Protein AF-0000000079624513 (afdb_homodimer)

pLDDT: mean 88.45, std 20.28, range [23.53, 98.94]

Sequence (720 aa):
MDYCCVLVMVIMTVFASCFRVGLSKPNELYVKNFISWDDMKVDGHKIRLNTSTVCHNQSRVIVVDKNGGGDSITVQGAVNMVPEYNKQRVKIYILPGIYREKVVVPRFKPYISFVGNEGQMVNTIISWHDKASDRNSNGGSLGTYRSASVTIESDYFCATDITFENTVIGAPGEPGRQAVALRIYGDKAMFYKVKIVGEQDTLLDETGSHYFYHSVIQGSVDFICGKSRSLYQECLIQSTAKKIGAIAAHHRDLPDDNTGFSFVSCIITGSGKVYLGRAWGNYSRTIYSNCYFDNVIIPAGWSDWNDPLRHKTVEFGEFQSWGTGSDTSGRVPWSKKLTYGEAKPFMDIKFIDGKQWLKLMDYCCVLVMVIMTVFASCFRVGLSKPNELYVKNFISWDDMKVDGHKIRLNTSTVCHNQSRVIVVDKNGGGDSITVQGAVNMVPEYNKQRVKIYILPGIYREKVVVPRFKPYISFVGNEGQMVNTIISWHDKASDRNSNGGSLGTYRSASVTIESDYFCATDITFENTVIGAPGEPGRQAVALRIYGDKAMFYKVKIVGEQDTLLDETGSHYFYHSVIQGSVDFICGKSRSLYQECLIQSTAKKIGAIAAHHRDLPDDNTGFSFVSCIITGSGKVYLGRAWGNYSRTIYSNCYFDNVIIPAGWSDWNDPLRHKTVEFGEFQSWGTGSDTSGRVPWSKKLTYGEAKPFMDIKFIDGKQWLKL

InterPro domains:
  IPR000070 Pectinesterase, catalytic [PF01095] (62-354)
  IPR011050 Pectin lyase fold/virulence factor [SSF51126] (59-359)
  IPR012334 Pectin lyase fold [G3DSA:2.160.20.10] (55-360)

Nearest PDB structures (foldseek):
  1xg2-assembly1_A  TM=9.172E-01  e=1.743E-22  Solanum lycopersicum
  1gq8-assembly1_A  TM=9.039E-01  e=7.847E-23  Daucus carota
  5c1e-assembly1_A  TM=8.789E-01  e=7.376E-16  Aspergillus niger ATCC 1015
  5c1c-assembly1_A  TM=8.605E-01  e=4.199E-16  Aspergillus niger ATCC 1015
  3grh-assembly1_A  TM=8.435E-01  e=2.059E-12  Escherichia coli K-12

Radius of gyration: 33.05 Å; Cα contacts (8 Å, |Δi|>4): 2081; chains: 2; bounding box: 112×131×132 Å

Organism: Gossypium tomentosum (NCBI:txid34277)

Solvent-accessible surface area (backbone atoms only — not comparable to full-atom values): 35145 Å² total; per-residue (Å²): 138,83,80,77,77,76,76,75,77,76,77,75,76,75,76,72,72,72,73,72,68,68,67,65,67,70,79,71,78,71,60,70,75,52,50,42,65,71,62,63,60,77,68,63,77,53,49,74,65,71,46,89,48,62,43,98,83,68,26,50,65,45,37,26,20,76,85,61,85,42,79,21,52,39,71,47,56,46,54,67,69,51,55,77,68,36,65,52,57,36,32,35,37,35,51,72,42,79,43,82,43,71,33,68,42,50,56,53,40,27,27,37,19,44,29,29,49,84,48,32,25,87,45,16,32,42,29,31,68,44,27,10,58,39,68,38,97,85,68,42,61,42,32,50,78,67,10,28,12,31,35,37,38,18,36,47,28,34,37,22,13,32,22,32,23,16,70,50,80,69,67,76,82,43,84,47,51,32,14,11,5,37,30,34,56,18,39,49,30,38,38,39,40,28,35,39,35,29,27,28,31,8,33,30,43,41,34,40,28,34,41,38,34,50,25,37,41,30,16,18,27,31,18,37,22,31,36,19,19,31,40,36,33,48,22,42,39,34,32,63,16,83,54,65,31,22,41,29,25,28,41,27,74,46,88,82,56,82,44,27,43,24,36,26,46,23,38,41,44,72,40,35,33,23,25,63,30,35,35,71,18,58,26,12,24,41,36,40,32,47,22,41,25,36,84,30,49,36,51,40,36,58,42,48,66,90,35,77,74,32,57,79,45,39,46,41,35,40,27,76,44,32,51,77,30,34,45,61,87,53,39,48,83,64,49,41,81,45,50,67,80,72,42,53,63,55,65,49,54,69,52,48,49,26,78,71,37,45,60,118,139,81,80,77,79,77,77,76,78,75,76,73,78,73,77,75,73,75,73,71,69,71,69,66,68,73,78,70,77,72,60,70,75,51,48,40,64,70,63,62,59,77,67,62,77,56,47,76,64,71,47,90,47,62,42,98,83,68,26,49,65,44,38,26,20,76,84,60,85,41,78,21,56,39,70,48,55,46,53,65,67,51,55,77,68,37,64,52,55,35,33,36,37,37,51,73,42,79,42,82,45,72,31,69,43,50,55,54,40,27,29,37,19,45,26,30,50,84,46,34,25,86,43,16,33,42,26,31,65,42,27,10,56,40,69,39,98,85,67,43,62,42,32,51,78,67,10,28,11,31,35,37,39,18,35,48,30,35,38,23,13,31,21,33,24,15,69,51,80,70,68,76,82,43,84,47,50,32,13,12,6,36,31,35,55,19,39,49,31,39,36,38,40,28,34,37,35,27,28,29,32,8,32,30,44,41,33,41,30,33,41,38,34,49,26,38,42,29,15,17,27,32,18,38,23,30,37,20,19,32,40,36,33,47,22,43,39,34,31,62,17,82,55,65,32,21,42,29,26,28,41,25,74,46,87,82,55,80,44,27,44,24,36,27,46,22,37,39,44,70,40,34,32,23,26,64,28,34,34,72,18,59,26,11,26,41,36,39,33,47,21,40,24,35,84,29,47,35,51,41,34,59,42,47,65,93,36,77,73,33,56,80,45,38,47,42,35,39,26,76,43,31,51,78,31,34,46,64,86,52,36,46,84,62,49,41,80,44,50,66,80,71,42,54,64,55,64,50,55,68,54,47,50,26,76,71,36,44,61,118

Secondary structure (DSSP, 8-state):
---------------------------------SB-GGGG---HHHHHTTS----TTS-EEEEE-TTSSSSBSSHHHHHHHSPTT--S-EEEEE-SEEEES-EEE-TT--SEEEE--TT-TTTEEEEE---TTSB-TTSSB-HHHHT-SEEE-STT-EEES-EEEE-----TT-TT----SEEE-SSSEEEES-EEE-SBT-EEE-SSEEEEES-EEEESEEEEEES-EEEEES-EEEEEEEEEEEEEEE---STT---EEEEES-EEEEEEEEEEEE--STT-EEEEES-EE-TTB-TT-EE-TT-GGGGGT-EEEEES-BSTT---TTS-TTSEE--HHHHGGGSSGGGGTGGGTB--/---------------------------------SB-GGGG---HHHHHTTS----TTS-EEEEE-TTSSSSBSSHHHHHHHSPTT--S-EEEEE-SEEEES-EEE-TT--SEEEE--TT-TTTEEEEE---TTSB-TTSSB-HHHHT-SEEE-STT-EEES-EEEE-----TT-TT----SEEE-SSSEEEES-EEE-SBT-EEE-SSEEEEES-EEEESEEEEEES-EEEEES-EEEEEEEEEEEEEEE---STT---EEEEES-EEEEEEEEEEEE--STT-EEEEES-EE-TTB-TT-EE-TT-GGGGGT-EEEEES-BSTT---TTS-TTSEE--HHHHGGGSSGGGGTGGGTB--

Structure (mmCIF, N/CA/C/O backbone):
data_AF-0000000079624513-model_v1
#
loop_
_entity.id
_entity.type
_entity.pdbx_description
1 polymer pectinesterase
#
loop_
_atom_site.group_PDB
_atom_site.id
_atom_site.type_symbol
_atom_site.label_atom_id
_atom_site.label_alt_id
_atom_site.label_comp_id
_atom_site.label_asym_id
_atom_site.label_entity_id
_atom_site.label_seq_id
_atom_site.pdbx_PDB_ins_code
_atom_site.Cartn_x
_atom_site.Cartn_y
_atom_site.Cartn_z
_atom_site.occupancy
_atom_site.B_iso_or_equiv
_atom_site.auth_seq_id
_atom_site.auth_comp_id
_atom_site.auth_asym_id
_atom_site.auth_atom_id
_atom_site.pdbx_PDB_model_num
ATOM 1 N N . MET A 1 1 ? -51.969 -14.172 -99.938 1 25.97 1 MET A N 1
ATOM 2 C CA . MET A 1 1 ? -51.406 -13.109 -99.125 1 25.97 1 MET A CA 1
ATOM 3 C C . MET A 1 1 ? -51.094 -13.609 -97.688 1 25.97 1 MET A C 1
ATOM 5 O O . MET A 1 1 ? -52 -14.016 -97 1 25.97 1 MET A O 1
ATOM 9 N N . ASP A 1 2 ? -49.906 -14.336 -97.562 1 24.59 2 ASP A N 1
ATOM 10 C CA . ASP A 1 2 ? -49.188 -15.234 -96.625 1 24.59 2 ASP A CA 1
ATOM 11 C C . ASP A 1 2 ? -48.875 -14.547 -95.312 1 24.59 2 ASP A C 1
ATOM 13 O O . ASP A 1 2 ? -48.25 -13.484 -95.312 1 24.59 2 ASP A O 1
ATOM 17 N N . TYR A 1 3 ? -49.844 -14.586 -94.438 1 25.3 3 TYR A N 1
ATOM 18 C CA . TYR A 1 3 ? -49.938 -14.109 -93.062 1 25.3 3 TYR A CA 1
ATOM 19 C C . TYR A 1 3 ? -48.719 -14.57 -92.25 1 25.3 3 TYR A C 1
ATOM 21 O O . TYR A 1 3 ? -48.5 -15.773 -92.062 1 25.3 3 TYR A O 1
ATOM 29 N N . CYS A 1 4 ? -47.5 -13.984 -92.562 1 23.55 4 CYS A N 1
ATOM 30 C CA . CYS A 1 4 ? -46.188 -14.172 -91.938 1 23.55 4 CYS A CA 1
ATOM 31 C C . CYS A 1 4 ? -46.25 -14.039 -90.438 1 23.55 4 CYS A C 1
ATOM 33 O O . CYS A 1 4 ? -46.594 -12.984 -89.938 1 23.55 4 CYS A O 1
ATOM 35 N N . CYS A 1 5 ? -46.719 -15.102 -89.75 1 24.42 5 CYS A N 1
ATOM 36 C CA . CYS A 1 5 ? -46.844 -15.328 -88.312 1 24.42 5 CYS A CA 1
ATOM 37 C C . CYS A 1 5 ? -45.531 -15 -87.562 1 24.42 5 CYS A C 1
ATOM 39 O O . CYS A 1 5 ? -44.531 -15.664 -87.812 1 24.42 5 CYS A O 1
ATOM 41 N N . VAL A 1 6 ? -45.125 -13.695 -87.562 1 25.52 6 VAL A N 1
ATOM 42 C CA . VAL A 1 6 ? -43.906 -13.211 -86.875 1 25.52 6 VAL A CA 1
ATOM 43 C C . VAL A 1 6 ? -43.875 -13.703 -85.438 1 25.52 6 VAL A C 1
ATOM 45 O O . VAL A 1 6 ? -44.75 -13.367 -84.625 1 25.52 6 VAL A O 1
ATOM 48 N N . LEU A 1 7 ? -43.562 -14.984 -85.188 1 24.08 7 LEU A N 1
ATOM 49 C CA . LEU A 1 7 ? -43.344 -15.617 -83.875 1 24.08 7 LEU A CA 1
ATOM 50 C C . LEU A 1 7 ? -42.344 -14.828 -83.062 1 24.08 7 LEU A C 1
ATOM 52 O O . LEU A 1 7 ? -41.188 -14.711 -83.438 1 24.08 7 LEU A O 1
ATOM 56 N N . VAL A 1 8 ? -42.656 -13.562 -82.625 1 26.05 8 VAL A N 1
ATOM 57 C CA . VAL A 1 8 ? -41.75 -12.797 -81.812 1 26.05 8 VAL A CA 1
ATOM 58 C C . VAL A 1 8 ? -41.375 -13.609 -80.562 1 26.05 8 VAL A C 1
ATOM 60 O O . VAL A 1 8 ? -42.25 -14.031 -79.812 1 26.05 8 VAL A O 1
ATOM 63 N N . MET A 1 9 ? -40.312 -14.461 -80.688 1 23.53 9 MET A N 1
ATOM 64 C CA . MET A 1 9 ? -39.688 -15.195 -79.562 1 23.53 9 MET A CA 1
ATOM 65 C C . MET A 1 9 ? -39.312 -14.258 -78.438 1 23.53 9 MET A C 1
ATOM 67 O O . MET A 1 9 ? -38.562 -13.297 -78.625 1 23.53 9 MET A O 1
ATOM 71 N N . VAL A 1 10 ? -40.312 -13.867 -77.562 1 26.53 10 VAL A N 1
ATOM 72 C CA . VAL A 1 10 ? -40.094 -13.109 -76.375 1 26.53 10 VAL A CA 1
ATOM 73 C C . VAL A 1 10 ? -39 -13.789 -75.5 1 26.53 10 VAL A C 1
ATOM 75 O O . VAL A 1 10 ? -39.188 -14.938 -75.062 1 26.53 10 VAL A O 1
ATOM 78 N N . ILE A 1 11 ? -37.656 -13.586 -75.812 1 27.16 11 ILE A N 1
ATOM 79 C CA . ILE A 1 11 ? -36.531 -13.984 -75 1 27.16 11 ILE A CA 1
ATOM 80 C C . ILE A 1 11 ? -36.719 -13.469 -73.562 1 27.16 11 ILE A C 1
ATOM 82 O O . ILE A 1 11 ? -36.781 -12.258 -73.375 1 27.16 11 ILE A O 1
ATOM 86 N N . MET A 1 12 ? -37.594 -14.117 -72.75 1 25.03 12 MET A N 1
ATOM 87 C CA . MET A 1 12 ? -37.656 -13.844 -71.375 1 25.03 12 MET A CA 1
ATOM 88 C C . MET A 1 12 ? -36.281 -13.922 -70.688 1 25.03 12 MET A C 1
ATOM 90 O O . MET A 1 12 ? -35.625 -14.969 -70.75 1 25.03 12 MET A O 1
ATOM 94 N N . THR A 1 13 ? -35.438 -12.859 -70.812 1 28.05 13 THR A N 1
ATOM 95 C CA . THR A 1 13 ? -34.188 -12.734 -70.062 1 28.05 13 THR A CA 1
ATOM 96 C C . THR A 1 13 ? -34.438 -12.945 -68.562 1 28.05 13 THR A C 1
ATOM 98 O O . THR A 1 13 ? -35.188 -12.172 -67.938 1 28.05 13 THR A O 1
ATOM 101 N N . VAL A 1 14 ? -34.656 -14.172 -68.125 1 28.2 14 VAL A N 1
ATOM 102 C CA . VAL A 1 14 ? -34.625 -14.492 -66.688 1 28.2 14 VAL A CA 1
ATOM 103 C C . VAL A 1 14 ? -33.344 -13.898 -66.062 1 28.2 14 VAL A C 1
ATOM 105 O O . VAL A 1 14 ? -32.25 -14.227 -66.438 1 28.2 14 VAL A O 1
ATOM 108 N N . PHE A 1 15 ? -33.344 -12.625 -65.688 1 27.95 15 PHE A N 1
ATOM 109 C CA . PHE A 1 15 ? -32.312 -12.047 -64.812 1 27.95 15 PHE A CA 1
ATOM 110 C C . PHE A 1 15 ? -32.094 -12.891 -63.562 1 27.95 15 PHE A C 1
ATOM 112 O O . PHE A 1 15 ? -33.031 -13.062 -62.781 1 27.95 15 PHE A O 1
ATOM 119 N N . ALA A 1 16 ? -31.344 -13.984 -63.625 1 29.53 16 ALA A N 1
ATOM 120 C CA . ALA A 1 16 ? -30.766 -14.68 -62.5 1 29.53 16 ALA A CA 1
ATOM 121 C C . ALA A 1 16 ? -30.172 -13.688 -61.5 1 29.53 16 ALA A C 1
ATOM 123 O O . ALA A 1 16 ? -29.156 -13.055 -61.781 1 29.53 16 ALA A O 1
ATOM 124 N N . SER A 1 17 ? -30.984 -12.953 -60.812 1 27.28 17 SER A N 1
ATOM 125 C CA . SER A 1 17 ? -30.438 -12.258 -59.656 1 27.28 17 SER A CA 1
ATOM 126 C C . SER A 1 17 ? -29.625 -13.203 -58.781 1 27.28 17 SER A C 1
ATOM 128 O O . SER A 1 17 ? -30.156 -14.195 -58.281 1 27.28 17 SER A O 1
ATOM 130 N N . CYS A 1 18 ? -28.391 -13.461 -59.156 1 28.19 18 CYS A N 1
ATOM 131 C CA . CYS A 1 18 ? -27.438 -14.102 -58.25 1 28.19 18 CYS A CA 1
ATOM 132 C C . CYS A 1 18 ? -27.547 -13.516 -56.875 1 28.19 18 CYS A C 1
ATOM 134 O O . CYS A 1 18 ? -27.328 -12.32 -56.656 1 28.19 18 CYS A O 1
ATOM 136 N N . PHE A 1 19 ? -28.469 -13.992 -56.094 1 29.36 19 PHE A N 1
ATOM 137 C CA . PHE A 1 19 ? -28.391 -13.773 -54.656 1 29.36 19 PHE A CA 1
ATOM 138 C C . PHE A 1 19 ? -26.969 -13.977 -54.156 1 29.36 19 PHE A C 1
ATOM 140 O O . PHE A 1 19 ? -26.438 -15.078 -54.25 1 29.36 19 PHE A O 1
ATOM 147 N N . ARG A 1 20 ? -26.141 -12.938 -54.375 1 32.03 20 ARG A N 1
ATOM 148 C CA . ARG A 1 20 ? -24.922 -12.938 -53.562 1 32.03 20 ARG A CA 1
ATOM 149 C C . ARG A 1 20 ? -25.25 -13.25 -52.094 1 32.03 20 ARG A C 1
ATOM 151 O O . ARG A 1 20 ? -25.859 -12.445 -51.406 1 32.03 20 ARG A O 1
ATOM 158 N N . VAL A 1 21 ? -25.672 -14.508 -51.906 1 31.2 21 VAL A N 1
ATOM 159 C CA . VAL A 1 21 ? -25.562 -14.859 -50.5 1 31.2 21 VAL A CA 1
ATOM 160 C C . VAL A 1 21 ? -24.234 -14.359 -49.938 1 31.2 21 VAL A C 1
ATOM 162 O O . VAL A 1 21 ? -23.172 -14.773 -50.406 1 31.2 21 VAL A O 1
ATOM 165 N N . GLY A 1 22 ? -24.172 -13.148 -49.719 1 32.31 22 GLY A N 1
ATOM 166 C CA . GLY A 1 22 ? -23.047 -12.742 -48.875 1 32.31 22 GLY A CA 1
ATOM 167 C C . GLY A 1 22 ? -22.75 -13.734 -47.75 1 32.31 22 GLY A C 1
ATOM 168 O O . GLY A 1 22 ? -23.578 -13.977 -46.906 1 32.31 22 GLY A O 1
ATOM 169 N N . LEU A 1 23 ? -22.094 -14.797 -48.156 1 31.56 23 LEU A N 1
ATOM 170 C CA . LEU A 1 23 ? -21.5 -15.555 -47.031 1 31.56 23 LEU A CA 1
ATOM 171 C C . LEU A 1 23 ? -21.031 -14.617 -45.938 1 31.56 23 LEU A C 1
ATOM 173 O O . LEU A 1 23 ? -20.234 -13.703 -46.188 1 31.56 23 LEU A O 1
ATOM 177 N N . SER A 1 24 ? -21.922 -14.336 -45.094 1 34.53 24 SER A N 1
ATOM 178 C CA . SER A 1 24 ? -21.406 -13.727 -43.875 1 34.53 24 SER A CA 1
ATOM 179 C C . SER A 1 24 ? -20 -14.219 -43.562 1 34.53 24 SER A C 1
ATOM 181 O O . SER A 1 24 ? -19.703 -15.406 -43.688 1 34.53 24 SER A O 1
ATOM 183 N N . LYS A 1 25 ? -19.062 -13.414 -43.844 1 41.22 25 LYS A N 1
ATOM 184 C CA . LYS A 1 25 ? -17.734 -13.758 -43.344 1 41.22 25 LYS A CA 1
ATOM 185 C C . LYS A 1 25 ? -17.812 -14.602 -42.094 1 41.22 25 LYS A C 1
ATOM 187 O O . LYS A 1 25 ? -18.547 -14.266 -41.156 1 41.22 25 LYS A O 1
ATOM 192 N N . PRO A 1 26 ? -17.594 -15.914 -42.219 1 35.97 26 PRO A N 1
ATOM 193 C CA . PRO A 1 26 ? -17.531 -16.594 -40.906 1 35.97 26 PRO A CA 1
ATOM 194 C C . PRO A 1 26 ? -17.031 -15.695 -39.781 1 35.97 26 PRO A C 1
ATOM 196 O O . PRO A 1 26 ? -16.266 -14.766 -40.031 1 35.97 26 PRO A O 1
ATOM 199 N N . ASN A 1 27 ? -17.828 -15.344 -38.781 1 37.34 27 ASN A N 1
ATOM 200 C CA . ASN A 1 27 ? -17.328 -14.68 -37.594 1 37.34 27 ASN A CA 1
ATOM 201 C C . ASN A 1 27 ? -15.93 -15.18 -37.219 1 37.34 27 ASN A C 1
ATOM 203 O O . ASN A 1 27 ? -15.766 -16.312 -36.781 1 37.34 27 ASN A O 1
ATOM 207 N N . GLU A 1 28 ? -14.977 -15.094 -38.062 1 39.06 28 GLU A N 1
ATOM 208 C CA . GLU A 1 28 ? -13.602 -15.352 -37.625 1 39.06 28 GLU A CA 1
ATOM 209 C C . GLU A 1 28 ? -13.422 -15.109 -36.125 1 39.06 28 GLU A C 1
ATOM 211 O O . GLU A 1 28 ? -13.688 -14.008 -35.656 1 39.06 28 GLU A O 1
ATOM 216 N N . LEU A 1 29 ? -13.766 -15.984 -35.281 1 44.34 29 LEU A N 1
ATOM 217 C CA . LEU A 1 29 ? -13.477 -15.961 -33.875 1 44.34 29 LEU A CA 1
ATOM 218 C C . LEU A 1 29 ? -12.086 -15.398 -33.594 1 44.34 29 LEU A C 1
ATOM 220 O O . LEU A 1 29 ? -11.078 -16.016 -33.969 1 44.34 29 LEU A O 1
ATOM 224 N N . TYR A 1 30 ? -11.781 -14.203 -33.906 1 48.66 30 TYR A N 1
ATOM 225 C CA . TYR A 1 30 ? -10.547 -13.492 -33.562 1 48.66 30 TYR A CA 1
ATOM 226 C C . TYR A 1 30 ? -10.117 -13.766 -32.156 1 48.66 30 TYR A C 1
ATOM 228 O O . TYR A 1 30 ? -10.898 -13.578 -31.203 1 48.66 30 TYR A O 1
ATOM 236 N N . VAL A 1 31 ? -9.203 -14.773 -32.062 1 61.88 31 VAL A N 1
ATOM 237 C CA . VAL A 1 31 ? -8.539 -15.039 -30.797 1 61.88 31 VAL A CA 1
ATOM 238 C C . VAL A 1 31 ? -7.988 -13.742 -30.219 1 61.88 31 VAL A C 1
ATOM 240 O O . VAL A 1 31 ? -7.25 -13.016 -30.891 1 61.88 31 VAL A O 1
ATOM 243 N N . LYS A 1 32 ? -8.547 -13.258 -29.141 1 77.31 32 LYS A N 1
ATOM 244 C CA . LYS A 1 32 ? -8.023 -12.117 -28.391 1 77.31 32 LYS A CA 1
ATOM 245 C C . LYS A 1 32 ? -6.812 -12.516 -27.562 1 77.31 32 LYS A C 1
ATOM 247 O O . LYS A 1 32 ? -6.941 -13.242 -26.578 1 77.31 32 LYS A O 1
ATOM 252 N N . ASN A 1 33 ? -5.688 -12.211 -28.141 1 91.62 33 ASN A N 1
ATOM 253 C CA . ASN A 1 33 ? -4.438 -12.555 -27.469 1 91.62 33 ASN A CA 1
ATOM 254 C C . ASN A 1 33 ? -4.039 -11.492 -26.453 1 91.62 33 ASN A C 1
ATOM 256 O O . ASN A 1 33 ? -2.893 -11.039 -26.438 1 91.62 33 ASN A O 1
ATOM 260 N N . PHE A 1 34 ? -5.078 -11.109 -25.734 1 95.94 34 PHE A N 1
ATOM 261 C CA . PHE A 1 34 ? -4.824 -10.188 -24.641 1 95.94 34 PHE A CA 1
ATOM 262 C C . PHE A 1 34 ? -5.77 -10.461 -23.484 1 95.94 34 PHE A C 1
ATOM 264 O O . PHE A 1 34 ? -6.75 -11.195 -23.625 1 95.94 34 PHE A O 1
ATOM 271 N N . ILE A 1 35 ? -5.441 -9.984 -22.328 1 97.19 35 ILE A N 1
ATOM 272 C CA . ILE A 1 35 ? -6.285 -9.992 -21.141 1 97.19 35 ILE A CA 1
ATOM 273 C C . ILE A 1 35 ? -6.793 -8.578 -20.859 1 97.19 35 ILE A C 1
ATOM 275 O O . ILE A 1 35 ? -6.031 -7.613 -20.938 1 97.19 35 ILE A O 1
ATOM 279 N N . SER A 1 36 ? -8.102 -8.422 -20.625 1 95.38 36 SER A N 1
ATOM 280 C CA . SER A 1 36 ? -8.734 -7.172 -20.234 1 95.38 36 SER A CA 1
ATOM 281 C C . SER A 1 36 ? -9.547 -7.34 -18.953 1 95.38 36 SER A C 1
ATOM 283 O O . SER A 1 36 ? -9.711 -8.453 -18.453 1 95.38 36 SER A O 1
ATOM 285 N N . TRP A 1 37 ? -10.086 -6.242 -18.516 1 92.69 37 TRP A N 1
ATOM 286 C CA . TRP A 1 37 ? -10.906 -6.289 -17.312 1 92.69 37 TRP A CA 1
ATOM 287 C C . TRP A 1 37 ? -12.156 -7.129 -17.531 1 92.69 37 TRP A C 1
ATOM 289 O O . TRP A 1 37 ? -12.641 -7.789 -16.609 1 92.69 37 TRP A O 1
ATOM 299 N N . ASP A 1 38 ? -12.633 -7.086 -18.672 1 92 38 ASP A N 1
ATOM 300 C CA . ASP A 1 38 ? -13.836 -7.844 -19 1 92 38 ASP A CA 1
ATOM 301 C C . ASP A 1 38 ? -13.617 -9.344 -18.797 1 92 38 ASP A C 1
ATOM 303 O O . ASP A 1 38 ? -14.562 -10.078 -18.5 1 92 38 ASP A O 1
ATOM 307 N N . ASP A 1 39 ? -12.406 -9.812 -18.906 1 95.06 39 ASP A N 1
ATOM 308 C CA . ASP A 1 39 ? -12.078 -11.227 -18.781 1 95.06 39 ASP A CA 1
ATOM 309 C C . ASP A 1 39 ? -12.195 -11.688 -17.328 1 95.06 39 ASP A C 1
ATOM 311 O O . ASP A 1 39 ? -12.219 -12.883 -17.047 1 95.06 39 ASP A O 1
ATOM 315 N N . MET A 1 40 ? -12.289 -10.734 -16.406 1 94.75 40 MET A N 1
ATOM 316 C CA . MET A 1 40 ? -12.336 -11.055 -14.977 1 94.75 40 MET A CA 1
ATOM 317 C C . MET A 1 40 ? -13.633 -10.555 -14.344 1 94.75 40 MET A C 1
ATOM 319 O O . MET A 1 40 ? -13.703 -10.359 -13.133 1 94.75 40 MET A O 1
ATOM 323 N N . LYS A 1 41 ? -14.609 -10.32 -15.164 1 90.62 41 LYS A N 1
ATOM 324 C CA . LYS A 1 41 ? -15.914 -9.867 -14.695 1 90.62 41 LYS A CA 1
ATOM 325 C C . LYS A 1 41 ? -17 -10.891 -15.023 1 90.62 41 LYS A C 1
ATOM 327 O O . LYS A 1 41 ? -17.031 -11.43 -16.125 1 90.62 41 LYS A O 1
ATOM 332 N N . VAL A 1 42 ? -17.688 -11.203 -14 1 89.44 42 VAL A N 1
ATOM 333 C CA . VAL A 1 42 ? -18.891 -12.023 -14.18 1 89.44 42 VAL A CA 1
ATOM 334 C C . VAL A 1 42 ? -20.078 -11.352 -13.508 1 89.44 42 VAL A C 1
ATOM 336 O O . VAL A 1 42 ? -19.969 -10.844 -12.391 1 89.44 42 VAL A O 1
ATOM 339 N N . ASP A 1 43 ? -21.109 -11.219 -14.211 1 78.56 43 ASP A N 1
ATOM 340 C CA . ASP A 1 43 ? -22.344 -10.734 -13.594 1 78.56 43 ASP A CA 1
ATOM 341 C C . ASP A 1 43 ? -23.078 -11.859 -12.859 1 78.56 43 ASP A C 1
ATOM 343 O O . ASP A 1 43 ? -23.812 -12.641 -13.477 1 78.56 43 ASP A O 1
ATOM 347 N N . GLY A 1 44 ? -22.844 -11.984 -11.664 1 67.19 44 GLY A N 1
ATOM 348 C CA . GLY A 1 44 ? -23.391 -13.078 -10.867 1 67.19 44 GLY A CA 1
ATOM 349 C C . GLY A 1 44 ? -24.906 -13.094 -10.836 1 67.19 44 GLY A C 1
ATOM 350 O O . GLY A 1 44 ? -25.516 -14.164 -10.789 1 67.19 44 GLY A O 1
ATOM 351 N N . HIS A 1 45 ? -25.5 -11.992 -10.734 1 61.47 45 HIS A N 1
ATOM 352 C CA . HIS A 1 45 ? -26.953 -11.922 -10.68 1 61.47 45 HIS A CA 1
ATOM 353 C C . HIS A 1 45 ? -27.578 -12.523 -11.938 1 61.47 45 HIS A C 1
ATOM 355 O O . HIS A 1 45 ? -28.625 -13.164 -11.867 1 61.47 45 HIS A O 1
ATOM 361 N N . LYS A 1 46 ? -27 -12.422 -12.977 1 57.06 46 LYS A N 1
ATOM 362 C CA . LYS A 1 46 ? -27.562 -12.906 -14.227 1 57.06 46 LYS A CA 1
ATOM 363 C C . LYS A 1 46 ? -27.375 -14.414 -14.375 1 57.06 46 LYS A C 1
ATOM 365 O O . LYS A 1 46 ? -28.188 -15.094 -14.992 1 57.06 46 LYS A O 1
ATOM 370 N N . ILE A 1 47 ? -26.266 -14.883 -13.844 1 62.75 47 ILE A N 1
ATOM 371 C CA . ILE A 1 47 ? -25.984 -16.312 -13.969 1 62.75 47 ILE A CA 1
ATOM 372 C C . ILE A 1 47 ? -27 -17.109 -13.172 1 62.75 47 ILE A C 1
ATOM 374 O O . ILE A 1 47 ? -27.484 -18.156 -13.633 1 62.75 47 ILE A O 1
ATOM 378 N N . ARG A 1 48 ? -27.344 -16.719 -12.031 1 52.97 48 ARG A N 1
ATOM 379 C CA . ARG A 1 48 ? -28.328 -17.422 -11.227 1 52.97 48 ARG A CA 1
ATOM 380 C C . ARG A 1 48 ? -29.656 -17.531 -11.969 1 52.97 48 ARG A C 1
ATOM 382 O O . ARG A 1 48 ? -30.438 -18.469 -11.727 1 52.97 48 ARG A O 1
ATOM 389 N N . LEU A 1 49 ? -29.938 -16.547 -12.773 1 47.78 49 LEU A N 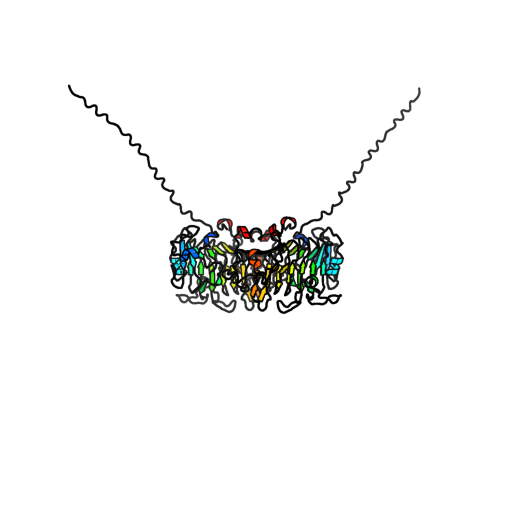1
ATOM 390 C CA . LEU A 1 49 ? -31.25 -16.578 -13.406 1 47.78 49 LEU A CA 1
ATOM 391 C C . LEU A 1 49 ? -31.25 -17.516 -14.609 1 47.78 49 LEU A C 1
ATOM 393 O O . LEU A 1 49 ? -32.188 -17.547 -15.383 1 47.78 49 LEU A O 1
ATOM 397 N N . ASN A 1 50 ? -30.453 -18.672 -14.594 1 47.69 50 ASN A N 1
ATOM 398 C CA . ASN A 1 50 ? -30.438 -19.812 -15.508 1 47.69 50 ASN A CA 1
ATOM 399 C C . ASN A 1 50 ? -30.297 -19.359 -16.953 1 47.69 50 ASN A C 1
ATOM 401 O O . ASN A 1 50 ? -30.688 -20.094 -17.875 1 47.69 50 ASN A O 1
ATOM 405 N N . THR A 1 51 ? -30.266 -18.062 -17.312 1 43.19 51 THR A N 1
ATOM 406 C CA . THR A 1 51 ? -30.281 -17.719 -18.734 1 43.19 51 THR A CA 1
ATOM 407 C C . THR A 1 51 ? -28.938 -18.047 -19.375 1 43.19 51 THR A C 1
ATOM 409 O O . THR A 1 51 ? -27.906 -18.031 -18.703 1 43.19 51 THR A O 1
ATOM 412 N N . SER A 1 52 ? -28.844 -18.922 -20.484 1 43.12 52 SER A N 1
ATOM 413 C CA . SER A 1 52 ? -27.672 -19.219 -21.312 1 43.12 52 SER A CA 1
ATOM 414 C C . SER A 1 52 ? -26.656 -18.078 -21.266 1 43.12 52 SER A C 1
ATOM 416 O O . SER A 1 52 ? -26.875 -17.031 -21.875 1 43.12 52 SER A O 1
ATOM 418 N N . THR A 1 53 ? -26.125 -17.781 -20.203 1 45.44 53 THR A N 1
ATOM 419 C CA . THR A 1 53 ? -25.578 -16.5 -19.812 1 45.44 53 THR A CA 1
ATOM 420 C C . THR A 1 53 ? -24.297 -16.188 -20.578 1 45.44 53 THR A C 1
ATOM 422 O O . THR A 1 53 ? -23.266 -16.812 -20.359 1 45.44 53 THR A O 1
ATOM 425 N N . VAL A 1 54 ? -24.406 -16.219 -21.906 1 44.56 54 VAL A N 1
ATOM 426 C CA . VAL A 1 54 ? -23.359 -15.523 -22.656 1 44.56 54 VAL A CA 1
ATOM 427 C C . VAL A 1 54 ? -23.031 -14.203 -21.984 1 44.56 54 VAL A C 1
ATOM 429 O O . VAL A 1 54 ? -23.906 -13.375 -21.734 1 44.56 54 VAL A O 1
ATOM 432 N N . CYS A 1 55 ? -21.875 -14.117 -21.234 1 52.75 55 CYS A N 1
ATOM 433 C CA . CYS A 1 55 ? -21.406 -12.969 -20.469 1 52.75 55 CYS A CA 1
ATOM 434 C C . CYS A 1 55 ? -21.078 -11.797 -21.391 1 52.75 55 CYS A C 1
ATOM 436 O O . CYS A 1 55 ? -21.125 -11.938 -22.625 1 52.75 55 CYS A O 1
ATOM 438 N N . HIS A 1 56 ? -20.766 -10.656 -20.938 1 46.34 56 HIS A N 1
ATOM 439 C CA . HIS A 1 56 ? -20.484 -9.328 -21.5 1 46.34 56 HIS A CA 1
ATOM 440 C C . HIS A 1 56 ? -19.656 -9.43 -22.766 1 46.34 56 HIS A C 1
ATOM 442 O O . HIS A 1 56 ? -19.891 -8.688 -23.734 1 46.34 56 HIS A O 1
ATOM 448 N N . ASN A 1 57 ? -18.625 -10.266 -22.859 1 49.59 57 ASN A N 1
ATOM 449 C CA . ASN A 1 57 ? -17.797 -10.406 -24.062 1 49.59 57 ASN A CA 1
ATOM 450 C C . ASN A 1 57 ? -18.062 -11.727 -24.781 1 49.59 57 ASN A C 1
ATOM 452 O O . ASN A 1 57 ? -17.203 -12.227 -25.5 1 49.59 57 ASN A O 1
ATOM 456 N N . GLN A 1 58 ? -19.328 -12.227 -24.641 1 59.62 58 GLN A N 1
ATOM 457 C CA . GLN A 1 58 ? -19.75 -13.453 -25.312 1 59.62 58 GLN A CA 1
ATOM 458 C C . GLN A 1 58 ? -18.922 -14.641 -24.844 1 59.62 58 GLN A C 1
ATOM 460 O O . GLN A 1 58 ? -18.781 -15.641 -25.547 1 59.62 58 GLN A O 1
ATOM 465 N N . SER A 1 59 ? -18.422 -14.391 -23.609 1 72.38 59 SER A N 1
ATOM 466 C CA . SER A 1 59 ? -17.625 -15.484 -23.062 1 72.38 59 SER A CA 1
ATOM 467 C C . SER A 1 59 ? -18.5 -16.531 -22.391 1 72.38 59 SER A C 1
ATOM 469 O O . SER A 1 59 ? -19.547 -16.203 -21.828 1 72.38 59 SER A O 1
ATOM 471 N N . ARG A 1 60 ? -18.125 -17.797 -22.656 1 87.69 60 ARG A N 1
ATOM 472 C CA . ARG A 1 60 ? -18.75 -18.922 -21.953 1 87.69 60 ARG A CA 1
ATOM 473 C C . ARG A 1 60 ? -18.406 -18.875 -20.469 1 87.69 60 ARG A C 1
ATOM 475 O O . ARG A 1 60 ? -17.281 -18.562 -20.094 1 87.69 60 ARG A O 1
ATOM 482 N N . VAL A 1 61 ? -19.469 -19.094 -19.625 1 94.19 61 VAL A N 1
ATOM 483 C CA . VAL A 1 61 ? -19.281 -19.141 -18.172 1 94.19 61 VAL A CA 1
ATOM 484 C C . VAL A 1 61 ? -19.609 -20.531 -17.656 1 94.19 61 VAL A C 1
ATOM 486 O O . VAL A 1 61 ? -20.656 -21.094 -18 1 94.19 61 VAL A O 1
ATOM 489 N N . ILE A 1 62 ? -18.75 -21.141 -16.922 1 96 62 ILE A N 1
ATOM 490 C CA . ILE A 1 62 ? -18.969 -22.391 -16.203 1 96 62 ILE A CA 1
ATOM 491 C C . ILE A 1 62 ? -19.016 -22.125 -14.703 1 96 62 ILE A C 1
ATOM 493 O O . ILE A 1 62 ? -18.078 -21.547 -14.133 1 96 62 ILE A O 1
ATOM 497 N N . VAL A 1 63 ? -20.047 -22.516 -14.047 1 96.38 63 VAL A N 1
ATOM 498 C CA . VAL A 1 63 ? -20.25 -22.203 -12.633 1 96.38 63 VAL A CA 1
ATOM 499 C C . VAL A 1 63 ? -19.828 -23.406 -11.781 1 96.38 63 VAL A C 1
ATOM 501 O O . VAL A 1 63 ? -20.266 -24.531 -12.039 1 96.38 63 VAL A O 1
ATOM 504 N N . VAL A 1 64 ? -19 -23.141 -10.805 1 97.94 64 VAL A N 1
ATOM 505 C CA . VAL A 1 64 ? -18.578 -24.156 -9.844 1 97.94 64 VAL A CA 1
ATOM 506 C C . VAL A 1 64 ? -19.266 -23.891 -8.5 1 97.94 64 VAL A C 1
ATOM 508 O O . VAL A 1 64 ? -19.156 -22.812 -7.934 1 97.94 64 VAL A O 1
ATOM 511 N N . ASP A 1 65 ? -19.953 -24.891 -8.062 1 96.94 65 ASP A N 1
ATOM 512 C CA . ASP A 1 65 ? -20.609 -24.859 -6.762 1 96.94 65 ASP A CA 1
ATOM 513 C C . ASP A 1 65 ? -20.406 -26.172 -6.012 1 96.94 65 ASP A C 1
ATOM 515 O O . ASP A 1 65 ? -20.984 -27.203 -6.383 1 96.94 65 ASP A O 1
ATOM 519 N N . LYS A 1 66 ? -19.719 -26.094 -4.961 1 96.5 66 LYS A N 1
ATOM 520 C CA . LYS A 1 66 ? -19.406 -27.312 -4.215 1 96.5 66 LYS A CA 1
ATOM 521 C C . LYS A 1 66 ? -20.672 -27.969 -3.682 1 96.5 66 LYS A C 1
ATOM 523 O O . LYS A 1 66 ? -20.672 -29.156 -3.354 1 96.5 66 LYS A O 1
ATOM 528 N N . ASN A 1 67 ? -21.734 -27.219 -3.662 1 95.44 67 ASN A N 1
ATOM 529 C CA . ASN A 1 67 ? -23 -27.719 -3.141 1 95.44 67 ASN A CA 1
ATOM 530 C C . ASN A 1 67 ? -23.891 -28.266 -4.254 1 95.44 67 ASN A C 1
ATOM 532 O O . ASN A 1 67 ? -25.031 -28.688 -4.004 1 95.44 67 ASN A O 1
ATOM 536 N N . GLY A 1 68 ? -23.516 -28.234 -5.391 1 92.75 68 GLY A N 1
ATOM 537 C CA . GLY A 1 68 ? -24.203 -28.922 -6.477 1 92.75 68 GLY A CA 1
ATOM 538 C C . GLY A 1 68 ? -25.109 -28.016 -7.281 1 92.75 68 GLY A C 1
ATOM 539 O O . GLY A 1 68 ? -25.766 -28.453 -8.227 1 92.75 68 GLY A O 1
ATOM 540 N N . GLY A 1 69 ? -25.141 -26.766 -7.023 1 91.25 69 GLY A N 1
ATOM 541 C CA . GLY A 1 69 ? -26.047 -25.859 -7.699 1 91.25 69 GLY A CA 1
ATOM 542 C C . GLY A 1 69 ? -25.484 -25.297 -8.984 1 91.25 69 GLY A C 1
ATOM 543 O O . GLY A 1 69 ? -26.141 -24.484 -9.656 1 91.25 69 GLY A O 1
ATOM 544 N N . GLY A 1 70 ? -24.266 -25.688 -9.375 1 94.62 70 GLY A N 1
ATOM 545 C CA . GLY A 1 70 ? -23.641 -25.172 -10.578 1 94.62 70 GLY A CA 1
ATOM 546 C C . GLY A 1 70 ? -23.391 -26.234 -11.625 1 94.62 70 GLY A C 1
ATOM 547 O O . GLY A 1 70 ? -24.094 -27.25 -11.672 1 94.62 70 GLY A O 1
ATOM 548 N N . ASP A 1 71 ? -22.547 -25.938 -12.578 1 95.12 71 ASP A N 1
ATOM 549 C CA . ASP A 1 71 ? -22.203 -26.844 -13.664 1 95.12 71 ASP A CA 1
ATOM 550 C C . ASP A 1 71 ? -21.25 -27.938 -13.18 1 95.12 71 ASP A C 1
ATOM 552 O O . ASP A 1 71 ? -21.172 -29.016 -13.773 1 95.12 71 ASP A O 1
ATOM 556 N N . SER A 1 72 ? -20.469 -27.641 -12.219 1 97.12 72 SER A N 1
ATOM 557 C CA . SER A 1 72 ? -19.516 -28.562 -11.625 1 97.12 72 SER A CA 1
ATOM 558 C C . SER A 1 72 ? -19.438 -28.406 -10.117 1 97.12 72 SER A C 1
ATOM 560 O O . SER A 1 72 ? -19.656 -27.312 -9.594 1 97.12 72 SER A O 1
ATOM 562 N N . ILE A 1 73 ? -19.047 -29.422 -9.414 1 97.31 73 ILE A N 1
ATOM 563 C CA . ILE A 1 73 ? -18.906 -29.344 -7.957 1 97.31 73 ILE A CA 1
ATOM 564 C C . ILE A 1 73 ? -17.453 -29.109 -7.578 1 97.31 73 ILE A C 1
ATOM 566 O O . ILE A 1 73 ? -17.156 -28.781 -6.43 1 97.31 73 ILE A O 1
ATOM 570 N N . THR A 1 74 ? -16.562 -29.344 -8.586 1 98.38 74 THR A N 1
ATOM 571 C CA . THR A 1 74 ? -15.133 -29.109 -8.367 1 98.38 74 THR A CA 1
ATOM 572 C C . THR A 1 74 ? -14.578 -28.141 -9.391 1 98.38 74 THR A C 1
ATOM 574 O O . THR A 1 74 ? -15.141 -27.969 -10.477 1 98.38 74 THR A O 1
ATOM 577 N N . VAL A 1 75 ? -13.445 -27.438 -8.992 1 98.81 75 VAL A N 1
ATOM 578 C CA . VAL A 1 75 ? -12.781 -26.516 -9.906 1 98.81 75 VAL A CA 1
ATOM 579 C C . VAL A 1 75 ? -12.156 -27.297 -11.062 1 98.81 75 VAL A C 1
ATOM 581 O O . VAL A 1 75 ? -12.297 -26.906 -12.227 1 98.81 75 VAL A O 1
ATOM 584 N N . GLN A 1 76 ? -11.5 -28.453 -10.75 1 98.81 76 GLN A N 1
ATOM 585 C CA . GLN A 1 76 ? -10.906 -29.266 -11.812 1 98.81 76 GLN A CA 1
ATOM 586 C C . GLN A 1 76 ? -11.961 -29.75 -12.797 1 98.81 76 GLN A C 1
ATOM 588 O O . GLN A 1 76 ? -11.711 -29.828 -14 1 98.81 76 GLN A O 1
ATOM 593 N N . GLY A 1 77 ? -13.086 -30.141 -12.242 1 98.5 77 GLY A N 1
ATOM 594 C CA . GLY A 1 77 ? -14.172 -30.531 -13.125 1 98.5 77 GLY A CA 1
ATOM 595 C C . GLY A 1 77 ? -14.547 -29.453 -14.125 1 98.5 77 GLY A C 1
ATOM 596 O O . GLY A 1 77 ? -14.82 -29.75 -15.289 1 98.5 77 GLY A O 1
ATOM 597 N N . ALA A 1 78 ? -14.594 -28.219 -13.688 1 98.31 78 ALA A N 1
ATOM 598 C CA . ALA A 1 78 ? -14.898 -27.109 -14.57 1 98.31 78 ALA A CA 1
ATOM 599 C C . ALA A 1 78 ? -13.805 -26.922 -15.617 1 98.31 78 ALA A C 1
ATOM 601 O O . ALA A 1 78 ? -14.086 -26.672 -16.797 1 98.31 78 ALA A O 1
ATOM 602 N N . VAL A 1 79 ? -12.578 -27.047 -15.203 1 98.62 79 VAL A N 1
ATOM 603 C CA . VAL A 1 79 ? -11.469 -26.969 -16.141 1 98.62 79 VAL A CA 1
ATOM 604 C C . VAL A 1 79 ? -11.609 -28.047 -17.219 1 98.62 79 VAL A C 1
ATOM 606 O O . VAL A 1 79 ? -11.398 -27.781 -18.406 1 98.62 79 VAL A O 1
ATOM 609 N N . ASN A 1 80 ? -12.023 -29.234 -16.812 1 98.31 80 ASN A N 1
ATOM 610 C CA . ASN A 1 80 ? -12.172 -30.344 -17.734 1 98.31 80 ASN A CA 1
ATOM 611 C C . ASN A 1 80 ? -13.242 -30.062 -18.781 1 98.31 80 ASN A C 1
ATOM 613 O O . ASN A 1 80 ? -13.188 -30.609 -19.891 1 98.31 80 ASN A O 1
ATOM 617 N N . MET A 1 81 ? -14.109 -29.219 -18.469 1 96.94 81 MET A N 1
ATOM 618 C CA . MET A 1 81 ? -15.211 -28.906 -19.375 1 96.94 81 MET A CA 1
ATOM 619 C C . MET A 1 81 ? -14.75 -27.953 -20.469 1 96.94 81 MET A C 1
ATOM 621 O O . MET A 1 81 ? -15.438 -27.797 -21.484 1 96.94 81 MET A O 1
ATOM 625 N N . VAL A 1 82 ? -13.664 -27.297 -20.25 1 96.69 82 VAL A N 1
ATOM 626 C CA . VAL A 1 82 ? -13.148 -26.391 -21.266 1 96.69 82 VAL A CA 1
ATOM 627 C C . VAL A 1 82 ? -12.562 -27.188 -22.438 1 96.69 82 VAL A C 1
ATOM 629 O O . VAL A 1 82 ? -11.828 -28.156 -22.219 1 96.69 82 VAL A O 1
ATOM 632 N N . PRO A 1 83 ? -12.898 -26.812 -23.688 1 94.69 83 PRO A N 1
ATOM 633 C CA . PRO A 1 83 ? -12.375 -27.547 -24.844 1 94.69 83 PRO A CA 1
ATOM 634 C C . PRO A 1 83 ? -10.859 -27.469 -24.953 1 94.69 83 PRO A C 1
ATOM 636 O O . PRO A 1 83 ? -10.273 -26.422 -24.641 1 94.69 83 PRO A O 1
ATOM 639 N N . GLU A 1 84 ? -10.266 -28.531 -25.406 1 95.81 84 GLU A N 1
ATOM 640 C CA . GLU A 1 84 ? -8.844 -28.484 -25.766 1 95.81 84 GLU A CA 1
ATOM 641 C C . GLU A 1 84 ? -8.586 -27.531 -26.922 1 95.81 84 GLU A C 1
ATOM 643 O O . GLU A 1 84 ? -9.406 -27.438 -27.844 1 95.81 84 GLU A O 1
ATOM 648 N N . TYR A 1 85 ? -7.535 -26.797 -26.844 1 94.38 85 TYR A N 1
ATOM 649 C CA . TYR A 1 85 ? -7.133 -25.828 -27.859 1 94.38 85 TYR A CA 1
ATOM 650 C C . TYR A 1 85 ? -8.188 -24.734 -28.016 1 94.38 85 TYR A C 1
ATOM 652 O O . TYR A 1 85 ? -8.492 -24.312 -29.125 1 94.38 85 TYR A O 1
ATOM 660 N N . ASN A 1 86 ? -8.695 -24.453 -26.844 1 92.12 86 ASN A N 1
ATOM 661 C CA . ASN A 1 86 ? -9.688 -23.391 -26.766 1 92.12 86 ASN A CA 1
ATOM 662 C C . ASN A 1 86 ? -9.141 -22.078 -27.328 1 92.12 86 ASN A C 1
ATOM 664 O O . ASN A 1 86 ? -7.969 -21.75 -27.125 1 92.12 86 ASN A O 1
ATOM 668 N N . LYS A 1 87 ? -10.047 -21.359 -28.078 1 90.69 87 LYS A N 1
ATOM 669 C CA . LYS A 1 87 ? -9.594 -20.141 -28.734 1 90.69 87 LYS A CA 1
ATOM 670 C C . LYS A 1 87 ? -10.289 -18.906 -28.156 1 90.69 87 LYS A C 1
ATOM 672 O O . LYS A 1 87 ? -9.984 -17.781 -28.531 1 90.69 87 LYS A O 1
ATOM 677 N N . GLN A 1 88 ? -11.188 -19.188 -27.25 1 91.81 88 GLN A N 1
ATOM 678 C CA . GLN A 1 88 ? -11.953 -18.094 -26.656 1 91.81 88 GLN A CA 1
ATOM 679 C C . GLN A 1 88 ? -11.867 -18.125 -25.141 1 91.81 88 GLN A C 1
ATOM 681 O O . GLN A 1 88 ? -11.609 -19.172 -24.547 1 91.81 88 GLN A O 1
ATOM 686 N N . ARG A 1 89 ? -12.141 -16.938 -24.672 1 94.75 89 ARG A N 1
ATOM 687 C CA . ARG A 1 89 ? -12.141 -16.859 -23.219 1 94.75 89 ARG A CA 1
ATOM 688 C C . ARG A 1 89 ? -13.258 -17.688 -22.625 1 94.75 89 ARG A C 1
ATOM 690 O O . ARG A 1 89 ? -14.406 -17.625 -23.062 1 94.75 89 ARG A O 1
ATOM 697 N N . VAL A 1 90 ? -12.922 -18.5 -21.641 1 95.94 90 VAL A N 1
ATOM 698 C CA . VAL A 1 90 ? -13.891 -19.219 -20.828 1 95.94 90 VAL A CA 1
ATOM 699 C C . VAL A 1 90 ? -13.727 -18.797 -19.359 1 95.94 90 VAL A C 1
ATOM 701 O O . VAL A 1 90 ? -12.625 -18.891 -18.797 1 95.94 90 VAL A O 1
ATOM 704 N N . LYS A 1 91 ? -14.797 -18.328 -18.828 1 96.88 91 LYS A N 1
ATOM 705 C CA . LYS A 1 91 ? -14.773 -17.922 -17.438 1 96.88 91 LYS A CA 1
ATOM 706 C C . LYS A 1 91 ? -15.344 -19.016 -16.531 1 96.88 91 LYS A C 1
ATOM 708 O O . LYS A 1 91 ? -16.484 -19.453 -16.719 1 96.88 91 LYS A O 1
ATOM 713 N N . ILE A 1 92 ? -14.539 -19.438 -15.648 1 97.81 92 ILE A N 1
ATOM 714 C CA . ILE A 1 92 ? -14.984 -20.344 -14.602 1 97.81 92 ILE A CA 1
ATOM 715 C C . ILE A 1 92 ? -15.32 -19.547 -13.344 1 97.81 92 ILE A C 1
ATOM 717 O O . ILE A 1 92 ? -14.422 -19.016 -12.672 1 97.81 92 ILE A O 1
ATOM 721 N N . TYR A 1 93 ? -16.547 -19.406 -13.094 1 97.12 93 TYR A N 1
ATOM 722 C CA . TYR A 1 93 ? -17.062 -18.688 -11.938 1 97.12 93 TYR A CA 1
ATOM 723 C C . TYR A 1 93 ? -17.188 -19.594 -10.727 1 97.12 93 TYR A C 1
ATOM 725 O O . TYR A 1 93 ? -18.016 -20.516 -10.727 1 97.12 93 TYR A O 1
ATOM 733 N N . ILE A 1 94 ? -16.438 -19.344 -9.711 1 98.06 94 ILE A N 1
ATOM 734 C CA . ILE A 1 94 ? -16.359 -20.234 -8.555 1 98.06 94 ILE A CA 1
ATOM 735 C C . ILE A 1 94 ? -17.078 -19.609 -7.363 1 98.06 94 ILE A C 1
ATOM 737 O O . ILE A 1 94 ? -16.625 -18.594 -6.82 1 98.06 94 ILE A O 1
ATOM 741 N N . LEU A 1 95 ? -18.078 -20.172 -6.898 1 96.44 95 LEU A N 1
ATOM 742 C CA . LEU A 1 95 ? -18.859 -19.656 -5.781 1 96.44 95 LEU A CA 1
ATOM 743 C C . LEU A 1 95 ? -18.109 -19.859 -4.465 1 96.44 95 LEU A C 1
ATOM 745 O O . LEU A 1 95 ? -17.219 -20.703 -4.371 1 96.44 95 LEU A O 1
ATOM 749 N N . PRO A 1 96 ? -18.516 -19.125 -3.494 1 96 96 PRO A N 1
ATOM 750 C CA . PRO A 1 96 ? -17.828 -19.203 -2.209 1 96 96 PRO A CA 1
ATOM 751 C C . PRO A 1 96 ? -17.781 -20.625 -1.647 1 96 96 PRO A C 1
ATOM 753 O O . PRO A 1 96 ? -18.75 -21.375 -1.773 1 96 96 PRO A O 1
ATOM 756 N N . GLY A 1 97 ? -16.719 -20.969 -1.054 1 97.81 97 GLY A N 1
ATOM 757 C CA . GLY A 1 97 ? -16.453 -22.266 -0.473 1 97.81 97 GLY A CA 1
ATOM 758 C C . GLY A 1 97 ? -14.984 -22.609 -0.411 1 97.81 97 GLY A C 1
ATOM 759 O O . GLY A 1 97 ? -14.148 -21.891 -0.947 1 97.81 97 GLY A O 1
ATOM 760 N N . ILE A 1 98 ? -14.734 -23.656 0.352 1 98.31 98 ILE A N 1
ATOM 761 C CA . ILE A 1 98 ? -13.391 -24.219 0.364 1 98.31 98 ILE A CA 1
ATOM 762 C C . ILE A 1 98 ? -13.344 -25.453 -0.541 1 98.31 98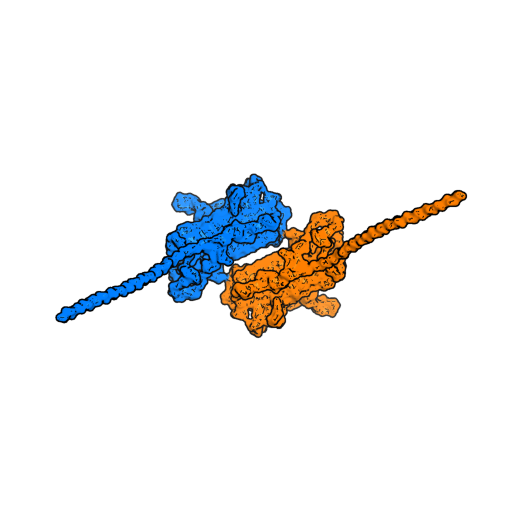 ILE A C 1
ATOM 764 O O . ILE A 1 98 ? -14 -26.453 -0.267 1 98.31 98 ILE A O 1
ATOM 768 N N . TYR A 1 99 ? -12.656 -25.312 -1.571 1 98.75 99 TYR A N 1
ATOM 769 C CA . TYR A 1 99 ? -12.461 -26.406 -2.518 1 98.75 99 TYR A CA 1
ATOM 770 C C . TYR A 1 99 ? -11.141 -27.125 -2.26 1 98.75 99 TYR A C 1
ATOM 772 O O . TYR A 1 99 ? -10.078 -26.656 -2.68 1 98.75 99 TYR A O 1
ATOM 780 N N . ARG A 1 100 ? -11.242 -28.297 -1.597 1 98.44 100 ARG A N 1
ATOM 781 C CA . ARG A 1 100 ? -10.055 -29.078 -1.283 1 98.44 100 ARG A CA 1
ATOM 782 C C . ARG A 1 100 ? -9.711 -30.031 -2.416 1 98.44 100 ARG A C 1
ATOM 784 O O . ARG A 1 100 ? -10.109 -31.203 -2.387 1 98.44 100 ARG A O 1
ATOM 791 N N . GLU A 1 101 ? -8.891 -29.578 -3.326 1 98.31 101 GLU A N 1
ATOM 792 C CA . GLU A 1 101 ? -8.508 -30.328 -4.516 1 98.31 101 GLU A CA 1
ATOM 793 C C . GLU A 1 101 ? -7.219 -29.781 -5.125 1 98.31 101 GLU A C 1
ATOM 795 O O . GLU A 1 101 ? -6.867 -28.625 -4.91 1 98.31 101 GLU A O 1
ATOM 800 N N . LYS A 1 102 ? -6.496 -30.672 -5.832 1 97.88 102 LYS A N 1
ATOM 801 C CA . LYS A 1 102 ? -5.441 -30.219 -6.734 1 97.88 102 LYS A CA 1
ATOM 802 C C . LYS A 1 102 ? -6.012 -29.828 -8.102 1 97.88 102 LYS A C 1
ATOM 804 O O . LYS A 1 102 ? -6.84 -30.562 -8.656 1 97.88 102 LYS A O 1
ATOM 809 N N . VAL A 1 103 ? -5.625 -28.703 -8.531 1 98.88 103 VAL A N 1
ATOM 810 C CA . VAL A 1 103 ? -6.164 -28.219 -9.797 1 98.88 103 VAL A CA 1
ATOM 811 C C . VAL A 1 103 ? -5.023 -27.984 -10.789 1 98.88 103 VAL A C 1
ATOM 813 O O . VAL A 1 103 ? -4 -27.391 -10.438 1 98.88 103 VAL A O 1
ATOM 816 N N . VAL A 1 104 ? -5.184 -28.5 -11.992 1 98.75 104 VAL A N 1
ATOM 817 C CA . VAL A 1 104 ? -4.234 -28.266 -13.078 1 98.75 104 VAL A CA 1
ATOM 818 C C . VAL A 1 104 ? -4.969 -27.672 -14.281 1 98.75 104 VAL A C 1
ATOM 820 O O . VAL A 1 104 ? -5.957 -28.25 -14.75 1 98.75 104 VAL A O 1
ATOM 823 N N . VAL A 1 105 ? -4.57 -26.5 -14.727 1 98.88 105 VAL A N 1
ATOM 824 C CA . VAL A 1 105 ? -4.98 -25.969 -16.016 1 98.88 105 VAL A CA 1
ATOM 825 C C . VAL A 1 105 ? -3.947 -26.312 -17.078 1 98.88 105 VAL A C 1
ATOM 827 O O . VAL A 1 105 ? -2.889 -25.688 -17.156 1 98.88 105 VAL A O 1
ATOM 830 N N . PRO A 1 106 ? -4.273 -27.234 -17.875 1 98.38 106 PRO A N 1
ATOM 831 C CA . PRO A 1 106 ? -3.238 -27.75 -18.781 1 98.38 106 PRO A CA 1
ATOM 832 C C . PRO A 1 106 ? -2.895 -26.766 -19.906 1 98.38 106 PRO A C 1
ATOM 834 O O . PRO A 1 106 ? -3.709 -25.906 -20.25 1 98.38 106 PRO A O 1
ATOM 837 N N . ARG A 1 107 ? -1.77 -26.984 -20.484 1 97.94 107 ARG A N 1
ATOM 838 C CA . ARG A 1 107 ? -1.191 -26.078 -21.484 1 97.94 107 ARG A CA 1
ATOM 839 C C . ARG A 1 107 ? -2.105 -25.953 -22.688 1 97.94 107 ARG A C 1
ATOM 841 O O . ARG A 1 107 ? -2.154 -24.906 -23.328 1 97.94 107 ARG A O 1
ATOM 848 N N . PHE A 1 108 ? -2.834 -26.969 -22.984 1 97.5 108 PHE A N 1
ATOM 849 C CA . PHE A 1 108 ? -3.611 -27 -24.219 1 97.5 108 PHE A CA 1
ATOM 850 C C . PHE A 1 108 ? -4.996 -26.406 -24 1 97.5 108 PHE A C 1
ATOM 852 O O . PHE A 1 108 ? -5.855 -26.484 -24.875 1 97.5 108 PHE A O 1
ATOM 859 N N . LYS A 1 109 ? -5.238 -25.75 -22.859 1 97.44 109 LYS A N 1
ATOM 860 C CA . LYS A 1 109 ? -6.496 -25.047 -22.609 1 97.44 109 LYS A CA 1
ATOM 861 C C . LYS A 1 109 ? -6.242 -23.594 -22.219 1 97.44 109 LYS A C 1
ATOM 863 O O . LYS A 1 109 ? -6.508 -23.188 -21.094 1 97.44 109 LYS A O 1
ATOM 868 N N . PRO A 1 110 ? -5.859 -22.797 -23.156 1 97.38 110 PRO A N 1
ATOM 869 C CA . PRO A 1 110 ? -5.594 -21.375 -22.906 1 97.38 110 PRO A CA 1
ATOM 870 C C . PRO A 1 110 ? -6.871 -20.562 -22.703 1 97.38 110 PRO A C 1
ATOM 872 O O . PRO A 1 110 ? -7.973 -21.094 -22.875 1 97.38 110 PRO A O 1
ATOM 875 N N . TYR A 1 111 ? -6.727 -19.328 -22.219 1 97.25 111 TYR A N 1
ATOM 876 C CA . TYR A 1 111 ? -7.77 -18.312 -22.141 1 97.25 111 TYR A CA 1
ATOM 877 C C . TYR A 1 111 ? -8.82 -18.688 -21.109 1 97.25 111 TYR A C 1
ATOM 879 O O . TYR A 1 111 ? -10.023 -18.562 -21.359 1 97.25 111 TYR A O 1
ATOM 887 N N . ILE A 1 112 ? -8.352 -19.141 -20 1 98 112 ILE A N 1
ATOM 888 C CA . ILE A 1 112 ? -9.25 -19.469 -18.891 1 98 112 ILE A CA 1
ATOM 889 C C . ILE A 1 112 ? -9.141 -18.406 -17.812 1 98 112 ILE A C 1
ATOM 891 O O . ILE A 1 112 ? -8.055 -17.906 -17.516 1 98 112 ILE A O 1
ATOM 895 N N . SER A 1 113 ? -10.297 -18.016 -17.312 1 98.38 113 SER A N 1
ATOM 896 C CA . SER A 1 113 ? -10.367 -17.141 -16.141 1 98.38 113 SER A CA 1
ATOM 897 C C . SER A 1 113 ? -10.961 -17.875 -14.938 1 98.38 113 SER A C 1
ATOM 899 O O . SER A 1 113 ? -11.977 -18.562 -15.062 1 98.38 113 SER A O 1
ATOM 901 N N . PHE A 1 114 ? -10.305 -17.781 -13.773 1 98.75 114 PHE A N 1
ATOM 902 C CA . PHE A 1 114 ? -10.938 -18.094 -12.492 1 98.75 114 PHE A CA 1
ATOM 903 C C . PHE A 1 114 ? -11.5 -16.828 -11.844 1 98.75 114 PHE A C 1
ATOM 905 O O . PHE A 1 114 ? -10.766 -15.875 -11.578 1 98.75 114 PHE A O 1
ATOM 912 N N . VAL A 1 115 ? -12.789 -16.844 -11.609 1 97.81 115 VAL A N 1
ATOM 913 C CA . VAL A 1 115 ? -13.445 -15.641 -11.086 1 97.81 115 VAL A CA 1
ATOM 914 C C . VAL A 1 115 ? -14.242 -15.992 -9.836 1 97.81 115 VAL A C 1
ATOM 916 O O . VAL A 1 115 ? -15.109 -16.875 -9.867 1 97.81 115 VAL A O 1
ATOM 919 N N . GLY A 1 116 ? -13.93 -15.391 -8.672 1 96.12 116 GLY A N 1
ATOM 920 C CA . GLY A 1 116 ? -14.742 -15.477 -7.469 1 96.12 116 GLY A CA 1
ATOM 921 C C . GLY A 1 116 ? -15.727 -14.328 -7.328 1 96.12 116 GLY A C 1
ATOM 922 O O . GLY A 1 116 ? -15.82 -13.477 -8.211 1 96.12 116 GLY A O 1
ATOM 923 N N . ASN A 1 117 ? -16.453 -14.352 -6.164 1 91.94 117 ASN A N 1
ATOM 924 C CA . ASN A 1 117 ? -17.344 -13.234 -5.887 1 91.94 117 ASN A CA 1
ATOM 925 C C . ASN A 1 117 ? -16.578 -11.938 -5.637 1 91.94 117 ASN A C 1
ATOM 927 O O . ASN A 1 117 ? -15.633 -11.922 -4.852 1 91.94 117 ASN A O 1
ATOM 931 N N . GLU A 1 118 ? -17 -10.93 -6.316 1 86.38 118 GLU A N 1
ATOM 932 C CA . GLU A 1 118 ? -16.312 -9.648 -6.238 1 86.38 118 GLU A CA 1
ATOM 933 C C . GLU A 1 118 ? -16.172 -9.18 -4.793 1 86.38 118 GLU A C 1
ATOM 935 O O . GLU A 1 118 ? -17.156 -9.148 -4.047 1 86.38 118 GLU A O 1
ATOM 940 N N . GLY A 1 119 ? -15 -8.883 -4.395 1 83.62 119 GLY A N 1
ATOM 941 C CA . GLY A 1 119 ? -14.727 -8.344 -3.072 1 83.62 119 GLY A CA 1
ATOM 942 C C . GLY A 1 119 ? -14.703 -9.406 -1.986 1 83.62 119 GLY A C 1
ATOM 943 O O . GLY A 1 119 ? -14.672 -9.078 -0.797 1 83.62 119 GLY A O 1
ATOM 944 N N . GLN A 1 120 ? -14.742 -10.664 -2.391 1 88.12 120 GLN A N 1
ATOM 945 C CA . GLN A 1 120 ? -14.789 -11.758 -1.422 1 88.12 120 GLN A CA 1
ATOM 946 C C . GLN A 1 120 ? -13.656 -12.75 -1.652 1 88.12 120 GLN A C 1
ATOM 948 O O . GLN A 1 120 ? -13.883 -13.961 -1.64 1 88.12 120 GLN A O 1
ATOM 953 N N . MET A 1 121 ? -12.547 -12.25 -1.866 1 90.94 121 MET A N 1
ATOM 954 C CA . MET A 1 121 ? -11.391 -13.062 -2.211 1 90.94 121 MET A CA 1
ATOM 955 C C . MET A 1 121 ? -11.117 -14.109 -1.135 1 90.94 121 MET A C 1
ATOM 957 O O . MET A 1 121 ? -10.609 -15.195 -1.429 1 90.94 121 MET A O 1
ATOM 961 N N . VAL A 1 122 ? -11.57 -13.898 0.066 1 92.81 122 VAL A N 1
ATOM 962 C CA . VAL A 1 122 ? -11.219 -14.797 1.163 1 92.81 122 VAL A CA 1
ATOM 963 C C . VAL A 1 122 ? -12.297 -15.867 1.312 1 92.81 122 VAL A C 1
ATOM 965 O O . VAL A 1 122 ? -12.141 -16.812 2.092 1 92.81 122 VAL A O 1
ATOM 968 N N . ASN A 1 123 ? -13.352 -15.773 0.498 1 93.81 123 ASN A N 1
ATOM 969 C CA . ASN A 1 123 ? -14.477 -16.688 0.656 1 93.81 123 ASN A CA 1
ATOM 970 C C . ASN A 1 123 ? -14.43 -17.812 -0.374 1 93.81 123 ASN A C 1
ATOM 972 O O . ASN A 1 123 ? -15.18 -18.781 -0.277 1 93.81 123 ASN A O 1
ATOM 976 N N . THR A 1 124 ? -13.656 -17.656 -1.349 1 97.31 124 THR A N 1
ATOM 977 C CA . THR A 1 124 ? -13.43 -18.688 -2.346 1 97.31 124 THR A CA 1
ATOM 978 C C . THR A 1 124 ? -11.992 -19.188 -2.289 1 97.31 124 THR A C 1
ATOM 980 O O . THR A 1 124 ? -11.07 -18.5 -2.744 1 97.31 124 THR A O 1
ATOM 983 N N . ILE A 1 125 ? -11.828 -20.391 -1.773 1 98.62 125 ILE A N 1
ATOM 984 C CA . ILE A 1 125 ? -10.484 -20.891 -1.474 1 98.62 125 ILE A CA 1
ATOM 985 C C . ILE A 1 125 ? -10.25 -22.203 -2.201 1 98.62 125 ILE A C 1
ATOM 987 O O . ILE A 1 125 ? -11.047 -23.141 -2.076 1 98.62 125 ILE A O 1
ATOM 991 N N . ILE A 1 126 ? -9.273 -22.266 -3.008 1 98.88 126 ILE A N 1
ATOM 992 C CA . ILE A 1 126 ? -8.75 -23.531 -3.523 1 98.88 126 ILE A CA 1
ATOM 993 C C . ILE A 1 126 ? -7.551 -23.984 -2.689 1 98.88 126 ILE A C 1
ATOM 995 O O . ILE A 1 126 ? -6.535 -23.281 -2.633 1 98.88 126 ILE A O 1
ATOM 999 N N . SER A 1 127 ? -7.727 -25.156 -2.09 1 98.69 127 SER A N 1
ATOM 1000 C CA . SER A 1 127 ? -6.766 -25.531 -1.054 1 98.69 127 SER A CA 1
ATOM 1001 C C . SER A 1 127 ? -6.27 -26.953 -1.243 1 98.69 127 SER A C 1
ATOM 1003 O O . SER A 1 127 ? -7.02 -27.828 -1.694 1 98.69 127 SER A O 1
ATOM 1005 N N . TRP A 1 128 ? -4.992 -27.156 -0.908 1 98.38 128 TRP A N 1
ATOM 1006 C CA . TRP A 1 128 ? -4.387 -28.484 -0.842 1 98.38 128 TRP A CA 1
ATOM 1007 C C . TRP A 1 128 ? -3.283 -28.531 0.207 1 98.38 128 TRP A C 1
ATOM 1009 O O . TRP A 1 128 ? -3.125 -27.594 0.992 1 98.38 128 TRP A O 1
ATOM 1019 N N . HIS A 1 129 ? -2.572 -29.719 0.326 1 97.25 129 HIS A N 1
ATOM 1020 C CA . HIS A 1 129 ? -1.707 -29.859 1.49 1 97.25 129 HIS A CA 1
ATOM 1021 C C . HIS A 1 129 ? -0.499 -30.734 1.172 1 97.25 129 HIS A C 1
ATOM 1023 O O . HIS A 1 129 ? 0.021 -31.438 2.051 1 97.25 129 HIS A O 1
ATOM 1029 N N . ASP A 1 130 ? -0.056 -30.75 -0.058 1 96.12 130 ASP A N 1
ATOM 1030 C CA . ASP A 1 130 ? 1.139 -31.5 -0.409 1 96.12 130 ASP A CA 1
ATOM 1031 C C . ASP A 1 130 ? 2.406 -30.719 -0.074 1 96.12 130 ASP A C 1
ATOM 1033 O O . ASP A 1 130 ? 2.418 -29.5 -0.138 1 96.12 130 ASP A O 1
ATOM 1037 N N . LYS A 1 131 ? 3.396 -31.391 0.224 1 95.62 131 LYS A N 1
ATOM 1038 C CA . LYS A 1 131 ? 4.746 -30.844 0.345 1 95.62 131 LYS A CA 1
ATOM 1039 C C . LYS A 1 131 ? 5.742 -31.656 -0.475 1 95.62 131 LYS A C 1
ATOM 1041 O O . LYS A 1 131 ? 5.445 -32.781 -0.89 1 95.62 131 LYS A O 1
ATOM 1046 N N . ALA A 1 132 ? 6.922 -31.203 -0.633 1 94.94 132 ALA A N 1
ATOM 1047 C CA . ALA A 1 132 ? 7.918 -31.781 -1.53 1 94.94 132 ALA A CA 1
ATOM 1048 C C . ALA A 1 132 ? 8.328 -33.188 -1.063 1 94.94 132 ALA A C 1
ATOM 1050 O O . ALA A 1 132 ? 8.609 -34.062 -1.882 1 94.94 132 ALA A O 1
ATOM 1051 N N . SER A 1 133 ? 8.367 -33.375 0.273 1 92.94 133 SER A N 1
ATOM 1052 C CA . SER A 1 133 ? 8.867 -34.656 0.816 1 92.94 133 SER A CA 1
ATOM 1053 C C . SER A 1 133 ? 7.793 -35.719 0.789 1 92.94 133 SER A C 1
ATOM 1055 O O . SER A 1 133 ? 8.07 -36.906 1.078 1 92.94 133 SER A O 1
ATOM 1057 N N . ASP A 1 134 ? 6.605 -35.312 0.453 1 92.62 134 ASP A N 1
ATOM 1058 C CA . ASP A 1 134 ? 5.57 -36.312 0.348 1 92.62 134 ASP A CA 1
ATOM 1059 C C . ASP A 1 134 ? 5.891 -37.312 -0.764 1 92.62 134 ASP A C 1
ATOM 1061 O O . ASP A 1 134 ? 6.715 -37.031 -1.637 1 92.62 134 ASP A O 1
ATOM 1065 N N . ARG A 1 135 ? 5.273 -38.469 -0.583 1 90.62 135 ARG A N 1
ATOM 1066 C CA . ARG A 1 135 ? 5.59 -39.562 -1.525 1 90.62 135 ARG A CA 1
ATOM 1067 C C . ARG A 1 135 ? 4.664 -39.5 -2.736 1 90.62 135 ARG A C 1
ATOM 1069 O O . ARG A 1 135 ? 3.469 -39.25 -2.602 1 90.62 135 ARG A O 1
ATOM 1076 N N . ASN A 1 136 ? 5.328 -39.719 -3.84 1 89.12 136 ASN A N 1
ATOM 1077 C CA . ASN A 1 136 ? 4.52 -39.875 -5.047 1 89.12 136 ASN A CA 1
ATOM 1078 C C . ASN A 1 136 ? 4.07 -41.312 -5.254 1 89.12 136 ASN A C 1
ATOM 1080 O O . ASN A 1 136 ? 4.297 -42.156 -4.391 1 89.12 136 ASN A O 1
ATOM 1084 N N . SER A 1 137 ? 3.381 -41.562 -6.387 1 86.31 137 SER A N 1
ATOM 1085 C CA . SER A 1 137 ? 2.824 -42.875 -6.645 1 86.31 137 SER A CA 1
ATOM 1086 C C . SER A 1 137 ? 3.926 -43.906 -6.84 1 86.31 137 SER A C 1
ATOM 1088 O O . SER A 1 137 ? 3.727 -45.094 -6.574 1 86.31 137 SER A O 1
ATOM 1090 N N . ASN A 1 138 ? 5.121 -43.562 -7.211 1 89.31 138 ASN A N 1
ATOM 1091 C CA . ASN A 1 138 ? 6.234 -44.469 -7.473 1 89.31 138 ASN A CA 1
ATOM 1092 C C . ASN A 1 138 ? 7.137 -44.594 -6.246 1 89.31 138 ASN A C 1
ATOM 1094 O O . ASN A 1 138 ? 8.18 -45.25 -6.316 1 89.31 138 ASN A O 1
ATOM 1098 N N . GLY A 1 139 ? 6.738 -43.969 -5.188 1 87.56 139 GLY A N 1
ATOM 1099 C CA . GLY A 1 139 ? 7.473 -44.125 -3.941 1 87.56 139 GLY A CA 1
ATOM 1100 C C . GLY A 1 139 ? 8.516 -43.031 -3.732 1 87.56 139 GLY A C 1
ATOM 1101 O O . GLY A 1 139 ? 9.086 -42.906 -2.645 1 87.56 139 GLY A O 1
ATOM 1102 N N . GLY A 1 140 ? 8.781 -42.281 -4.812 1 88.5 140 GLY A N 1
ATOM 1103 C CA . GLY A 1 140 ? 9.719 -41.188 -4.676 1 88.5 140 GLY A CA 1
ATOM 1104 C C . GLY A 1 140 ? 9.086 -39.906 -4.141 1 88.5 140 GLY A C 1
ATOM 1105 O O . GLY A 1 140 ? 7.871 -39.875 -3.914 1 88.5 140 GLY A O 1
ATOM 1106 N N . SER A 1 141 ? 9.922 -38.969 -3.838 1 90.5 141 SER A N 1
ATOM 1107 C CA . SER A 1 141 ? 9.43 -37.688 -3.332 1 90.5 141 SER A CA 1
ATOM 1108 C C . SER A 1 141 ? 8.641 -36.938 -4.402 1 90.5 141 SER A C 1
ATOM 1110 O O . SER A 1 141 ? 8.969 -37.031 -5.59 1 90.5 141 SER A O 1
ATOM 1112 N N . LEU A 1 142 ? 7.695 -36.219 -4.059 1 92.69 142 LEU A N 1
ATOM 1113 C CA . LEU A 1 142 ? 6.844 -35.469 -4.949 1 92.69 142 LEU A CA 1
ATOM 1114 C C . LEU A 1 142 ? 7.625 -34.312 -5.602 1 92.69 142 LEU A C 1
ATOM 1116 O O . LEU A 1 142 ? 7.465 -34.062 -6.793 1 92.69 142 LEU A O 1
ATOM 1120 N N . GLY A 1 143 ? 8.555 -33.812 -4.793 1 92.94 143 GLY A N 1
ATOM 1121 C CA . GLY A 1 143 ? 9.25 -32.625 -5.246 1 92.94 143 GLY A CA 1
ATOM 1122 C C . GLY A 1 143 ? 8.43 -31.359 -5.109 1 92.94 143 GLY A C 1
ATOM 1123 O O . GLY A 1 143 ? 7.211 -31.422 -4.945 1 92.94 143 GLY A O 1
ATOM 1124 N N . THR A 1 144 ? 9.094 -30.203 -5.207 1 93.75 144 THR A N 1
ATOM 1125 C CA . THR A 1 144 ? 8.477 -28.906 -4.973 1 93.75 144 THR A CA 1
ATOM 1126 C C . THR A 1 144 ? 7.414 -28.609 -6.031 1 93.75 144 THR A C 1
ATOM 1128 O O . THR A 1 144 ? 6.301 -28.203 -5.703 1 93.75 144 THR A O 1
ATOM 1131 N N . TYR A 1 145 ? 7.668 -28.984 -7.25 1 94.31 145 TYR A N 1
ATOM 1132 C CA . TYR A 1 145 ? 6.797 -28.641 -8.367 1 94.31 145 TYR A CA 1
ATOM 1133 C C . TYR A 1 145 ? 5.449 -29.344 -8.242 1 94.31 145 TYR A C 1
ATOM 1135 O O . TYR A 1 145 ? 4.398 -28.734 -8.445 1 94.31 145 TYR A O 1
ATOM 1143 N N . ARG A 1 146 ? 5.535 -30.531 -7.887 1 95.31 146 ARG A N 1
ATOM 1144 C CA . ARG A 1 146 ? 4.324 -31.344 -7.855 1 95.31 146 ARG A CA 1
ATOM 1145 C C . ARG A 1 146 ? 3.568 -31.156 -6.543 1 95.31 146 ARG A C 1
ATOM 1147 O O . ARG A 1 146 ? 2.473 -31.688 -6.371 1 95.31 146 ARG A O 1
ATOM 1154 N N . SER A 1 147 ? 4.078 -30.375 -5.645 1 96.94 147 SER A N 1
ATOM 1155 C CA . SER A 1 147 ? 3.377 -30.094 -4.395 1 96.94 147 SER A CA 1
ATOM 1156 C C . SER A 1 147 ? 2.309 -29.016 -4.59 1 96.94 147 SER A C 1
ATOM 1158 O O . SER A 1 147 ? 1.469 -28.797 -3.715 1 96.94 147 SER A O 1
ATOM 1160 N N . ALA A 1 148 ? 2.215 -28.406 -5.727 1 98.44 148 ALA A N 1
ATOM 1161 C CA . ALA A 1 148 ? 1.367 -27.234 -5.969 1 98.44 148 ALA A CA 1
ATOM 1162 C C . ALA A 1 148 ? -0.109 -27.594 -5.824 1 98.44 148 ALA A C 1
ATOM 1164 O O . ALA A 1 148 ? -0.564 -28.609 -6.359 1 98.44 148 ALA A O 1
ATOM 1165 N N . SER A 1 149 ? -0.846 -26.719 -5.039 1 98.81 149 SER A N 1
ATOM 1166 C CA . SER A 1 149 ? -2.299 -26.844 -4.992 1 98.81 149 SER A CA 1
ATOM 1167 C C . SER A 1 149 ? -2.926 -26.562 -6.352 1 98.81 149 SER A C 1
ATOM 1169 O O . SER A 1 149 ? -3.801 -27.297 -6.805 1 98.81 149 SER A O 1
ATOM 1171 N N . VAL A 1 150 ? -2.518 -25.5 -6.949 1 98.94 150 VAL A N 1
ATOM 1172 C CA . VAL A 1 150 ? -2.988 -25.125 -8.273 1 98.94 150 VAL A CA 1
ATOM 1173 C C . VAL A 1 150 ? -1.796 -24.922 -9.211 1 98.94 150 VAL A C 1
ATOM 1175 O O . VAL A 1 150 ? -0.83 -24.234 -8.852 1 98.94 150 VAL A O 1
ATOM 1178 N N . THR A 1 151 ? -1.832 -25.578 -10.375 1 98.88 151 THR A N 1
ATOM 1179 C CA . THR A 1 151 ? -0.828 -25.406 -11.422 1 98.88 151 THR A CA 1
ATOM 1180 C C . THR A 1 151 ? -1.456 -24.828 -12.688 1 98.88 151 THR A C 1
ATOM 1182 O O . THR A 1 151 ? -2.418 -25.391 -13.219 1 98.88 151 THR A O 1
ATOM 1185 N N . ILE A 1 152 ? -0.93 -23.703 -13.164 1 98.94 152 ILE A N 1
ATOM 1186 C CA . ILE A 1 152 ? -1.358 -23.078 -14.414 1 98.94 152 ILE A CA 1
ATOM 1187 C C . ILE A 1 152 ? -0.295 -23.297 -15.492 1 98.94 152 ILE A C 1
ATOM 1189 O O . ILE A 1 152 ? 0.768 -22.672 -15.453 1 98.94 152 ILE A O 1
ATOM 1193 N N . GLU A 1 153 ? -0.637 -24.094 -16.469 1 98.62 153 GLU A N 1
ATOM 1194 C CA . GLU A 1 153 ? 0.311 -24.344 -17.547 1 98.62 153 GLU A CA 1
ATOM 1195 C C . GLU A 1 153 ? -0.088 -23.594 -18.828 1 98.62 153 GLU A C 1
ATOM 1197 O O . GLU A 1 153 ? 0.717 -23.469 -19.75 1 98.62 153 GLU A O 1
ATOM 1202 N N . SER A 1 154 ? -1.269 -23.031 -18.859 1 97.94 154 SER A N 1
ATOM 1203 C CA . SER A 1 154 ? -1.802 -22.453 -20.078 1 97.94 154 SER A CA 1
ATOM 1204 C C . SER A 1 154 ? -1.483 -20.969 -20.172 1 97.94 154 SER A C 1
ATOM 1206 O O . SER A 1 154 ? -1.216 -20.312 -19.156 1 97.94 154 SER A O 1
ATOM 1208 N N . ASP A 1 155 ? -1.482 -20.469 -21.406 1 98.06 155 ASP A N 1
ATOM 1209 C CA . ASP A 1 155 ? -1.261 -19.047 -21.656 1 98.06 155 ASP A CA 1
ATOM 1210 C C . ASP A 1 155 ? -2.547 -18.25 -21.453 1 98.06 155 ASP A C 1
ATOM 1212 O O . ASP A 1 155 ? -3.646 -18.797 -21.562 1 98.06 155 ASP A O 1
ATOM 1216 N N . TYR A 1 156 ? -2.346 -16.984 -21.125 1 98.19 156 TYR A N 1
ATOM 1217 C CA . TYR A 1 156 ? -3.422 -16 -21.031 1 98.19 156 TYR A CA 1
ATOM 1218 C C . TYR A 1 156 ? -4.414 -16.375 -19.938 1 98.19 156 TYR A C 1
ATOM 1220 O O . TYR A 1 156 ? -5.621 -16.156 -20.094 1 98.19 156 TYR A O 1
ATOM 1228 N N . PHE A 1 157 ? -3.939 -16.984 -18.984 1 98.56 157 PHE A N 1
ATOM 1229 C CA . PHE A 1 157 ? -4.746 -17.25 -17.797 1 98.56 157 PHE A CA 1
ATOM 1230 C C . PHE A 1 157 ? -4.914 -15.984 -16.953 1 98.56 157 PHE A C 1
ATOM 1232 O O . PHE A 1 157 ? -3.994 -15.172 -16.859 1 98.56 157 PHE A O 1
ATOM 1239 N N . CYS A 1 158 ? -6.066 -15.82 -16.328 1 98.56 158 CYS A N 1
ATOM 1240 C CA . CYS A 1 158 ? -6.203 -14.758 -15.336 1 98.56 158 CYS A CA 1
ATOM 1241 C C . CYS A 1 158 ? -7.137 -15.18 -14.211 1 98.56 158 CYS A C 1
ATOM 1243 O O . CYS A 1 158 ? -7.895 -16.141 -14.352 1 98.56 158 CYS A O 1
ATOM 1245 N N . ALA A 1 159 ? -7 -14.555 -13.055 1 98.81 159 ALA A N 1
ATOM 1246 C CA . ALA A 1 159 ? -7.809 -14.883 -11.883 1 98.81 159 ALA A CA 1
ATOM 1247 C C . ALA A 1 159 ? -8.102 -13.633 -11.055 1 98.81 159 ALA A C 1
ATOM 1249 O O . ALA A 1 159 ? -7.281 -12.719 -10.992 1 98.81 159 ALA A O 1
ATOM 1250 N N . THR A 1 160 ? -9.273 -13.641 -10.43 1 97.5 160 THR A N 1
ATOM 1251 C CA . THR A 1 160 ? -9.648 -12.562 -9.523 1 97.5 160 THR A CA 1
ATOM 1252 C C . THR A 1 160 ? -10.547 -13.086 -8.406 1 97.5 160 THR A C 1
ATOM 1254 O O . THR A 1 160 ? -11.352 -13.992 -8.617 1 97.5 160 THR A O 1
ATOM 1257 N N . ASP A 1 161 ? -10.359 -12.547 -7.207 1 95.56 161 ASP A N 1
ATOM 1258 C CA . ASP A 1 161 ? -11.188 -12.766 -6.023 1 95.56 161 ASP A CA 1
ATOM 1259 C C . ASP A 1 161 ? -11.195 -14.242 -5.621 1 95.56 161 ASP A C 1
ATOM 1261 O O . ASP A 1 161 ? -12.242 -14.797 -5.305 1 95.56 161 ASP A O 1
ATOM 1265 N N . ILE A 1 162 ? -9.977 -14.797 -5.695 1 97.38 162 ILE A N 1
ATOM 1266 C CA . ILE A 1 162 ? -9.742 -16.188 -5.328 1 97.38 162 ILE A CA 1
ATOM 1267 C C . ILE A 1 162 ? -8.562 -16.266 -4.367 1 97.38 162 ILE A C 1
ATOM 1269 O O . ILE A 1 162 ? -7.586 -15.523 -4.504 1 97.38 162 ILE A O 1
ATOM 1273 N N . THR A 1 163 ? -8.672 -17.172 -3.449 1 98.38 163 THR A N 1
ATOM 1274 C CA . THR A 1 163 ? -7.523 -17.516 -2.615 1 98.38 163 THR A CA 1
ATOM 1275 C C . THR A 1 163 ? -6.938 -18.859 -3.045 1 98.38 163 THR A C 1
ATOM 1277 O O . THR A 1 163 ? -7.656 -19.859 -3.15 1 98.38 163 THR A O 1
ATOM 1280 N N . PHE A 1 164 ? -5.672 -18.875 -3.338 1 98.88 164 PHE A N 1
ATOM 1281 C CA . PHE A 1 164 ? -4.887 -20.094 -3.516 1 98.88 164 PHE A CA 1
ATOM 1282 C C . PHE A 1 164 ? -4.117 -20.438 -2.246 1 98.88 164 PHE A C 1
ATOM 1284 O O . PHE A 1 164 ? -3.389 -19.594 -1.713 1 98.88 164 PHE A O 1
ATOM 1291 N N . GLU A 1 165 ? -4.25 -21.688 -1.826 1 98.75 165 GLU A N 1
ATOM 1292 C CA . GLU A 1 165 ? -3.701 -21.984 -0.506 1 98.75 165 GLU A CA 1
ATOM 1293 C C . GLU A 1 165 ? -3.008 -23.344 -0.491 1 98.75 165 GLU A C 1
ATOM 1295 O O . GLU A 1 165 ? -3.49 -24.312 -1.098 1 98.75 165 GLU A O 1
ATOM 1300 N N . ASN A 1 166 ? -1.851 -23.422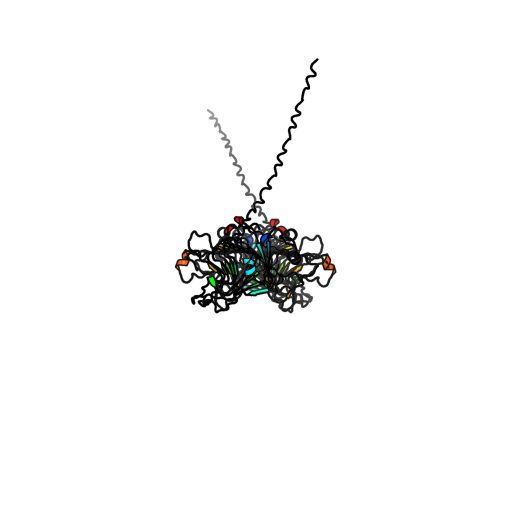 0.064 1 98.75 166 ASN A N 1
ATOM 1301 C CA . ASN A 1 166 ? -1.253 -24.656 0.575 1 98.75 166 ASN A CA 1
ATOM 1302 C C . ASN A 1 166 ? -1.142 -24.625 2.096 1 98.75 166 ASN A C 1
ATOM 1304 O O . ASN A 1 166 ? -0.516 -23.734 2.666 1 98.75 166 ASN A O 1
ATOM 1308 N N . THR A 1 167 ? -1.652 -25.609 2.787 1 97.12 167 THR A N 1
ATOM 1309 C CA . THR A 1 167 ? -1.865 -25.516 4.227 1 97.12 167 THR A CA 1
ATOM 1310 C C . THR A 1 167 ? -0.7 -26.156 4.984 1 97.12 167 THR A C 1
ATOM 1312 O O . THR A 1 167 ? -0.744 -26.266 6.211 1 97.12 167 THR A O 1
ATOM 1315 N N . VAL A 1 168 ? 0.29 -26.609 4.34 1 94.62 168 VAL A N 1
ATOM 1316 C CA . VAL A 1 168 ? 1.442 -27.203 5.008 1 94.62 168 VAL A CA 1
ATOM 1317 C C . VAL A 1 168 ? 2.092 -26.188 5.934 1 94.62 168 VAL A C 1
ATOM 1319 O O . VAL A 1 168 ? 2.314 -25.031 5.539 1 94.62 168 VAL A O 1
ATOM 1322 N N . ILE A 1 169 ? 2.316 -26.578 7.156 1 84.62 169 ILE A N 1
ATOM 1323 C CA . ILE A 1 169 ? 3.018 -25.75 8.133 1 84.62 169 ILE A CA 1
ATOM 1324 C C . ILE A 1 169 ? 4.352 -26.406 8.5 1 84.62 169 ILE A C 1
ATOM 1326 O O . ILE A 1 169 ? 4.422 -27.609 8.719 1 84.62 169 ILE A O 1
ATOM 1330 N N . GLY A 1 170 ? 5.387 -25.891 8.359 1 74.56 170 GLY A N 1
ATOM 1331 C CA . GLY A 1 170 ? 6.676 -26.406 8.797 1 74.56 170 GLY A CA 1
ATOM 1332 C C . GLY A 1 170 ? 7.621 -25.328 9.266 1 74.56 170 GLY A C 1
ATOM 1333 O O . GLY A 1 170 ? 7.316 -24.141 9.156 1 74.56 170 GLY A O 1
ATOM 1334 N N . ALA A 1 171 ? 8.625 -25.906 9.961 1 72.25 171 ALA A N 1
ATOM 1335 C CA . ALA A 1 171 ? 9.68 -24.953 10.312 1 72.25 171 ALA A CA 1
ATOM 1336 C C . ALA A 1 171 ? 10.297 -24.328 9.062 1 72.25 171 ALA A C 1
ATOM 1338 O O . ALA A 1 171 ? 10.508 -25.016 8.062 1 72.25 171 ALA A O 1
ATOM 1339 N N . PRO A 1 172 ? 10.523 -23.078 9.125 1 72.12 172 PRO A N 1
ATOM 1340 C CA . PRO A 1 172 ? 11.094 -22.406 7.945 1 72.12 172 PRO A CA 1
ATOM 1341 C C . PRO A 1 172 ? 12.398 -23.047 7.488 1 72.12 172 PRO A C 1
ATOM 1343 O O . PRO A 1 172 ? 13.289 -23.297 8.305 1 72.12 172 PRO A O 1
ATOM 1346 N N . GLY A 1 173 ? 12.516 -23.375 6.242 1 74.19 173 GLY A N 1
ATOM 1347 C CA . GLY A 1 173 ? 13.75 -23.844 5.625 1 74.19 173 GLY A CA 1
ATOM 1348 C C . GLY A 1 173 ? 13.961 -25.328 5.785 1 74.19 173 GLY A C 1
ATOM 1349 O O . GLY A 1 173 ? 14.977 -25.859 5.34 1 74.19 173 GLY A O 1
ATOM 1350 N N . GLU A 1 174 ? 13.039 -25.938 6.406 1 74.19 174 GLU A N 1
ATOM 1351 C CA . GLU A 1 174 ? 13.203 -27.391 6.555 1 74.19 174 GLU A CA 1
ATOM 1352 C C . GLU A 1 174 ? 13.133 -28.094 5.203 1 74.19 174 GLU A C 1
ATOM 1354 O O . GLU A 1 174 ? 12.188 -27.891 4.438 1 74.19 174 GLU A O 1
ATOM 1359 N N . PRO A 1 175 ? 14.258 -28.812 4.922 1 77.31 175 PRO A N 1
ATOM 1360 C CA . PRO A 1 175 ? 14.242 -29.516 3.643 1 77.31 175 PRO A CA 1
ATOM 1361 C C . PRO A 1 175 ? 13.031 -30.438 3.494 1 77.31 175 PRO A C 1
ATOM 1363 O O . PRO A 1 175 ? 12.617 -31.078 4.461 1 77.31 175 PRO A O 1
ATOM 1366 N N . GLY A 1 176 ? 12.5 -30.344 2.334 1 83.31 176 GLY A N 1
ATOM 1367 C CA . GLY A 1 176 ? 11.367 -31.203 2.039 1 83.31 176 GLY A CA 1
ATOM 1368 C C . GLY A 1 176 ? 10.031 -30.578 2.428 1 83.31 176 GLY A C 1
ATOM 1369 O O . GLY A 1 176 ? 8.977 -31.156 2.154 1 83.31 176 GLY A O 1
ATOM 1370 N N . ARG A 1 177 ? 10.094 -29.375 2.945 1 88.81 177 ARG A N 1
ATOM 1371 C CA . ARG A 1 177 ? 8.859 -28.766 3.426 1 88.81 177 ARG A CA 1
ATOM 1372 C C . ARG A 1 177 ? 8.328 -27.734 2.43 1 88.81 177 ARG A C 1
ATOM 1374 O O . ARG A 1 177 ? 7.344 -27.047 2.701 1 88.81 177 ARG A O 1
ATOM 1381 N N . GLN A 1 178 ? 9 -27.672 1.328 1 93.69 178 GLN A N 1
ATOM 1382 C CA . GLN A 1 178 ? 8.484 -26.828 0.256 1 93.69 178 GLN A CA 1
ATOM 1383 C C . GLN A 1 178 ? 7.055 -27.219 -0.115 1 93.69 178 GLN A C 1
ATOM 1385 O O . GLN A 1 178 ? 6.762 -28.406 -0.309 1 93.69 178 GLN A O 1
ATOM 1390 N N . ALA A 1 179 ? 6.168 -26.281 -0.127 1 97.75 179 ALA A N 1
ATOM 1391 C CA . ALA A 1 179 ? 4.746 -26.5 -0.374 1 97.75 179 ALA A CA 1
ATOM 1392 C C . ALA A 1 179 ? 4.141 -25.344 -1.157 1 97.75 179 ALA A C 1
ATOM 1394 O O . ALA A 1 179 ? 3.885 -24.266 -0.598 1 97.75 179 ALA A O 1
ATOM 1395 N N . VAL A 1 180 ? 3.877 -25.641 -2.406 1 98.44 180 VAL A N 1
ATOM 1396 C CA . VAL A 1 180 ? 3.484 -24.594 -3.346 1 98.44 180 VAL A CA 1
ATOM 1397 C C . VAL A 1 180 ? 1.966 -24.438 -3.342 1 98.44 180 VAL A C 1
ATOM 1399 O O . VAL A 1 180 ? 1.234 -25.422 -3.453 1 98.44 180 VAL A O 1
ATOM 1402 N N . ALA A 1 181 ? 1.489 -23.188 -3.16 1 98.88 181 ALA A N 1
ATOM 1403 C CA . ALA A 1 181 ? 0.062 -22.906 -3.307 1 98.88 181 ALA A CA 1
ATOM 1404 C C . ALA A 1 181 ? -0.309 -22.703 -4.773 1 98.88 181 ALA A C 1
ATOM 1406 O O . ALA A 1 181 ? -1.313 -23.234 -5.246 1 98.88 181 ALA A O 1
ATOM 1407 N N . LEU A 1 182 ? 0.518 -21.984 -5.48 1 98.94 182 LEU A N 1
ATOM 1408 C CA . LEU A 1 182 ? 0.27 -21.656 -6.879 1 98.94 182 LEU A CA 1
ATOM 1409 C C . LEU A 1 182 ? 1.55 -21.781 -7.699 1 98.94 182 LEU A C 1
ATOM 1411 O O . LEU A 1 182 ? 2.572 -21.188 -7.352 1 98.94 182 LEU A O 1
ATOM 1415 N N . ARG A 1 183 ? 1.525 -22.625 -8.711 1 98.94 183 ARG A N 1
ATOM 1416 C CA . ARG A 1 183 ? 2.605 -22.75 -9.688 1 98.94 183 ARG A CA 1
ATOM 1417 C C . ARG A 1 183 ? 2.172 -22.25 -11.055 1 98.94 183 ARG A C 1
ATOM 1419 O O . ARG A 1 183 ? 1.119 -22.641 -11.57 1 98.94 183 ARG A O 1
ATOM 1426 N N . ILE A 1 184 ? 2.963 -21.344 -11.672 1 98.94 184 ILE A N 1
ATOM 1427 C CA . ILE A 1 184 ? 2.633 -20.797 -12.977 1 98.94 184 ILE A CA 1
ATOM 1428 C C . ILE A 1 184 ? 3.73 -21.141 -13.984 1 98.94 184 ILE A C 1
ATOM 1430 O O . ILE A 1 184 ? 4.879 -20.719 -13.828 1 98.94 184 ILE A O 1
ATOM 1434 N N . TYR A 1 185 ? 3.334 -21.844 -14.906 1 98.06 185 TYR A N 1
ATOM 1435 C CA . TYR A 1 185 ? 4.25 -22.266 -15.969 1 98.06 185 TYR A CA 1
ATOM 1436 C C . TYR A 1 185 ? 3.869 -21.625 -17.297 1 98.06 185 TYR A C 1
ATOM 1438 O O . TYR A 1 185 ? 4.711 -21.469 -18.188 1 98.06 185 TYR A O 1
ATOM 1446 N N . GLY A 1 186 ? 2.633 -21.234 -17.453 1 98.06 186 GLY A N 1
ATOM 1447 C CA . GLY A 1 186 ? 2.152 -20.609 -18.672 1 98.06 186 GLY A CA 1
ATOM 1448 C C . GLY A 1 186 ? 2.627 -19.172 -18.812 1 98.06 186 GLY A C 1
ATOM 1449 O O . GLY A 1 186 ? 3.061 -18.547 -17.844 1 98.06 186 GLY A O 1
ATOM 1450 N N . ASP A 1 187 ? 2.49 -18.703 -20.062 1 98.31 187 ASP A N 1
ATOM 1451 C CA . ASP A 1 187 ? 2.928 -17.344 -20.375 1 98.31 187 ASP A CA 1
ATOM 1452 C C . ASP A 1 187 ? 1.752 -16.375 -20.375 1 98.31 187 ASP A C 1
ATOM 1454 O O . ASP A 1 187 ? 0.618 -16.75 -20.672 1 98.31 187 ASP A O 1
ATOM 1458 N N . LYS A 1 188 ? 2.068 -15.117 -19.984 1 98.62 188 LYS A N 1
ATOM 1459 C CA . LYS A 1 188 ? 1.109 -14.016 -20.047 1 98.62 188 LYS A CA 1
ATOM 1460 C C . LYS A 1 188 ? -0.097 -14.289 -19.141 1 98.62 188 LYS A C 1
ATOM 1462 O O . LYS A 1 188 ? -1.22 -14.422 -19.641 1 98.62 188 LYS A O 1
ATOM 1467 N N . ALA A 1 189 ? 0.112 -14.258 -17.891 1 98.81 189 ALA A N 1
ATOM 1468 C CA . ALA A 1 189 ? -0.944 -14.469 -16.906 1 98.81 189 ALA A CA 1
ATOM 1469 C C . ALA A 1 189 ? -1.108 -13.242 -16.016 1 98.81 189 ALA A C 1
ATOM 1471 O O . ALA A 1 189 ? -0.147 -12.508 -15.773 1 98.81 189 ALA A O 1
ATOM 1472 N N . MET A 1 190 ? -2.346 -13.039 -15.602 1 98.81 190 MET A N 1
ATOM 1473 C CA . MET A 1 190 ? -2.646 -11.914 -14.727 1 98.81 190 MET A CA 1
ATOM 1474 C C . MET A 1 190 ? -3.424 -12.367 -13.5 1 98.81 190 MET A C 1
ATOM 1476 O O . MET A 1 190 ? -4.336 -13.195 -13.602 1 98.81 190 MET A O 1
ATOM 1480 N N . PHE A 1 191 ? -3.01 -11.883 -12.391 1 98.81 191 PHE A N 1
ATOM 1481 C CA . PHE A 1 191 ? -3.676 -12.117 -11.117 1 98.81 191 PHE A CA 1
ATOM 1482 C C . PHE A 1 191 ? -4.078 -10.805 -10.461 1 98.81 191 PHE A C 1
ATOM 1484 O O . PHE A 1 191 ? -3.232 -9.938 -10.219 1 98.81 191 PHE A O 1
ATOM 1491 N N . TYR A 1 192 ? -5.359 -10.656 -10.312 1 97.75 192 TYR A N 1
ATOM 1492 C CA . TYR A 1 192 ? -5.926 -9.414 -9.812 1 97.75 192 TYR A CA 1
ATOM 1493 C C . TYR A 1 192 ? -6.793 -9.656 -8.586 1 97.75 192 TYR A C 1
ATOM 1495 O O . TYR A 1 192 ? -7.816 -10.344 -8.664 1 97.75 192 TYR A O 1
ATOM 1503 N N . LYS A 1 193 ? -6.445 -9.062 -7.414 1 95.94 193 LYS A N 1
ATOM 1504 C CA . LYS A 1 193 ? -7.188 -9.219 -6.168 1 95.94 193 LYS A CA 1
ATOM 1505 C C . LYS A 1 193 ? -7.289 -10.688 -5.766 1 95.94 193 LYS A C 1
ATOM 1507 O O . LYS A 1 193 ? -8.383 -11.18 -5.477 1 95.94 193 LYS A O 1
ATOM 1512 N N . VAL A 1 194 ? -6.133 -11.312 -5.746 1 97.88 194 VAL A N 1
ATOM 1513 C CA . VAL A 1 194 ? -6.086 -12.688 -5.266 1 97.88 194 VAL A CA 1
ATOM 1514 C C . VAL A 1 194 ? -5.246 -12.766 -3.992 1 97.88 194 VAL A C 1
ATOM 1516 O O . VAL A 1 194 ? -4.52 -11.82 -3.662 1 97.88 194 VAL A O 1
ATOM 1519 N N . LYS A 1 195 ? -5.449 -13.82 -3.305 1 97.75 195 LYS A N 1
ATOM 1520 C CA . LYS A 1 195 ? -4.637 -14.125 -2.131 1 97.75 195 LYS A CA 1
ATOM 1521 C C . LYS A 1 195 ? -3.924 -15.469 -2.293 1 97.75 195 LYS A C 1
ATOM 1523 O O . LYS A 1 195 ? -4.543 -16.469 -2.666 1 97.75 195 LYS A O 1
ATOM 1528 N N . ILE A 1 196 ? -2.617 -15.469 -2.137 1 98.81 196 ILE A N 1
ATOM 1529 C CA . ILE A 1 196 ? -1.802 -16.672 -2.221 1 98.81 196 ILE A CA 1
ATOM 1530 C C . ILE A 1 196 ? -1.136 -16.938 -0.874 1 98.81 196 ILE A C 1
ATOM 1532 O O . ILE A 1 196 ? -0.346 -16.125 -0.391 1 98.81 196 ILE A O 1
ATOM 1536 N N . VAL A 1 197 ? -1.438 -18.125 -0.298 1 98.25 197 VAL A N 1
ATOM 1537 C CA . VAL A 1 197 ? -1.083 -18.359 1.099 1 98.25 197 VAL A CA 1
ATOM 1538 C C . VAL A 1 197 ? -0.316 -19.672 1.229 1 98.25 197 VAL A C 1
ATOM 1540 O O . VAL A 1 197 ? -0.765 -20.703 0.74 1 98.25 197 VAL A O 1
ATOM 1543 N N . GLY A 1 198 ? 0.759 -19.609 1.866 1 97.88 198 GLY A N 1
ATOM 1544 C CA . GLY A 1 198 ? 1.601 -20.766 2.184 1 97.88 198 GLY A CA 1
ATOM 1545 C C . GLY A 1 198 ? 2.725 -20.422 3.145 1 97.88 198 GLY A C 1
ATOM 1546 O O . GLY A 1 198 ? 2.596 -19.516 3.965 1 97.88 198 GLY A O 1
ATOM 1547 N N . GLU A 1 199 ? 3.789 -21.25 3.166 1 95.5 199 GLU A N 1
ATOM 1548 C CA . GLU A 1 199 ? 4.957 -21.031 4.012 1 95.5 199 GLU A CA 1
ATOM 1549 C C . GLU A 1 199 ? 6.234 -20.938 3.176 1 95.5 199 GLU A C 1
ATOM 1551 O O . GLU A 1 199 ? 6.621 -19.859 2.732 1 95.5 199 GLU A O 1
ATOM 1556 N N . GLN A 1 200 ? 6.73 -22.062 2.803 1 95.75 200 GLN A N 1
ATOM 1557 C CA . GLN A 1 200 ? 7.918 -22.094 1.954 1 95.75 200 GLN A CA 1
ATOM 1558 C C . GLN A 1 200 ? 7.543 -22.359 0.5 1 95.75 200 GLN A C 1
ATOM 1560 O O . GLN A 1 200 ? 6.758 -23.266 0.214 1 95.75 200 GLN A O 1
ATOM 1565 N N . ASP A 1 201 ? 8.102 -21.516 -0.385 1 97.5 201 ASP A N 1
ATOM 1566 C CA . ASP A 1 201 ? 7.844 -21.641 -1.816 1 97.5 201 ASP A CA 1
ATOM 1567 C C . ASP A 1 201 ? 6.352 -21.531 -2.119 1 97.5 201 ASP A C 1
ATOM 1569 O O . ASP A 1 201 ? 5.801 -22.375 -2.846 1 97.5 201 ASP A O 1
ATOM 1573 N N . THR A 1 202 ? 5.727 -20.578 -1.569 1 98.44 202 THR A N 1
ATOM 1574 C CA . THR A 1 202 ? 4.281 -20.391 -1.662 1 98.44 202 THR A CA 1
ATOM 1575 C C . THR A 1 202 ? 3.855 -20.172 -3.111 1 98.44 202 THR A C 1
ATOM 1577 O O . THR A 1 202 ? 2.959 -20.859 -3.605 1 98.44 202 THR A O 1
ATOM 1580 N N . LEU A 1 203 ? 4.426 -19.203 -3.754 1 98.94 203 LEU A N 1
ATOM 1581 C CA . LEU A 1 203 ? 4.207 -18.906 -5.164 1 98.94 203 LEU A CA 1
ATOM 1582 C C . LEU A 1 203 ? 5.418 -19.297 -6 1 98.94 203 LEU A C 1
ATOM 1584 O O . LEU A 1 203 ? 6.469 -18.656 -5.93 1 98.94 203 LEU A O 1
ATOM 1588 N N . LEU A 1 204 ? 5.254 -20.391 -6.742 1 98.81 204 LEU A N 1
ATOM 1589 C CA . LEU A 1 204 ? 6.258 -20.766 -7.73 1 98.81 204 LEU A CA 1
ATOM 1590 C C . LEU A 1 204 ? 5.953 -20.125 -9.086 1 98.81 204 LEU A C 1
ATOM 1592 O O . LEU A 1 204 ? 5.262 -20.734 -9.914 1 98.81 204 LEU A O 1
ATOM 1596 N N . ASP A 1 205 ? 6.398 -18.906 -9.227 1 98.81 205 ASP A N 1
ATOM 1597 C CA . ASP A 1 205 ? 6.328 -18.141 -10.469 1 98.81 205 ASP A CA 1
ATOM 1598 C C . ASP A 1 205 ? 7.406 -18.594 -11.453 1 98.81 205 ASP A C 1
ATOM 1600 O O . ASP A 1 205 ? 8.406 -17.906 -11.641 1 98.81 205 ASP A O 1
ATOM 1604 N N . GLU A 1 206 ? 7.168 -19.672 -12.125 1 98.12 206 GLU A N 1
ATOM 1605 C CA . GLU A 1 206 ? 8.195 -20.547 -12.68 1 98.12 206 GLU A CA 1
ATOM 1606 C C . GLU A 1 206 ? 8.75 -19.984 -13.984 1 98.12 206 GLU A C 1
ATOM 1608 O O . GLU A 1 206 ? 9.969 -19.859 -14.148 1 98.12 206 GLU A O 1
ATOM 1613 N N . THR A 1 207 ? 7.879 -19.766 -14.93 1 97.56 207 THR A N 1
ATOM 1614 C CA . THR A 1 207 ? 8.305 -19.234 -16.219 1 97.56 207 THR A CA 1
ATOM 1615 C C . THR A 1 207 ? 7.211 -18.359 -16.828 1 97.56 207 THR A C 1
ATOM 1617 O O . THR A 1 207 ? 6.039 -18.484 -16.469 1 97.56 207 THR A O 1
ATOM 1620 N N . GLY A 1 208 ? 7.68 -17.422 -17.703 1 98.19 208 GLY A N 1
ATOM 1621 C CA . GLY A 1 208 ? 6.711 -16.594 -18.391 1 98.19 208 GLY A CA 1
ATOM 1622 C C . GLY A 1 208 ? 6.676 -15.164 -17.875 1 98.19 208 GLY A C 1
ATOM 1623 O O . GLY A 1 208 ? 7.547 -14.758 -17.109 1 98.19 208 GLY A O 1
ATOM 1624 N N . SER A 1 209 ? 5.699 -14.383 -18.453 1 98.75 209 SER A N 1
ATOM 1625 C CA . SER A 1 209 ? 5.465 -12.992 -18.062 1 98.75 209 SER A CA 1
ATOM 1626 C C . SER A 1 209 ? 4.156 -12.844 -17.297 1 98.75 209 SER A C 1
ATOM 1628 O O . SER A 1 209 ? 3.09 -13.195 -17.812 1 98.75 209 SER A O 1
ATOM 1630 N N . HIS A 1 210 ? 4.262 -12.297 -16.141 1 98.94 210 HIS A N 1
ATOM 1631 C CA . HIS A 1 210 ? 3.072 -12.297 -15.297 1 98.94 210 HIS A CA 1
ATOM 1632 C C . HIS A 1 210 ? 2.877 -10.938 -14.625 1 98.94 210 HIS A C 1
ATOM 1634 O O . HIS A 1 210 ? 3.846 -10.211 -14.391 1 98.94 210 HIS A O 1
ATOM 1640 N N . TYR A 1 211 ? 1.636 -10.609 -14.438 1 98.88 211 TYR A N 1
ATOM 1641 C CA . TYR A 1 211 ? 1.24 -9.383 -13.758 1 98.88 211 TYR A CA 1
ATOM 1642 C C . TYR A 1 211 ? 0.399 -9.688 -12.523 1 98.88 211 TYR A C 1
ATOM 1644 O O . TYR A 1 211 ? -0.687 -10.266 -12.633 1 98.88 211 TYR A O 1
ATOM 1652 N N . PHE A 1 212 ? 0.932 -9.359 -11.391 1 98.81 212 PHE A N 1
ATOM 1653 C CA . PHE A 1 212 ? 0.193 -9.398 -10.133 1 98.81 212 PHE A CA 1
ATOM 1654 C C . PHE A 1 212 ? -0.201 -7.992 -9.695 1 98.81 212 PHE A C 1
ATOM 1656 O O . PHE A 1 212 ? 0.66 -7.129 -9.508 1 98.81 212 PHE A O 1
ATOM 1663 N N . TYR A 1 213 ? -1.457 -7.824 -9.539 1 97.75 213 TYR A N 1
ATOM 1664 C CA . TYR A 1 213 ? -1.976 -6.5 -9.219 1 97.75 213 TYR A CA 1
ATOM 1665 C C . TYR A 1 213 ? -2.953 -6.562 -8.055 1 97.75 213 TYR A C 1
ATOM 1667 O O . TYR A 1 213 ? -3.877 -7.379 -8.055 1 97.75 213 TYR A O 1
ATOM 1675 N N . HIS A 1 214 ? -2.803 -5.727 -6.988 1 96.44 214 HIS A N 1
ATOM 1676 C CA . HIS A 1 214 ? -3.689 -5.668 -5.832 1 96.44 214 HIS A CA 1
ATOM 1677 C C . HIS A 1 214 ? -3.906 -7.051 -5.234 1 96.44 214 HIS A C 1
ATOM 1679 O O . HIS A 1 214 ? -5.047 -7.477 -5.035 1 96.44 214 HIS A O 1
ATOM 1685 N N . SER A 1 215 ? -2.824 -7.695 -4.941 1 97.5 215 SER A N 1
ATOM 1686 C CA . SER A 1 215 ? -2.916 -9.07 -4.453 1 97.5 215 SER A CA 1
ATOM 1687 C C . SER A 1 215 ? -2.121 -9.25 -3.166 1 97.5 215 SER A C 1
ATOM 1689 O O . SER A 1 215 ? -1.276 -8.422 -2.828 1 97.5 215 SER A O 1
ATOM 1691 N N . VAL A 1 216 ? -2.469 -10.312 -2.438 1 97.25 216 VAL A N 1
ATOM 1692 C CA . VAL A 1 216 ? -1.786 -10.664 -1.196 1 97.25 216 VAL A CA 1
ATOM 1693 C C . VAL A 1 216 ? -0.966 -11.938 -1.4 1 97.25 216 VAL A C 1
ATOM 1695 O O . VAL A 1 216 ? -1.474 -12.93 -1.921 1 97.25 216 VAL A O 1
ATOM 1698 N N . ILE A 1 217 ? 0.267 -11.898 -1.061 1 98.75 217 ILE A N 1
ATOM 1699 C CA . ILE A 1 217 ? 1.116 -13.078 -1.07 1 98.75 217 ILE A CA 1
ATOM 1700 C C . ILE A 1 217 ? 1.758 -13.266 0.302 1 98.75 217 ILE A C 1
ATOM 1702 O O . ILE A 1 217 ? 2.424 -12.359 0.811 1 98.75 217 ILE A O 1
ATOM 1706 N N . GLN A 1 218 ? 1.537 -14.391 0.844 1 98.19 218 GLN A N 1
ATOM 1707 C CA . GLN A 1 218 ? 1.99 -14.664 2.203 1 98.19 218 GLN A CA 1
ATOM 1708 C C . GLN A 1 218 ? 2.9 -15.891 2.246 1 98.19 218 GLN A C 1
ATOM 1710 O O . GLN A 1 218 ? 2.637 -16.891 1.572 1 98.19 218 GLN A O 1
ATOM 1715 N N . GLY A 1 219 ? 3.949 -15.844 3.014 1 98.12 219 GLY A N 1
ATOM 1716 C CA . GLY A 1 219 ? 4.84 -16.984 3.207 1 98.12 219 GLY A CA 1
ATOM 1717 C C . GLY A 1 219 ? 6.016 -16.656 4.113 1 98.12 219 GLY A C 1
ATOM 1718 O O . GLY A 1 219 ? 6.059 -15.602 4.734 1 98.12 219 GLY A O 1
ATOM 1719 N N . SER A 1 220 ? 6.992 -17.625 4.234 1 97 220 SER A N 1
ATOM 1720 C CA . SER A 1 220 ? 8.086 -17.453 5.191 1 97 220 SER A CA 1
ATOM 1721 C C . SER A 1 220 ? 9.438 -17.5 4.492 1 97 220 SER A C 1
ATOM 1723 O O . SER A 1 220 ? 10.281 -16.625 4.719 1 97 220 SER A O 1
ATOM 1725 N N . VAL A 1 221 ? 9.617 -18.484 3.676 1 96.88 221 VAL A N 1
ATOM 1726 C CA . VAL A 1 221 ? 10.93 -18.672 3.064 1 96.88 221 VAL A CA 1
ATOM 1727 C C . VAL A 1 221 ? 10.789 -18.766 1.549 1 96.88 221 VAL A C 1
ATOM 1729 O O . VAL A 1 221 ? 10.07 -19.625 1.041 1 96.88 221 VAL A O 1
ATOM 1732 N N . ASP A 1 222 ? 11.523 -17.891 0.875 1 97.75 222 ASP A N 1
ATOM 1733 C CA . ASP A 1 222 ? 11.492 -17.875 -0.585 1 97.75 222 ASP A CA 1
ATOM 1734 C C . ASP A 1 222 ? 10.062 -18.047 -1.102 1 97.75 222 ASP A C 1
ATOM 1736 O O . ASP A 1 222 ? 9.812 -18.875 -1.971 1 97.75 222 ASP A O 1
ATOM 1740 N N . PHE A 1 223 ? 9.188 -17.266 -0.469 1 98.12 223 PHE A N 1
ATOM 1741 C CA . PHE A 1 223 ? 7.789 -17.609 -0.718 1 98.12 223 PHE A CA 1
ATOM 1742 C C . PHE A 1 223 ? 7.316 -17.016 -2.041 1 98.12 223 PHE A C 1
ATOM 1744 O O . PHE A 1 223 ? 6.18 -17.234 -2.455 1 98.12 223 PHE A O 1
ATOM 1751 N N . ILE A 1 224 ? 8.133 -16.281 -2.688 1 98.88 224 ILE A N 1
ATOM 1752 C CA . ILE A 1 224 ? 8.016 -15.984 -4.109 1 98.88 224 ILE A CA 1
ATOM 1753 C C . ILE A 1 224 ? 9.273 -16.453 -4.84 1 98.88 224 ILE A C 1
ATOM 1755 O O . ILE A 1 224 ? 10.344 -15.859 -4.672 1 98.88 224 ILE A O 1
ATOM 1759 N N . CYS A 1 225 ? 9.148 -17.484 -5.602 1 98.75 225 CYS A N 1
ATOM 1760 C CA . CYS A 1 225 ? 10.336 -18.031 -6.238 1 98.75 225 CYS A CA 1
ATOM 1761 C C . CYS A 1 225 ? 10.047 -18.438 -7.68 1 98.75 225 CYS A C 1
ATOM 1763 O O . CYS A 1 225 ? 8.891 -18.594 -8.062 1 98.75 225 CYS A O 1
ATOM 1765 N N . GLY A 1 226 ? 11.078 -18.484 -8.492 1 98.69 226 GLY A N 1
ATOM 1766 C CA . GLY A 1 226 ? 10.938 -18.906 -9.875 1 98.69 226 GLY A CA 1
ATOM 1767 C C . GLY A 1 226 ? 11.812 -18.125 -10.828 1 98.69 226 GLY A C 1
ATOM 1768 O O . GLY A 1 226 ? 12.758 -17.438 -10.398 1 98.69 226 GLY A O 1
ATOM 1769 N N . LYS A 1 227 ? 11.523 -18.266 -12.141 1 98.31 227 LYS A N 1
ATOM 1770 C CA . LYS A 1 227 ? 12.375 -17.688 -13.18 1 98.31 227 LYS A CA 1
ATOM 1771 C C . LYS A 1 227 ? 11.609 -16.672 -14.016 1 98.31 227 LYS A C 1
ATOM 1773 O O . LYS A 1 227 ? 12.164 -16.078 -14.945 1 98.31 227 LYS A O 1
ATOM 1778 N N . SER A 1 228 ? 10.461 -16.344 -13.664 1 98.75 228 SER A N 1
ATOM 1779 C CA . SER A 1 228 ? 9.57 -15.555 -14.5 1 98.75 228 SER A CA 1
ATOM 1780 C C . SER A 1 228 ? 10.008 -14.094 -14.555 1 98.75 228 SER A C 1
ATOM 1782 O O . SER A 1 228 ? 10.875 -13.672 -13.789 1 98.75 228 SER A O 1
ATOM 1784 N N . ARG A 1 229 ? 9.484 -13.469 -15.602 1 98.81 229 ARG A N 1
ATOM 1785 C CA . ARG A 1 229 ? 9.453 -12.008 -15.688 1 98.81 229 ARG A CA 1
ATOM 1786 C C . ARG A 1 229 ? 8.133 -11.461 -15.156 1 98.81 229 ARG A C 1
ATOM 1788 O O . ARG A 1 229 ? 7.137 -11.422 -15.875 1 98.81 229 ARG A O 1
ATOM 1795 N N . SER A 1 230 ? 8.18 -10.969 -13.914 1 98.94 230 SER A N 1
ATOM 1796 C CA . SER A 1 230 ? 6.891 -10.695 -13.289 1 98.94 230 SER A CA 1
ATOM 1797 C C . SER A 1 230 ? 6.895 -9.336 -12.594 1 98.94 230 SER A C 1
ATOM 1799 O O . SER A 1 230 ? 7.891 -8.953 -11.969 1 98.94 230 SER A O 1
ATOM 1801 N N . LEU A 1 231 ? 5.816 -8.633 -12.773 1 98.94 231 LEU A N 1
ATOM 1802 C CA . LEU A 1 231 ? 5.555 -7.379 -12.078 1 98.94 231 LEU A CA 1
ATOM 1803 C C . LEU A 1 231 ? 4.531 -7.578 -10.969 1 98.94 231 LEU A C 1
ATOM 1805 O O . LEU A 1 231 ? 3.414 -8.031 -11.219 1 98.94 231 LEU A O 1
ATOM 1809 N N . TYR A 1 232 ? 4.973 -7.324 -9.742 1 98.88 232 TYR A N 1
ATOM 1810 C CA . TYR A 1 232 ? 4.102 -7.25 -8.57 1 98.88 232 TYR A CA 1
ATOM 1811 C C . TYR A 1 232 ? 3.811 -5.797 -8.203 1 98.88 232 TYR A C 1
ATOM 1813 O O . TYR A 1 232 ? 4.676 -5.098 -7.676 1 98.88 232 TYR A O 1
ATOM 1821 N N . GLN A 1 233 ? 2.594 -5.402 -8.492 1 98.12 233 GLN A N 1
ATOM 1822 C CA . GLN A 1 233 ? 2.285 -3.984 -8.32 1 98.12 233 GLN A CA 1
ATOM 1823 C C . GLN A 1 233 ? 1.21 -3.781 -7.254 1 98.12 233 GLN A C 1
ATOM 1825 O O . GLN A 1 233 ? 0.145 -4.398 -7.316 1 98.12 233 GLN A O 1
ATOM 1830 N N . GLU A 1 234 ? 1.465 -2.908 -6.266 1 95.88 234 GLU A N 1
ATOM 1831 C CA . GLU A 1 234 ? 0.52 -2.561 -5.207 1 95.88 234 GLU A CA 1
ATOM 1832 C C . GLU A 1 234 ? -0.013 -3.809 -4.508 1 95.88 234 GLU A C 1
ATOM 1834 O O . GLU A 1 234 ? -1.22 -3.938 -4.297 1 95.88 234 GLU A O 1
ATOM 1839 N N . CYS A 1 235 ? 0.905 -4.695 -4.246 1 97.5 235 CYS A N 1
ATOM 1840 C CA . CYS A 1 235 ? 0.582 -5.938 -3.551 1 97.5 235 CYS A CA 1
ATOM 1841 C C . CYS A 1 235 ? 0.956 -5.852 -2.076 1 97.5 235 CYS A C 1
ATOM 1843 O O . CYS A 1 235 ? 1.769 -5.012 -1.686 1 97.5 235 CYS A O 1
ATOM 1845 N N . LEU A 1 236 ? 0.254 -6.648 -1.284 1 96.62 236 LEU A N 1
ATOM 1846 C CA . LEU A 1 236 ? 0.643 -6.895 0.1 1 96.62 236 LEU A CA 1
ATOM 1847 C C . LEU A 1 236 ? 1.475 -8.172 0.211 1 96.62 236 LEU A C 1
ATOM 1849 O O . LEU A 1 236 ? 0.979 -9.266 -0.061 1 96.62 236 LEU A O 1
ATOM 1853 N N . ILE A 1 237 ? 2.738 -7.984 0.497 1 98.56 237 ILE A N 1
ATOM 1854 C CA . ILE A 1 237 ? 3.656 -9.102 0.706 1 98.56 237 ILE A CA 1
ATOM 1855 C C . ILE A 1 237 ? 3.869 -9.32 2.201 1 98.56 237 ILE A C 1
ATOM 1857 O O . ILE A 1 237 ? 4.516 -8.508 2.869 1 98.56 237 ILE A O 1
ATOM 1861 N N . GLN A 1 238 ? 3.41 -10.453 2.73 1 97.31 238 GLN A N 1
ATOM 1862 C CA . GLN A 1 238 ? 3.34 -10.641 4.176 1 97.31 238 GLN A CA 1
ATOM 1863 C C . GLN A 1 238 ? 4.172 -11.836 4.621 1 97.31 238 GLN A C 1
ATOM 1865 O O . GLN A 1 238 ? 3.836 -12.984 4.312 1 97.31 238 GLN A O 1
ATOM 1870 N N . SER A 1 239 ? 5.195 -11.578 5.43 1 98.19 239 SER A N 1
ATOM 1871 C CA . SER A 1 239 ? 6.012 -12.648 5.984 1 98.19 239 SER A CA 1
ATOM 1872 C C . SER A 1 239 ? 5.332 -13.289 7.191 1 98.19 239 SER A C 1
ATOM 1874 O O . SER A 1 239 ? 4.75 -12.594 8.023 1 98.19 239 SER A O 1
ATOM 1876 N N . THR A 1 240 ? 5.512 -14.586 7.215 1 96.81 240 THR A N 1
ATOM 1877 C CA . THR A 1 240 ? 5.078 -15.328 8.398 1 96.81 240 THR A CA 1
ATOM 1878 C C . THR A 1 240 ? 6.266 -16.016 9.07 1 96.81 240 THR A C 1
ATOM 1880 O O . THR A 1 240 ? 6.09 -16.984 9.812 1 96.81 240 THR A O 1
ATOM 1883 N N . ALA A 1 241 ? 7.402 -15.609 8.734 1 96.31 241 ALA A N 1
ATOM 1884 C CA . ALA A 1 241 ? 8.594 -16.172 9.359 1 96.31 241 ALA A CA 1
ATOM 1885 C C . ALA A 1 241 ? 8.57 -15.984 10.867 1 96.31 241 ALA A C 1
ATOM 1887 O O . ALA A 1 241 ? 8.164 -14.93 11.359 1 96.31 241 ALA A O 1
ATOM 1888 N N . LYS A 1 242 ? 9.031 -17.031 11.586 1 93.69 242 LYS A N 1
ATOM 1889 C CA . LYS A 1 242 ? 9.109 -16.922 13.039 1 93.69 242 LYS A CA 1
ATOM 1890 C C . LYS A 1 242 ? 10.398 -16.219 13.461 1 93.69 242 LYS A C 1
ATOM 1892 O O . LYS A 1 242 ? 10.391 -15.391 14.375 1 93.69 242 LYS A O 1
ATOM 1897 N N . LYS A 1 243 ? 11.43 -16.516 12.859 1 94.75 243 LYS A N 1
ATOM 1898 C CA . LYS A 1 243 ? 12.703 -15.883 13.148 1 94.75 243 LYS A CA 1
ATOM 1899 C C . LYS A 1 243 ? 13.281 -15.211 11.906 1 94.75 243 LYS A C 1
ATOM 1901 O O . LYS A 1 243 ? 13.117 -14 11.719 1 94.75 243 LYS A O 1
ATOM 1906 N N . ILE A 1 244 ? 13.82 -16.062 11 1 96.06 244 ILE A N 1
ATOM 1907 C CA . ILE A 1 244 ? 14.43 -15.539 9.789 1 96.06 244 ILE A CA 1
ATOM 1908 C C . ILE A 1 244 ? 13.75 -16.156 8.562 1 96.06 244 ILE A C 1
ATOM 1910 O O . ILE A 1 244 ? 13.43 -17.344 8.555 1 96.06 244 ILE A O 1
ATOM 1914 N N . GLY A 1 245 ? 13.547 -15.406 7.539 1 97.31 245 GLY A N 1
ATOM 1915 C CA . GLY A 1 245 ? 13.008 -15.867 6.273 1 97.31 245 GLY A CA 1
ATOM 1916 C C . GLY A 1 245 ? 13.523 -15.086 5.082 1 97.31 245 GLY A C 1
ATOM 1917 O O . GLY A 1 245 ? 14.609 -14.5 5.145 1 97.31 245 GLY A O 1
ATOM 1918 N N . ALA A 1 246 ? 12.82 -15.219 3.951 1 98.44 246 ALA A N 1
ATOM 1919 C CA . ALA A 1 246 ? 13.148 -14.516 2.713 1 98.44 246 ALA A CA 1
ATOM 1920 C C . ALA A 1 246 ? 11.922 -14.398 1.812 1 98.44 246 ALA A C 1
ATOM 1922 O O . ALA A 1 246 ? 11.109 -15.32 1.732 1 98.44 246 ALA A O 1
ATOM 1923 N N . ILE A 1 247 ? 11.891 -13.281 1.143 1 98.81 247 ILE A N 1
ATOM 1924 C CA . ILE A 1 247 ? 10.727 -13.031 0.298 1 98.81 247 ILE A CA 1
ATOM 1925 C C . ILE A 1 247 ? 10.938 -13.672 -1.073 1 98.81 247 ILE A C 1
ATOM 1927 O O . ILE A 1 247 ? 10.242 -14.625 -1.437 1 98.81 247 ILE A O 1
ATOM 1931 N N . ALA A 1 248 ? 11.961 -13.281 -1.797 1 98.88 248 ALA A N 1
ATOM 1932 C CA . ALA A 1 248 ? 12.086 -13.648 -3.205 1 98.88 248 ALA A CA 1
ATOM 1933 C C . ALA A 1 248 ? 13.312 -14.531 -3.434 1 98.88 248 ALA A C 1
ATOM 1935 O O . ALA A 1 248 ? 14.367 -14.305 -2.834 1 98.88 248 ALA A O 1
ATOM 1936 N N . ALA A 1 249 ? 13.18 -15.5 -4.219 1 98.75 249 ALA A N 1
ATOM 1937 C CA . ALA A 1 249 ? 14.273 -16.281 -4.793 1 98.75 249 ALA A CA 1
ATOM 1938 C C . ALA A 1 249 ? 14.117 -16.406 -6.309 1 98.75 249 ALA A C 1
ATOM 1940 O O . ALA A 1 249 ? 13.422 -17.297 -6.789 1 98.75 249 ALA A O 1
ATOM 1941 N N . HIS A 1 250 ? 14.789 -15.523 -7.023 1 98.75 250 HIS A N 1
ATOM 1942 C CA . HIS A 1 250 ? 14.711 -15.523 -8.484 1 98.75 250 HIS A CA 1
ATOM 1943 C C . HIS A 1 250 ? 15.852 -16.328 -9.094 1 98.75 250 HIS A C 1
ATOM 1945 O O . HIS A 1 250 ? 16.984 -16.281 -8.609 1 98.75 250 HIS A O 1
ATOM 1951 N N . HIS A 1 251 ? 15.492 -17.016 -10.148 1 98 251 HIS A N 1
ATOM 1952 C CA . HIS A 1 251 ? 16.484 -17.891 -10.773 1 98 251 HIS A CA 1
ATOM 1953 C C . HIS A 1 251 ? 16.766 -17.453 -12.211 1 98 251 HIS A C 1
ATOM 1955 O O . HIS A 1 251 ? 16.656 -18.266 -13.133 1 98 251 HIS A O 1
ATOM 1961 N N . ARG A 1 252 ? 17.188 -16.234 -12.445 1 97.25 252 ARG A N 1
ATOM 1962 C CA . ARG A 1 252 ? 17.719 -15.836 -13.742 1 97.25 252 ARG A CA 1
ATOM 1963 C C . ARG A 1 252 ? 19.078 -16.484 -14.008 1 97.25 252 ARG A C 1
ATOM 1965 O O . ARG A 1 252 ? 20 -16.344 -13.227 1 97.25 252 ARG A O 1
ATOM 1972 N N . ASP A 1 253 ? 19.219 -17.188 -15.156 1 95.12 253 ASP A N 1
ATOM 1973 C CA . ASP A 1 253 ? 20.359 -18.062 -15.391 1 95.12 253 ASP A CA 1
ATOM 1974 C C . ASP A 1 253 ? 21.453 -17.344 -16.188 1 95.12 253 ASP A C 1
ATOM 1976 O O . ASP A 1 253 ? 22.641 -17.531 -15.914 1 95.12 253 ASP A O 1
ATOM 1980 N N . LEU A 1 254 ? 21.078 -16.547 -17.109 1 96.62 254 LEU A N 1
ATOM 1981 C CA . LEU A 1 254 ? 22.031 -15.914 -18 1 96.62 254 LEU A CA 1
ATOM 1982 C C . LEU A 1 254 ? 21.969 -14.398 -17.875 1 96.62 254 LEU A C 1
ATOM 1984 O O . LEU A 1 254 ? 20.922 -13.844 -17.547 1 96.62 254 LEU A O 1
ATOM 1988 N N . PRO A 1 255 ? 23.031 -13.758 -18.234 1 95.31 255 PRO A N 1
ATOM 1989 C CA . PRO A 1 255 ? 23.062 -12.305 -18.078 1 95.31 255 PRO A CA 1
ATOM 1990 C C . PRO A 1 255 ? 22.109 -11.586 -19.016 1 95.31 255 PRO A C 1
ATOM 1992 O O . PRO A 1 255 ? 21.594 -10.516 -18.688 1 95.31 255 PRO A O 1
ATOM 1995 N N . ASP A 1 256 ? 21.812 -12.219 -20.172 1 96.06 256 ASP A N 1
ATOM 1996 C CA . ASP A 1 256 ? 21 -11.531 -21.172 1 96.06 256 ASP A CA 1
ATOM 1997 C C . ASP A 1 256 ? 19.531 -11.914 -21.047 1 96.06 256 ASP A C 1
ATOM 1999 O O . ASP A 1 256 ? 18.672 -11.398 -21.766 1 96.06 256 ASP A O 1
ATOM 2003 N N . ASP A 1 257 ? 19.234 -12.828 -20.109 1 96.62 257 ASP A N 1
ATOM 2004 C CA . ASP A 1 257 ? 17.812 -13.094 -19.844 1 96.62 257 ASP A CA 1
ATOM 2005 C C . ASP A 1 257 ? 17.109 -11.828 -19.359 1 96.62 257 ASP A C 1
ATOM 2007 O O . ASP A 1 257 ? 17.656 -11.055 -18.578 1 96.62 257 ASP A O 1
ATOM 2011 N N . ASN A 1 258 ? 15.953 -11.555 -19.875 1 97.25 258 ASN A N 1
ATOM 2012 C CA . ASN A 1 258 ? 15.227 -10.344 -19.5 1 97.25 258 ASN A CA 1
ATOM 2013 C C . ASN A 1 258 ? 14.281 -10.586 -18.328 1 97.25 258 ASN A C 1
ATOM 2015 O O . ASN A 1 258 ? 13.359 -9.805 -18.109 1 97.25 258 ASN A O 1
ATOM 2019 N N . THR A 1 259 ? 14.461 -11.703 -17.641 1 98.38 259 THR A N 1
ATOM 2020 C CA . THR A 1 259 ? 13.555 -12.086 -16.562 1 98.38 259 THR A CA 1
ATOM 2021 C C . THR A 1 259 ? 13.953 -11.398 -15.266 1 98.38 259 THR A C 1
ATOM 2023 O O . THR A 1 259 ? 14.992 -10.75 -15.188 1 98.38 259 THR A O 1
ATOM 2026 N N . GLY A 1 260 ? 13.109 -11.477 -14.258 1 98.81 260 GLY A N 1
ATOM 2027 C CA . GLY A 1 260 ? 13.281 -10.875 -12.945 1 98.81 260 GLY A CA 1
ATOM 2028 C C . GLY A 1 260 ? 11.969 -10.625 -12.227 1 98.81 260 GLY A C 1
ATOM 2029 O O . GLY A 1 260 ? 10.898 -10.703 -12.836 1 98.81 260 GLY A O 1
ATOM 2030 N N . PHE A 1 261 ? 12.055 -10.375 -10.953 1 98.94 261 PHE A N 1
ATOM 2031 C CA . PHE A 1 261 ? 10.914 -9.953 -10.148 1 98.94 261 PHE A CA 1
ATOM 2032 C C . PHE A 1 261 ? 10.977 -8.453 -9.867 1 98.94 261 PHE A C 1
ATOM 2034 O O . PHE A 1 261 ? 11.992 -7.953 -9.383 1 98.94 261 PHE A O 1
ATOM 2041 N N . SER A 1 262 ? 9.945 -7.766 -10.227 1 98.94 262 SER A N 1
ATOM 2042 C CA . SER A 1 262 ? 9.836 -6.348 -9.906 1 98.94 262 SER A CA 1
ATOM 2043 C C . SER A 1 262 ? 8.656 -6.078 -8.977 1 98.94 262 SER A C 1
ATOM 2045 O O . SER A 1 262 ? 7.508 -6.355 -9.328 1 98.94 262 SER A O 1
ATOM 2047 N N . PHE A 1 263 ? 8.977 -5.57 -7.793 1 98.88 263 PHE A N 1
ATOM 2048 C CA . PHE A 1 263 ? 7.973 -5.141 -6.824 1 98.88 263 PHE A CA 1
ATOM 2049 C C . PHE A 1 263 ? 7.809 -3.627 -6.848 1 98.88 263 PHE A C 1
ATOM 2051 O O . PHE A 1 263 ? 8.766 -2.891 -6.609 1 98.88 263 PHE A O 1
ATOM 2058 N N . VAL A 1 264 ? 6.566 -3.199 -7.18 1 98.44 264 VAL A N 1
ATOM 2059 C CA . VAL A 1 264 ? 6.34 -1.763 -7.316 1 98.44 264 VAL A CA 1
ATOM 2060 C C . VAL A 1 264 ? 5.188 -1.333 -6.414 1 98.44 264 VAL A C 1
ATOM 2062 O O . VAL A 1 264 ? 4.062 -1.824 -6.555 1 98.44 264 VAL A O 1
ATOM 2065 N N . SER A 1 265 ? 5.441 -0.388 -5.453 1 96.12 265 SER A N 1
ATOM 2066 C CA . SER A 1 265 ? 4.43 0.155 -4.555 1 96.12 265 SER A CA 1
ATOM 2067 C C . SER A 1 265 ? 3.756 -0.95 -3.746 1 96.12 265 SER A C 1
ATOM 2069 O O . SER A 1 265 ? 2.537 -0.939 -3.564 1 96.12 265 SER A O 1
ATOM 2071 N N . CYS A 1 266 ? 4.633 -1.912 -3.436 1 97.56 266 CYS A N 1
ATOM 2072 C CA . CYS A 1 266 ? 4.156 -2.992 -2.578 1 97.56 266 CYS A CA 1
ATOM 2073 C C . CYS A 1 266 ? 4.312 -2.631 -1.106 1 97.56 266 CYS A C 1
ATOM 2075 O O . CYS A 1 266 ? 5.043 -1.697 -0.766 1 97.56 266 CYS A O 1
ATOM 2077 N N . ILE A 1 267 ? 3.543 -3.359 -0.347 1 94.62 267 ILE A N 1
ATOM 2078 C CA . ILE A 1 267 ? 3.652 -3.295 1.105 1 94.62 267 ILE A CA 1
ATOM 2079 C C . ILE A 1 267 ? 4.293 -4.574 1.634 1 94.62 267 ILE A C 1
ATOM 2081 O O . ILE A 1 267 ? 3.77 -5.672 1.419 1 94.62 267 ILE A O 1
ATOM 2085 N N . ILE A 1 268 ? 5.398 -4.387 2.25 1 97.81 268 ILE A N 1
ATOM 2086 C CA . ILE A 1 268 ? 6.07 -5.531 2.857 1 97.81 268 ILE A CA 1
ATOM 2087 C C . ILE A 1 268 ? 5.895 -5.488 4.375 1 97.81 268 ILE A C 1
ATOM 2089 O O . ILE A 1 268 ? 6.336 -4.539 5.031 1 97.81 268 ILE A O 1
ATOM 2093 N N . THR A 1 269 ? 5.188 -6.469 4.906 1 95.44 269 THR A N 1
ATOM 2094 C CA . THR A 1 269 ? 4.898 -6.527 6.332 1 95.44 269 THR A CA 1
ATOM 2095 C C . THR A 1 269 ? 4.918 -7.969 6.832 1 95.44 269 THR A C 1
ATOM 2097 O O . THR A 1 269 ? 5.336 -8.875 6.109 1 95.44 269 THR A O 1
ATOM 2100 N N . GLY A 1 270 ? 4.492 -8.094 8.133 1 95.44 270 GLY A N 1
ATOM 2101 C CA . GLY A 1 270 ? 4.406 -9.422 8.727 1 95.44 270 GLY A CA 1
ATOM 2102 C C . GLY A 1 270 ? 5.332 -9.609 9.914 1 95.44 270 GLY A C 1
ATOM 2103 O O . GLY A 1 270 ? 5.484 -8.703 10.734 1 95.44 270 GLY A O 1
ATOM 2104 N N . SER A 1 271 ? 5.855 -10.867 9.953 1 96.25 271 SER A N 1
ATOM 2105 C CA . SER A 1 271 ? 6.633 -11.227 11.133 1 96.25 271 SER A CA 1
ATOM 2106 C C . SER A 1 271 ? 8.039 -11.688 10.758 1 96.25 271 SER A C 1
ATOM 2108 O O . SER A 1 271 ? 8.32 -11.922 9.578 1 96.25 271 SER A O 1
ATOM 2110 N N . GLY A 1 272 ? 8.883 -11.742 11.906 1 97 272 GLY A N 1
ATOM 2111 C CA . GLY A 1 272 ? 10.258 -12.195 11.719 1 97 272 GLY A CA 1
ATOM 2112 C C . GLY A 1 272 ? 11.141 -11.156 11.07 1 97 272 GLY A C 1
ATOM 2113 O O . GLY A 1 272 ? 10.82 -9.969 11.078 1 97 272 GLY A O 1
ATOM 2114 N N . LYS A 1 273 ? 12.289 -11.609 10.695 1 97.94 273 LYS A N 1
ATOM 2115 C CA . LYS A 1 273 ? 13.242 -10.844 9.898 1 97.94 273 LYS A CA 1
ATOM 2116 C C . LYS A 1 273 ? 13.492 -11.516 8.547 1 97.94 273 LYS A C 1
ATOM 2118 O O . LYS A 1 273 ? 13.828 -12.703 8.492 1 97.94 273 LYS A O 1
ATOM 2123 N N . VAL A 1 274 ? 13.336 -10.719 7.531 1 98.44 274 VAL A N 1
ATOM 2124 C CA . VAL A 1 274 ? 13.359 -11.398 6.238 1 98.44 274 VAL A CA 1
ATOM 2125 C C . VAL A 1 274 ? 14.328 -10.68 5.297 1 98.44 274 VAL A C 1
ATOM 2127 O O . VAL A 1 274 ? 14.453 -9.453 5.352 1 98.44 274 VAL A O 1
ATOM 2130 N N . TYR A 1 275 ? 14.945 -11.508 4.434 1 98.75 275 TYR A N 1
ATOM 2131 C CA . TYR A 1 275 ? 15.641 -10.977 3.27 1 98.75 275 TYR A CA 1
ATOM 2132 C C . TYR A 1 275 ? 14.648 -10.523 2.203 1 98.75 275 TYR A C 1
ATOM 2134 O O . TYR A 1 275 ? 13.625 -11.172 1.983 1 98.75 275 TYR A O 1
ATOM 2142 N N . LEU A 1 276 ? 15.008 -9.43 1.549 1 98.81 276 LEU A N 1
ATOM 2143 C CA . LEU A 1 276 ? 14.25 -9.008 0.378 1 98.81 276 LEU A CA 1
ATOM 2144 C C . LEU A 1 276 ? 14.359 -10.039 -0.742 1 98.81 276 LEU A C 1
ATOM 2146 O O . LEU A 1 276 ? 13.406 -10.234 -1.503 1 98.81 276 LEU A O 1
ATOM 2150 N N . GLY A 1 277 ? 15.516 -10.656 -0.792 1 98.75 277 GLY A N 1
ATOM 2151 C CA . GLY A 1 277 ? 15.742 -11.695 -1.785 1 98.75 277 GLY A CA 1
ATOM 2152 C C . GLY A 1 277 ? 17.047 -12.445 -1.574 1 98.75 277 GLY A C 1
ATOM 2153 O O . GLY A 1 277 ? 17.953 -11.945 -0.915 1 98.75 277 GLY A O 1
ATOM 2154 N N . ARG A 1 278 ? 17.031 -13.617 -2.131 1 98.56 278 ARG A N 1
ATOM 2155 C CA . ARG A 1 278 ? 18.234 -14.445 -2.152 1 98.56 278 ARG A CA 1
ATOM 2156 C C . ARG A 1 278 ? 18.609 -14.836 -3.578 1 98.56 278 ARG A C 1
ATOM 2158 O O . ARG A 1 278 ? 17.734 -14.992 -4.434 1 98.56 278 ARG A O 1
ATOM 2165 N N . ALA A 1 279 ? 19.891 -15.031 -3.748 1 98.44 279 ALA A N 1
ATOM 2166 C CA . ALA A 1 279 ? 20.438 -15.227 -5.09 1 98.44 279 ALA A CA 1
ATOM 2167 C C . ALA A 1 279 ? 20.406 -16.703 -5.484 1 98.44 279 ALA A C 1
ATOM 2169 O O . ALA A 1 279 ? 21.453 -17.328 -5.648 1 98.44 279 ALA A O 1
ATOM 2170 N N . TRP A 1 280 ? 19.234 -17.172 -5.762 1 97.75 280 TRP A N 1
ATOM 2171 C CA . TRP A 1 280 ? 19.078 -18.578 -6.156 1 97.75 280 TRP A CA 1
ATOM 2172 C C . TRP A 1 280 ? 19.75 -18.844 -7.496 1 97.75 280 TRP A C 1
ATOM 2174 O O . TRP A 1 280 ? 20.438 -19.844 -7.66 1 97.75 280 TRP A O 1
ATOM 2184 N N . GLY A 1 281 ? 19.562 -17.953 -8.445 1 97.75 281 GLY A N 1
ATOM 2185 C CA . GLY A 1 281 ? 20.234 -18.062 -9.727 1 97.75 281 GLY A CA 1
ATOM 2186 C C . GLY A 1 281 ? 21.531 -17.281 -9.797 1 97.75 281 GLY A C 1
ATOM 2187 O O . GLY A 1 281 ? 21.734 -16.328 -9.039 1 97.75 281 GLY A O 1
ATOM 2188 N N . ASN A 1 282 ? 22.344 -17.531 -10.828 1 97.31 282 ASN A N 1
ATOM 2189 C CA . ASN A 1 282 ? 23.625 -16.875 -11 1 97.31 282 ASN A CA 1
ATOM 2190 C C . ASN A 1 282 ? 23.469 -15.391 -11.289 1 97.31 282 ASN A C 1
ATOM 2192 O O . ASN A 1 282 ? 24.297 -14.578 -10.898 1 97.31 282 ASN A O 1
ATOM 2196 N N . TYR A 1 283 ? 22.422 -15.125 -11.93 1 98.38 283 TYR A N 1
ATOM 2197 C CA . TYR A 1 283 ? 22.188 -13.742 -12.336 1 98.38 283 TYR A CA 1
ATOM 2198 C C . TYR A 1 283 ? 20.859 -13.234 -11.781 1 98.38 283 TYR A C 1
ATOM 2200 O O . TYR A 1 283 ? 20.172 -12.438 -12.43 1 98.38 283 TYR A O 1
ATOM 2208 N N . SER A 1 284 ? 20.516 -13.672 -10.586 1 98.62 284 SER A N 1
ATOM 2209 C CA . SER A 1 284 ? 19.25 -13.32 -9.961 1 98.62 284 SER A CA 1
ATOM 2210 C C . SER A 1 284 ? 18.984 -11.82 -10.047 1 98.62 284 SER A C 1
ATOM 2212 O O . SER A 1 284 ? 19.906 -11.016 -9.922 1 98.62 284 SER A O 1
ATOM 2214 N N . ARG A 1 285 ? 17.719 -11.508 -10.352 1 98.69 285 ARG A N 1
ATOM 2215 C CA . ARG A 1 285 ? 17.297 -10.117 -10.438 1 98.69 285 ARG A CA 1
ATOM 2216 C C . ARG A 1 285 ? 16.016 -9.883 -9.641 1 98.69 285 ARG A C 1
ATOM 2218 O O . ARG A 1 285 ? 14.992 -10.516 -9.898 1 98.69 285 ARG A O 1
ATOM 2225 N N . THR A 1 286 ? 16.031 -8.992 -8.672 1 98.94 286 THR A N 1
ATOM 2226 C CA . THR A 1 286 ? 14.891 -8.562 -7.863 1 98.94 286 THR A CA 1
ATOM 2227 C C . THR A 1 286 ? 14.977 -7.07 -7.562 1 98.94 286 THR A C 1
ATOM 2229 O O . THR A 1 286 ? 15.984 -6.594 -7.039 1 98.94 286 THR A O 1
ATOM 2232 N N . ILE A 1 287 ? 13.961 -6.391 -7.945 1 98.88 287 ILE A N 1
ATOM 2233 C CA . ILE A 1 287 ? 13.938 -4.941 -7.785 1 98.88 287 ILE A CA 1
ATOM 2234 C C . ILE A 1 287 ? 12.719 -4.527 -6.961 1 98.88 287 ILE A C 1
ATOM 2236 O O . ILE A 1 287 ? 11.617 -5.027 -7.188 1 98.88 287 ILE A O 1
ATOM 2240 N N . TYR A 1 288 ? 12.938 -3.68 -5.961 1 98.81 288 TYR A N 1
ATOM 2241 C CA . TYR A 1 288 ? 11.867 -3.043 -5.195 1 98.81 288 TYR A CA 1
ATOM 2242 C C . TYR A 1 288 ? 11.836 -1.541 -5.453 1 98.81 288 TYR A C 1
ATOM 2244 O O . TYR A 1 288 ? 12.836 -0.848 -5.258 1 98.81 288 TYR A O 1
ATOM 2252 N N . SER A 1 289 ? 10.672 -1.07 -5.914 1 98.25 289 SER A N 1
ATOM 2253 C CA . SER A 1 289 ? 10.523 0.359 -6.168 1 98.25 289 SER A CA 1
ATOM 2254 C C . SER A 1 289 ? 9.305 0.925 -5.441 1 98.25 289 SER A C 1
ATOM 2256 O O . SER A 1 289 ? 8.203 0.391 -5.559 1 98.25 289 SER A O 1
ATOM 2258 N N . ASN A 1 290 ? 9.5 1.998 -4.668 1 95.5 290 ASN A N 1
ATOM 2259 C CA . ASN A 1 290 ? 8.43 2.732 -4.004 1 95.5 290 ASN A CA 1
ATOM 2260 C C . ASN A 1 290 ? 7.637 1.835 -3.061 1 95.5 290 ASN A C 1
ATOM 2262 O O . ASN A 1 290 ? 6.414 1.971 -2.945 1 95.5 290 ASN A O 1
ATOM 2266 N N . CYS A 1 291 ? 8.344 0.937 -2.475 1 97.31 291 CYS A N 1
ATOM 2267 C CA . CYS A 1 291 ? 7.672 -0.001 -1.579 1 97.31 291 CYS A CA 1
ATOM 2268 C C . CYS A 1 291 ? 7.73 0.488 -0.137 1 97.31 291 CYS A C 1
ATOM 2270 O O . CYS A 1 291 ? 8.695 1.139 0.265 1 97.31 291 CYS A O 1
ATOM 2272 N N . TYR A 1 292 ? 6.664 0.213 0.573 1 94.88 292 TYR A N 1
ATOM 2273 C CA . TYR A 1 292 ? 6.707 0.372 2.023 1 94.88 292 TYR A CA 1
ATOM 2274 C C . TYR A 1 292 ? 7.324 -0.851 2.688 1 94.88 292 TYR A C 1
ATOM 2276 O O . TYR A 1 292 ? 6.879 -1.979 2.465 1 94.88 292 TYR A O 1
ATOM 2284 N N . PHE A 1 293 ? 8.383 -0.597 3.486 1 96.56 293 PHE A N 1
ATOM 2285 C CA . PHE A 1 293 ? 8.992 -1.651 4.289 1 96.56 293 PHE A CA 1
ATOM 2286 C C . PHE A 1 293 ? 8.695 -1.45 5.77 1 96.56 293 PHE A C 1
ATOM 2288 O O . PHE A 1 293 ? 9.133 -0.465 6.367 1 96.56 293 PHE A O 1
ATOM 2295 N N . ASP A 1 294 ? 7.977 -2.465 6.309 1 93.5 294 ASP A N 1
ATOM 2296 C CA . ASP A 1 294 ? 7.859 -2.494 7.762 1 93.5 294 ASP A CA 1
ATOM 2297 C C . ASP A 1 294 ? 9.172 -2.943 8.406 1 93.5 294 ASP A C 1
ATOM 2299 O O . ASP A 1 294 ? 10.164 -3.182 7.711 1 93.5 294 ASP A O 1
ATOM 2303 N N . ASN A 1 295 ? 9.102 -2.914 9.797 1 92.5 295 ASN A N 1
ATOM 2304 C CA . ASN A 1 295 ? 10.305 -3.287 10.531 1 92.5 295 ASN A CA 1
ATOM 2305 C C . ASN A 1 295 ? 10.516 -4.797 10.531 1 92.5 295 ASN A C 1
ATOM 2307 O O . ASN A 1 295 ? 10.695 -5.402 11.586 1 92.5 295 ASN A O 1
ATOM 2311 N N . VAL A 1 296 ? 10.633 -5.348 9.359 1 97 296 VAL A N 1
ATOM 2312 C CA . VAL A 1 296 ? 10.805 -6.793 9.25 1 97 296 VAL A CA 1
ATOM 2313 C C . VAL A 1 296 ? 11.969 -7.109 8.312 1 97 296 VAL A C 1
ATOM 2315 O O . VAL A 1 296 ? 12.305 -8.281 8.102 1 97 296 VAL A O 1
ATOM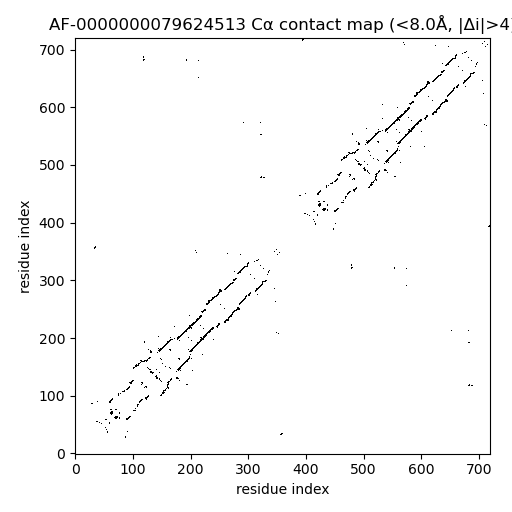 2318 N N . ILE A 1 297 ? 12.617 -6.125 7.777 1 97.94 297 ILE A N 1
ATOM 2319 C CA . ILE A 1 297 ? 13.672 -6.355 6.789 1 97.94 297 ILE A CA 1
ATOM 2320 C C . ILE A 1 297 ? 15.016 -6.504 7.492 1 97.94 297 ILE A C 1
ATOM 2322 O O . ILE A 1 297 ? 15.391 -5.664 8.32 1 97.94 297 ILE A O 1
ATOM 2326 N N . ILE A 1 298 ? 15.688 -7.547 7.207 1 97.81 298 ILE A N 1
ATOM 2327 C CA . ILE A 1 298 ? 17.062 -7.711 7.668 1 97.81 298 ILE A CA 1
ATOM 2328 C C . ILE A 1 298 ? 17.922 -6.555 7.156 1 97.81 298 ILE A C 1
ATOM 2330 O O . ILE A 1 298 ? 17.844 -6.191 5.98 1 97.81 298 ILE A O 1
ATOM 2334 N N . PRO A 1 299 ? 18.766 -5.973 8.008 1 96.5 299 PRO A N 1
ATOM 2335 C CA . PRO A 1 299 ? 19.547 -4.805 7.594 1 96.5 299 PRO A CA 1
ATOM 2336 C C . PRO A 1 299 ? 20.391 -5.07 6.352 1 96.5 299 PRO A C 1
ATOM 2338 O O . PRO A 1 299 ? 20.484 -4.215 5.469 1 96.5 299 PRO A O 1
ATOM 2341 N N . ALA A 1 300 ? 20.938 -6.277 6.191 1 98.06 300 ALA A N 1
ATOM 2342 C CA . ALA A 1 300 ? 21.75 -6.625 5.031 1 98.06 300 ALA A CA 1
ATOM 2343 C C . ALA A 1 300 ? 20.922 -6.617 3.752 1 98.06 300 ALA A C 1
ATOM 2345 O O . ALA A 1 300 ? 21.453 -6.414 2.658 1 98.06 300 ALA A O 1
ATOM 2346 N N . GLY A 1 301 ? 19.641 -6.859 3.904 1 98.38 301 GLY A N 1
ATOM 2347 C CA . GLY A 1 301 ? 18.688 -6.773 2.811 1 98.38 301 GLY A CA 1
ATOM 2348 C C . GLY A 1 301 ? 18.672 -8.016 1.943 1 98.38 301 GLY A C 1
ATOM 2349 O O . GLY A 1 301 ? 17.594 -8.508 1.578 1 98.38 301 GLY A O 1
ATOM 2350 N N . TRP A 1 302 ? 19.922 -8.531 1.58 1 98.75 302 TRP A N 1
ATOM 2351 C CA . TRP A 1 302 ? 20.031 -9.562 0.554 1 98.75 302 TRP A CA 1
ATOM 2352 C C . TRP A 1 302 ? 21 -10.656 0.973 1 98.75 302 TRP A C 1
ATOM 2354 O O . TRP A 1 302 ? 21.906 -10.414 1.784 1 98.75 302 TRP A O 1
ATOM 2364 N N . SER A 1 303 ? 20.719 -11.859 0.395 1 98.44 303 SER A N 1
ATOM 2365 C CA . SER A 1 303 ? 21.641 -12.984 0.607 1 98.44 303 SER A CA 1
ATOM 2366 C C . SER A 1 303 ? 22.219 -13.469 -0.71 1 98.44 303 SER A C 1
ATOM 2368 O O . SER A 1 303 ? 21.531 -13.516 -1.729 1 98.44 303 SER A O 1
ATOM 2370 N N . ASP A 1 304 ? 23.484 -13.891 -0.638 1 98.12 304 ASP A N 1
ATOM 2371 C CA . ASP A 1 304 ? 24.172 -14.344 -1.842 1 98.12 304 ASP A CA 1
ATOM 2372 C C . ASP A 1 304 ? 24.047 -15.859 -2.008 1 98.12 304 ASP A C 1
ATOM 2374 O O . ASP A 1 304 ? 24.781 -16.453 -2.797 1 98.12 304 ASP A O 1
ATOM 2378 N N . TRP A 1 305 ? 23.25 -16.422 -1.262 1 97.19 305 TRP A N 1
ATOM 2379 C CA . TRP A 1 305 ? 23.047 -17.859 -1.335 1 97.19 305 TRP A CA 1
ATOM 2380 C C . TRP A 1 305 ? 24.328 -18.609 -0.994 1 97.19 305 TRP A C 1
ATOM 2382 O O . TRP A 1 305 ? 24.625 -19.656 -1.586 1 97.19 305 TRP A O 1
ATOM 2392 N N . ASN A 1 306 ? 25.094 -18.094 -0.192 1 96.56 306 ASN A N 1
ATOM 2393 C CA . ASN A 1 306 ? 26.391 -18.609 0.238 1 96.56 306 ASN A CA 1
ATOM 2394 C C . ASN A 1 306 ? 27.344 -18.781 -0.941 1 96.56 306 ASN A C 1
ATOM 2396 O O . ASN A 1 306 ? 28.109 -19.734 -0.98 1 96.56 306 ASN A O 1
ATOM 2400 N N . ASP A 1 307 ? 27.266 -18.016 -1.921 1 97.56 307 ASP A N 1
ATOM 2401 C CA . ASP A 1 307 ? 28.141 -18 -3.086 1 97.56 307 ASP A CA 1
ATOM 2402 C C . ASP A 1 307 ? 28.609 -16.578 -3.406 1 97.56 307 ASP A C 1
ATOM 2404 O O . ASP A 1 307 ? 27.922 -15.828 -4.098 1 97.56 307 ASP A O 1
ATOM 2408 N N . PRO A 1 308 ? 29.781 -16.297 -3.055 1 97 308 PRO A N 1
ATOM 2409 C CA . PRO A 1 308 ? 30.297 -14.93 -3.215 1 97 308 PRO A CA 1
ATOM 2410 C C . PRO A 1 308 ? 30.406 -14.508 -4.68 1 97 308 PRO A C 1
ATOM 2412 O O . PRO A 1 308 ? 30.516 -13.32 -4.977 1 97 308 PRO A O 1
ATOM 2415 N N . LEU A 1 309 ? 30.438 -15.453 -5.566 1 96.56 309 LEU A N 1
ATOM 2416 C CA . LEU A 1 309 ? 30.5 -15.117 -6.984 1 96.56 309 LEU A CA 1
ATOM 2417 C C . LEU A 1 309 ? 29.25 -14.336 -7.41 1 96.56 309 LEU A C 1
ATOM 2419 O O . LEU A 1 309 ? 29.297 -13.594 -8.391 1 96.56 309 LEU A O 1
ATOM 2423 N N . ARG A 1 310 ? 28.188 -14.453 -6.617 1 96.88 310 ARG A N 1
ATOM 2424 C CA . ARG A 1 310 ? 26.938 -13.758 -6.91 1 96.88 310 ARG A CA 1
ATOM 2425 C C . ARG A 1 310 ? 27.125 -12.242 -6.781 1 96.88 310 ARG A C 1
ATOM 2427 O O . ARG A 1 310 ? 26.375 -11.477 -7.391 1 96.88 310 ARG A O 1
ATOM 2434 N N . HIS A 1 311 ? 28.125 -11.812 -6.102 1 97.56 311 HIS A N 1
ATOM 2435 C CA . HIS A 1 311 ? 28.344 -10.391 -5.844 1 97.56 311 HIS A CA 1
ATOM 2436 C C . HIS A 1 311 ? 28.547 -9.617 -7.145 1 97.56 311 HIS A C 1
ATOM 2438 O O . HIS A 1 311 ? 28.219 -8.438 -7.227 1 97.56 311 HIS A O 1
ATOM 2444 N N . LYS A 1 312 ? 28.953 -10.328 -8.094 1 97.19 312 LYS A N 1
ATOM 2445 C CA . LYS A 1 312 ? 29.344 -9.656 -9.336 1 97.19 312 LYS A CA 1
ATOM 2446 C C . LYS A 1 312 ? 28.234 -9.773 -10.391 1 97.19 312 LYS A C 1
ATOM 2448 O O . LYS A 1 312 ? 28.281 -9.078 -11.406 1 97.19 312 LYS A O 1
ATOM 2453 N N . THR A 1 313 ? 27.234 -10.648 -10.125 1 97.88 313 THR A N 1
ATOM 2454 C CA . THR A 1 313 ? 26.375 -11.008 -11.25 1 97.88 313 THR A CA 1
ATOM 2455 C C . THR A 1 313 ? 24.922 -10.672 -10.945 1 97.88 313 THR A C 1
ATOM 2457 O O . THR A 1 313 ? 24.125 -10.43 -11.859 1 97.88 313 THR A O 1
ATOM 2460 N N . VAL A 1 314 ? 24.531 -10.617 -9.719 1 98.19 314 VAL A N 1
ATOM 2461 C CA . VAL A 1 314 ? 23.125 -10.43 -9.367 1 98.19 314 VAL A CA 1
ATOM 2462 C C . VAL A 1 314 ? 22.734 -8.961 -9.57 1 98.19 314 VAL A C 1
ATOM 2464 O O . VAL A 1 314 ? 23.594 -8.086 -9.609 1 98.19 314 VAL A O 1
ATOM 2467 N N . GLU A 1 315 ? 21.453 -8.734 -9.805 1 98.31 315 GLU A N 1
ATOM 2468 C CA . GLU A 1 315 ? 20.859 -7.402 -9.852 1 98.31 315 GLU A CA 1
ATOM 2469 C C . GLU A 1 315 ? 19.812 -7.23 -8.766 1 98.31 315 GLU A C 1
ATOM 2471 O O . GLU A 1 315 ? 18.609 -7.398 -9.023 1 98.31 315 GLU A O 1
ATOM 2476 N N . PHE A 1 316 ? 20.25 -6.902 -7.609 1 98.75 316 PHE A N 1
ATOM 2477 C CA . PHE A 1 316 ? 19.406 -6.594 -6.469 1 98.75 316 PHE A CA 1
ATOM 2478 C C . PHE A 1 316 ? 19.359 -5.09 -6.219 1 98.75 316 PHE A C 1
ATOM 2480 O O . PHE A 1 316 ? 20.391 -4.453 -6.02 1 98.75 316 PHE A O 1
ATOM 2487 N N . GLY A 1 317 ? 18.156 -4.527 -6.328 1 98.56 317 GLY A N 1
ATOM 2488 C CA . GLY A 1 317 ? 18.094 -3.076 -6.27 1 98.56 317 GLY A CA 1
ATOM 2489 C C . GLY A 1 317 ? 16.859 -2.562 -5.539 1 98.56 317 GLY A C 1
ATOM 2490 O O . GLY A 1 317 ? 15.828 -3.23 -5.508 1 98.56 317 GLY A O 1
ATOM 2491 N N . GLU A 1 318 ? 17 -1.438 -4.965 1 98.12 318 GLU A N 1
ATOM 2492 C CA . GLU A 1 318 ? 15.93 -0.688 -4.309 1 98.12 318 GLU A CA 1
ATOM 2493 C C . GLU A 1 318 ? 15.859 0.743 -4.832 1 98.12 318 GLU A C 1
ATOM 2495 O O . GLU A 1 318 ? 16.891 1.369 -5.086 1 98.12 318 GLU A O 1
ATOM 2500 N N . PHE A 1 319 ? 14.648 1.167 -5.02 1 96.75 319 PHE A N 1
ATOM 2501 C CA . PHE A 1 319 ? 14.43 2.547 -5.438 1 96.75 319 PHE A CA 1
ATOM 2502 C C . PHE A 1 319 ? 13.32 3.189 -4.621 1 96.75 319 PHE A C 1
ATOM 2504 O O . PHE A 1 319 ? 12.156 2.781 -4.711 1 96.75 319 PHE A O 1
ATOM 2511 N N . GLN A 1 320 ? 13.555 4.184 -3.85 1 92.31 320 GLN A N 1
ATOM 2512 C CA . GLN A 1 320 ? 12.664 5.086 -3.127 1 92.31 320 GLN A CA 1
ATOM 2513 C C . GLN A 1 320 ? 11.688 4.309 -2.25 1 92.31 320 GLN A C 1
ATOM 2515 O O . GLN A 1 320 ? 10.5 4.641 -2.188 1 92.31 320 GLN A O 1
ATOM 2520 N N . SER A 1 321 ? 12.203 3.246 -1.743 1 94.31 321 SER A N 1
ATOM 2521 C CA . SER A 1 321 ? 11.391 2.58 -0.737 1 94.31 321 SER A CA 1
ATOM 2522 C C . SER A 1 321 ? 11.406 3.342 0.584 1 94.31 321 SER A C 1
ATOM 2524 O O . SER A 1 321 ? 12.305 4.156 0.825 1 94.31 321 SER A O 1
ATOM 2526 N N . TRP A 1 322 ? 10.352 3.104 1.377 1 92.75 322 TRP A N 1
ATOM 2527 C CA . TRP A 1 322 ? 10.172 3.904 2.584 1 92.75 322 TRP A CA 1
ATOM 2528 C C . TRP A 1 322 ? 9.609 3.059 3.721 1 92.75 322 TRP A C 1
ATOM 2530 O O . TRP A 1 322 ? 9.312 1.876 3.535 1 92.75 322 TRP A O 1
ATOM 2540 N N . GLY A 1 323 ? 9.492 3.676 4.891 1 90 323 GLY A N 1
ATOM 2541 C CA . GLY A 1 323 ? 9.07 2.949 6.078 1 90 323 GLY A CA 1
ATOM 2542 C C . GLY A 1 323 ? 10.219 2.639 7.027 1 90 323 GLY A C 1
ATOM 2543 O O . GLY A 1 323 ? 11.375 2.904 6.715 1 90 323 GLY A O 1
ATOM 2544 N N . THR A 1 324 ? 9.875 2 8.117 1 86.88 324 THR A N 1
ATOM 2545 C CA . THR A 1 324 ? 10.836 1.778 9.195 1 86.88 324 THR A CA 1
ATOM 2546 C C . THR A 1 324 ? 11.898 0.767 8.773 1 86.88 324 THR A C 1
ATOM 2548 O O . THR A 1 324 ? 13.016 0.782 9.289 1 86.88 324 THR A O 1
ATOM 2551 N N . GLY A 1 325 ? 11.57 -0.047 7.883 1 91.94 325 GLY A N 1
ATOM 2552 C CA . GLY A 1 325 ? 12.508 -1.052 7.422 1 91.94 325 GLY A CA 1
ATOM 2553 C C . GLY A 1 325 ? 13.281 -0.624 6.188 1 91.94 325 GLY A C 1
ATOM 2554 O O . GLY A 1 325 ? 14.008 -1.426 5.594 1 91.94 325 GLY A O 1
ATOM 2555 N N . SER A 1 326 ? 13.258 0.628 5.805 1 92.88 326 SER A N 1
ATOM 2556 C CA . SER A 1 326 ? 13.797 1.056 4.52 1 92.88 326 SER A CA 1
ATOM 2557 C C . SER A 1 326 ? 15.188 1.662 4.676 1 92.88 326 SER A C 1
ATOM 2559 O O . SER A 1 326 ? 15.781 2.123 3.701 1 92.88 326 SER A O 1
ATOM 2561 N N . ASP A 1 327 ? 15.727 1.688 5.898 1 89.88 327 ASP A N 1
ATOM 2562 C CA . ASP A 1 327 ? 17.094 2.174 6.105 1 89.88 327 ASP A CA 1
ATOM 2563 C C . ASP A 1 327 ? 18.094 1.32 5.34 1 89.88 327 ASP A C 1
ATOM 2565 O O . ASP A 1 327 ? 18.219 0.119 5.594 1 89.88 327 ASP A O 1
ATOM 2569 N N . THR A 1 328 ? 18.844 1.933 4.41 1 92.69 328 THR A N 1
ATOM 2570 C CA . THR A 1 328 ? 19.703 1.154 3.539 1 92.69 328 THR A CA 1
ATOM 2571 C C . THR A 1 328 ? 21.156 1.195 4.043 1 92.69 328 THR A C 1
ATOM 2573 O O . THR A 1 328 ? 22.047 0.652 3.4 1 92.69 328 THR A O 1
ATOM 2576 N N . SER A 1 329 ? 21.391 1.793 5.152 1 90.75 329 SER A N 1
ATOM 2577 C CA . SER A 1 329 ? 22.766 1.976 5.621 1 90.75 329 SER A CA 1
ATOM 2578 C C . SER A 1 329 ? 23.438 0.637 5.918 1 90.75 329 SER A C 1
ATOM 2580 O O . SER A 1 329 ? 24.656 0.519 5.848 1 90.75 329 SER A O 1
ATOM 2582 N N . GLY A 1 330 ? 22.641 -0.438 6.254 1 95 330 GLY A N 1
ATOM 2583 C CA . GLY A 1 330 ? 23.188 -1.744 6.578 1 95 330 GLY A CA 1
ATOM 2584 C C . GLY A 1 330 ? 23.156 -2.711 5.41 1 95 330 GLY A C 1
ATOM 2585 O O . GLY A 1 330 ? 23.516 -3.881 5.555 1 95 330 GLY A O 1
ATOM 2586 N N . ARG A 1 331 ? 22.812 -2.168 4.211 1 97.62 331 ARG A N 1
ATOM 2587 C CA . ARG A 1 331 ? 22.703 -3.049 3.049 1 97.62 331 ARG A CA 1
ATOM 2588 C C . ARG A 1 331 ? 24.078 -3.57 2.639 1 97.62 331 ARG A C 1
ATOM 2590 O O . ARG A 1 331 ? 25.094 -2.891 2.83 1 97.62 331 ARG A O 1
ATOM 2597 N N . VAL A 1 332 ? 24.047 -4.793 2.094 1 98.44 332 VAL A N 1
ATOM 2598 C CA . VAL A 1 332 ? 25.281 -5.332 1.535 1 98.44 332 VAL A CA 1
ATOM 2599 C C . VAL A 1 332 ? 25.781 -4.414 0.426 1 98.44 332 VAL A C 1
ATOM 2601 O O . VAL A 1 332 ? 25 -3.844 -0.329 1 98.44 332 VAL A O 1
ATOM 2604 N N . PRO A 1 333 ? 27.047 -4.355 0.24 1 97.5 333 PRO A N 1
ATOM 2605 C CA . PRO A 1 333 ? 27.609 -3.383 -0.702 1 97.5 333 PRO A CA 1
ATOM 2606 C C . PRO A 1 333 ? 27.375 -3.771 -2.16 1 97.5 333 PRO A C 1
ATOM 2608 O O . PRO A 1 333 ? 27.547 -2.945 -3.059 1 97.5 333 PRO A O 1
ATOM 2611 N N . TRP A 1 334 ? 27.078 -5.039 -2.377 1 97.88 334 TRP A N 1
ATOM 2612 C CA . TRP A 1 334 ? 26.906 -5.488 -3.754 1 97.88 334 TRP A CA 1
ATOM 2613 C C . TRP A 1 334 ? 25.453 -5.34 -4.195 1 97.88 334 TRP A C 1
ATOM 2615 O O . TRP A 1 334 ? 25.094 -5.695 -5.32 1 97.88 334 TRP A O 1
ATOM 2625 N N . SER A 1 335 ? 24.594 -4.812 -3.336 1 97.94 335 SER A N 1
ATOM 2626 C CA . SER A 1 335 ? 23.266 -4.375 -3.77 1 97.94 335 SER A CA 1
ATOM 2627 C C . SER A 1 335 ? 23.297 -2.936 -4.266 1 97.94 335 SER A C 1
ATOM 2629 O O . SER A 1 335 ? 24.297 -2.227 -4.07 1 97.94 335 SER A O 1
ATOM 2631 N N . LYS A 1 336 ? 22.172 -2.537 -4.949 1 97 336 LYS A N 1
ATOM 2632 C CA . LYS A 1 336 ? 22.203 -1.222 -5.582 1 97 336 LYS A CA 1
ATOM 2633 C C . LYS A 1 336 ? 21.062 -0.346 -5.078 1 97 336 LYS A C 1
ATOM 2635 O O . LYS A 1 336 ? 19.922 -0.802 -4.98 1 97 336 LYS A O 1
ATOM 2640 N N . LYS A 1 337 ? 21.391 0.862 -4.75 1 95.44 337 LYS A N 1
ATOM 2641 C CA . LYS A 1 337 ? 20.406 1.934 -4.691 1 95.44 337 LYS A CA 1
ATOM 2642 C C . LYS A 1 337 ? 20.188 2.555 -6.07 1 95.44 337 LYS A C 1
ATOM 2644 O O . LYS A 1 337 ? 21.047 3.268 -6.578 1 95.44 337 LYS A O 1
ATOM 2649 N N . LEU A 1 338 ? 19.078 2.369 -6.598 1 97.62 338 LEU A N 1
ATOM 2650 C CA . LEU A 1 338 ? 18.844 2.701 -8 1 97.62 338 LEU A CA 1
ATOM 2651 C C . LEU A 1 338 ? 18.453 4.168 -8.156 1 97.62 338 LEU A C 1
ATOM 2653 O O . LEU A 1 338 ? 17.734 4.715 -7.309 1 97.62 338 LEU A O 1
ATOM 2657 N N . THR A 1 339 ? 18.891 4.727 -9.242 1 94.88 339 THR A N 1
ATOM 2658 C CA . THR A 1 339 ? 18.375 6.016 -9.688 1 94.88 339 THR A CA 1
ATOM 2659 C C . THR A 1 339 ? 17.016 5.836 -10.391 1 94.88 339 THR A C 1
ATOM 2661 O O . THR A 1 339 ? 16.625 4.711 -10.695 1 94.88 339 THR A O 1
ATOM 2664 N N . TYR A 1 340 ? 16.375 6.949 -10.641 1 92.94 340 TYR A N 1
ATOM 2665 C CA . TYR A 1 340 ? 15.117 6.891 -11.367 1 92.94 340 TYR A CA 1
ATOM 2666 C C . TYR A 1 340 ? 15.305 6.246 -12.734 1 92.94 340 TYR A C 1
ATOM 2668 O O . TYR A 1 340 ? 14.516 5.387 -13.141 1 92.94 340 TYR A O 1
ATOM 2676 N N . GLY A 1 341 ? 16.281 6.723 -13.383 1 96.25 341 GLY A N 1
ATOM 2677 C CA . GLY A 1 341 ? 16.547 6.172 -14.703 1 96.25 341 GLY A CA 1
ATOM 2678 C C . GLY A 1 341 ? 16.766 4.672 -14.688 1 96.25 341 GLY A C 1
ATOM 2679 O O . GLY A 1 341 ? 16.312 3.965 -15.594 1 96.25 341 GLY A O 1
ATOM 2680 N N . GLU A 1 342 ? 17.422 4.129 -13.688 1 97.31 342 GLU A N 1
ATOM 2681 C CA . GLU A 1 342 ? 17.719 2.703 -13.578 1 97.31 342 GLU A CA 1
ATOM 2682 C C . GLU A 1 342 ? 16.469 1.916 -13.18 1 97.31 342 GLU A C 1
ATOM 2684 O O . GLU A 1 342 ? 16.297 0.762 -13.578 1 97.31 342 GLU A O 1
ATOM 2689 N N . ALA A 1 343 ? 15.625 2.498 -12.391 1 97.94 343 ALA A N 1
ATOM 2690 C CA . ALA A 1 343 ? 14.445 1.82 -11.859 1 97.94 343 ALA A CA 1
ATOM 2691 C C . ALA A 1 343 ? 13.289 1.863 -12.859 1 97.94 343 ALA A C 1
ATOM 2693 O O . ALA A 1 343 ? 12.461 0.95 -12.906 1 97.94 343 ALA A O 1
ATOM 2694 N N . LYS A 1 344 ? 13.203 2.84 -13.719 1 97.44 344 LYS A N 1
ATOM 2695 C CA . LYS A 1 344 ? 12.062 3.18 -14.57 1 97.44 344 LYS A CA 1
ATOM 2696 C C . LYS A 1 344 ? 11.656 1.995 -15.445 1 97.44 344 LYS A C 1
ATOM 2698 O O . LYS A 1 344 ? 10.477 1.679 -15.555 1 97.44 344 LYS A O 1
ATOM 2703 N N . PRO A 1 345 ? 12.594 1.261 -15.977 1 97.69 345 PRO A N 1
ATOM 2704 C CA . PRO A 1 345 ? 12.203 0.146 -16.844 1 97.69 345 PRO A CA 1
ATOM 2705 C C . PRO A 1 345 ? 11.453 -0.951 -16.094 1 97.69 345 PRO A C 1
ATOM 2707 O O . PRO A 1 345 ? 10.82 -1.812 -16.719 1 97.69 345 PRO A O 1
ATOM 2710 N N . PHE A 1 346 ? 11.539 -0.955 -14.773 1 98.38 346 PHE A N 1
ATOM 2711 C CA . PHE A 1 346 ? 10.961 -2.033 -13.977 1 98.38 346 PHE A CA 1
ATOM 2712 C C . PHE A 1 346 ? 9.68 -1.575 -13.289 1 98.38 346 PHE A C 1
ATOM 2714 O O . PHE A 1 346 ? 9.078 -2.328 -12.523 1 98.38 346 PHE A O 1
ATOM 2721 N N . MET A 1 347 ? 9.141 -0.406 -13.57 1 97.56 347 MET A N 1
ATOM 2722 C CA . MET A 1 347 ? 8.156 0.204 -12.68 1 97.56 347 MET A CA 1
ATOM 2723 C C . MET A 1 347 ? 6.758 0.105 -13.266 1 97.56 347 MET A C 1
ATOM 2725 O O . MET A 1 347 ? 5.789 0.554 -12.648 1 97.56 347 MET A O 1
ATOM 2729 N N . ASP A 1 348 ? 6.664 -0.41 -14.484 1 96.88 348 ASP A N 1
ATOM 2730 C CA . ASP A 1 348 ? 5.328 -0.524 -15.062 1 96.88 348 ASP A CA 1
ATOM 2731 C C . ASP A 1 348 ? 5.238 -1.727 -16 1 96.88 348 ASP A C 1
ATOM 2733 O O . ASP A 1 348 ? 6.16 -2.541 -16.062 1 96.88 348 ASP A O 1
ATOM 2737 N N . ILE A 1 349 ? 4.109 -1.868 -16.703 1 98 349 ILE A N 1
ATOM 2738 C CA . ILE A 1 349 ? 3.775 -3.084 -17.438 1 98 349 ILE A CA 1
ATOM 2739 C C . ILE A 1 349 ? 4.684 -3.213 -18.656 1 98 349 ILE A C 1
ATOM 2741 O O . ILE A 1 349 ? 4.727 -4.266 -19.297 1 98 349 ILE A O 1
ATOM 2745 N N . LYS A 1 350 ? 5.492 -2.193 -18.969 1 97.56 350 LYS A N 1
ATOM 2746 C CA . LYS A 1 350 ? 6.465 -2.32 -20.062 1 97.56 350 LYS A CA 1
ATOM 2747 C C . LYS A 1 350 ? 7.527 -3.363 -19.719 1 97.56 350 LYS A C 1
ATOM 2749 O O . LYS A 1 350 ? 8.039 -4.043 -20.609 1 97.56 350 LYS A O 1
ATOM 2754 N N . PHE A 1 351 ? 7.832 -3.498 -18.469 1 98.56 351 PHE A N 1
ATOM 2755 C CA . PHE A 1 351 ? 8.82 -4.473 -18.031 1 98.56 351 PHE A CA 1
ATOM 2756 C C . PHE A 1 351 ? 8.445 -5.875 -18.484 1 98.56 351 PHE A C 1
ATOM 2758 O O . PHE A 1 351 ? 9.305 -6.66 -18.875 1 98.56 351 PHE A O 1
ATOM 2765 N N . ILE A 1 352 ? 7.141 -6.168 -18.422 1 98.75 352 ILE A N 1
ATOM 2766 C CA . ILE A 1 352 ? 6.676 -7.512 -18.75 1 98.75 352 ILE A CA 1
ATOM 2767 C C . ILE A 1 352 ? 6.09 -7.527 -20.156 1 98.75 352 ILE A C 1
ATOM 2769 O O . ILE A 1 352 ? 5.273 -8.391 -20.484 1 98.75 352 ILE A O 1
ATOM 2773 N N . ASP A 1 353 ? 6.371 -6.527 -20.953 1 97.88 353 ASP A N 1
ATOM 2774 C CA . ASP A 1 353 ? 5.805 -6.355 -22.281 1 97.88 353 ASP A CA 1
ATOM 2775 C C . ASP A 1 353 ? 4.277 -6.352 -22.234 1 97.88 353 ASP A C 1
ATOM 2777 O O . ASP A 1 353 ? 3.621 -6.91 -23.109 1 97.88 353 ASP A O 1
ATOM 2781 N N . GLY A 1 354 ? 3.807 -5.797 -21.188 1 98.06 354 GLY A N 1
ATOM 2782 C CA . GLY A 1 354 ? 2.379 -5.832 -20.906 1 98.06 354 GLY A CA 1
ATOM 2783 C C . GLY A 1 354 ? 1.543 -5.16 -21.969 1 98.06 354 GLY A C 1
ATOM 2784 O O . GLY A 1 354 ? 0.389 -5.535 -22.188 1 98.06 354 GLY A O 1
ATOM 2785 N N . LYS A 1 355 ? 2.047 -4.219 -22.703 1 96.12 355 LYS A N 1
ATOM 2786 C CA . LYS A 1 355 ? 1.292 -3.531 -23.75 1 96.12 355 LYS A CA 1
ATOM 2787 C C . LYS A 1 355 ? 0.888 -4.496 -24.859 1 96.12 355 LYS A C 1
ATOM 2789 O O . LYS A 1 355 ? -0.068 -4.242 -25.594 1 96.12 355 LYS A O 1
ATOM 2794 N N . GLN A 1 356 ? 1.529 -5.57 -24.922 1 96.75 356 GLN A N 1
ATOM 2795 C CA . GLN A 1 356 ? 1.281 -6.531 -25.984 1 96.75 356 GLN A CA 1
ATOM 2796 C C . GLN A 1 356 ? 0.128 -7.465 -25.641 1 96.75 356 GLN A C 1
ATOM 2798 O O . GLN A 1 356 ? -0.494 -8.055 -26.516 1 96.75 356 GLN A O 1
ATOM 2803 N N . TRP A 1 357 ? -0.078 -7.617 -24.328 1 98.12 357 TRP A N 1
ATOM 2804 C CA . TRP A 1 357 ? -1.02 -8.68 -24.016 1 98.12 357 TRP A CA 1
ATOM 2805 C C . TRP A 1 357 ? -1.975 -8.25 -22.906 1 98.12 357 TRP A C 1
ATOM 2807 O O . TRP A 1 357 ? -2.855 -9.016 -22.5 1 98.12 357 TRP A O 1
ATOM 2817 N N . LEU A 1 358 ? -1.756 -7.004 -22.344 1 97.75 358 LEU A N 1
ATOM 2818 C CA . LEU A 1 358 ? -2.688 -6.406 -21.391 1 97.75 358 LEU A CA 1
ATOM 2819 C C . LEU A 1 358 ? -3.377 -5.188 -22 1 97.75 358 LEU A C 1
ATOM 2821 O O . LEU A 1 358 ? -2.711 -4.266 -22.469 1 97.75 358 LEU A O 1
ATOM 2825 N N . LYS A 1 359 ? -4.668 -5.195 -22.031 1 94.81 359 LYS A N 1
ATOM 2826 C CA . LYS A 1 359 ? -5.477 -4.051 -22.438 1 94.81 359 LYS A CA 1
ATOM 2827 C C . LYS A 1 359 ? -6.379 -3.586 -21.297 1 94.81 359 LYS A C 1
ATOM 2829 O O . LYS A 1 359 ? -7.602 -3.74 -21.359 1 94.81 359 LYS A O 1
ATOM 2834 N N . LEU A 1 360 ? -5.773 -2.963 -20.438 1 90.56 360 LEU A N 1
ATOM 2835 C CA . LEU A 1 360 ? -6.445 -2.646 -19.172 1 90.56 360 LEU A CA 1
ATOM 2836 C C . LEU A 1 360 ? -6.922 -1.198 -19.172 1 90.56 360 LEU A C 1
ATOM 2838 O O . LEU A 1 360 ? -6.285 -0.327 -19.766 1 90.56 360 LEU A O 1
ATOM 2842 N N . MET B 1 1 ? 60.906 87.5 -39.156 1 25.52 1 MET B N 1
ATOM 2843 C CA . MET B 1 1 ? 60.719 86.188 -39.781 1 25.52 1 MET B CA 1
ATOM 2844 C C . MET B 1 1 ? 60.031 85.188 -38.812 1 25.52 1 MET B C 1
ATOM 2846 O O . MET B 1 1 ? 60.625 84.688 -37.875 1 25.52 1 MET B O 1
ATOM 2850 N N . ASP B 1 2 ? 58.75 85.562 -38.375 1 24.23 2 ASP B N 1
ATOM 2851 C CA . ASP B 1 2 ? 57.719 85.375 -37.375 1 24.23 2 ASP B CA 1
ATOM 2852 C C . ASP B 1 2 ? 57.094 84 -37.5 1 24.23 2 ASP B C 1
ATOM 2854 O O . ASP B 1 2 ? 56.469 83.688 -38.531 1 24.23 2 ASP B O 1
ATOM 2858 N N . TYR B 1 3 ? 57.906 83 -37.094 1 25.11 3 TYR B N 1
ATOM 2859 C CA . TYR B 1 3 ? 57.656 81.562 -37.156 1 25.11 3 TYR B CA 1
ATOM 2860 C C . TYR B 1 3 ? 56.312 81.188 -36.5 1 25.11 3 TYR B C 1
ATOM 2862 O O . TYR B 1 3 ? 56.125 81.5 -35.312 1 25.11 3 TYR B O 1
ATOM 2870 N N . CYS B 1 4 ? 55.188 81.438 -37.188 1 24.38 4 CYS B N 1
ATOM 2871 C CA . CYS B 1 4 ? 53.75 81.25 -36.906 1 24.38 4 CYS B CA 1
ATOM 2872 C C . CYS B 1 4 ? 53.5 79.812 -36.469 1 24.38 4 CYS B C 1
ATOM 2874 O O . CYS B 1 4 ? 53.75 78.875 -37.25 1 24.38 4 CYS B O 1
ATOM 2876 N N . CYS B 1 5 ? 53.75 79.5 -35.156 1 24.47 5 CYS B N 1
ATOM 2877 C CA . CYS B 1 5 ? 53.625 78.25 -34.406 1 24.47 5 CYS B CA 1
ATOM 2878 C C . CYS B 1 5 ? 52.188 77.688 -34.562 1 24.47 5 CYS B C 1
ATOM 2880 O O . CYS B 1 5 ? 51.219 78.25 -34.125 1 24.47 5 CYS B O 1
ATOM 2882 N N . VAL B 1 6 ? 51.781 77.125 -35.75 1 26.48 6 VAL B N 1
ATOM 2883 C CA . VAL B 1 6 ? 50.5 76.5 -36.062 1 26.48 6 VAL B CA 1
ATOM 2884 C C . VAL B 1 6 ? 50.188 75.438 -35.062 1 26.48 6 VAL B C 1
ATOM 2886 O O . VAL B 1 6 ? 50.906 74.438 -34.969 1 26.48 6 VAL B O 1
ATOM 2889 N N . LEU B 1 7 ? 49.75 75.75 -33.844 1 24.22 7 LEU B N 1
ATOM 2890 C CA . LEU B 1 7 ? 49.312 74.875 -32.75 1 24.22 7 LEU B CA 1
ATOM 2891 C C . LEU B 1 7 ? 48.188 73.938 -33.219 1 24.22 7 LEU B C 1
ATOM 2893 O O . LEU B 1 7 ? 47.125 74.438 -33.594 1 24.22 7 LEU B O 1
ATOM 2897 N N . VAL B 1 8 ? 48.562 72.875 -33.969 1 26.36 8 VAL B N 1
ATOM 2898 C CA . VAL B 1 8 ? 47.625 71.875 -34.438 1 26.36 8 VAL B CA 1
ATOM 2899 C C . VAL B 1 8 ? 46.875 71.25 -33.25 1 26.36 8 VAL B C 1
ATOM 2901 O O . VAL B 1 8 ? 47.5 70.75 -32.312 1 26.36 8 VAL B O 1
ATOM 2904 N N . MET B 1 9 ? 45.719 71.875 -32.844 1 24.2 9 MET B N 1
ATOM 2905 C CA . MET B 1 9 ? 44.812 71.438 -31.812 1 24.2 9 MET B CA 1
ATOM 2906 C C . MET B 1 9 ? 44.281 70 -32.094 1 24.2 9 MET B C 1
ATOM 2908 O O . MET B 1 9 ? 43.656 69.812 -33.125 1 24.2 9 MET B O 1
ATOM 2912 N N . VAL B 1 10 ? 45.125 68.938 -31.953 1 26.14 10 VAL B N 1
ATOM 2913 C CA . VAL B 1 10 ? 44.719 67.562 -32.125 1 26.14 10 VAL B CA 1
ATOM 2914 C C . VAL B 1 10 ? 43.5 67.25 -31.25 1 26.14 10 VAL B C 1
ATOM 2916 O O . VAL B 1 10 ? 43.562 67.375 -30.031 1 26.14 10 VAL B O 1
ATOM 2919 N N . ILE B 1 11 ? 42.281 67.625 -31.703 1 27.61 11 ILE B N 1
ATOM 2920 C CA . ILE B 1 11 ? 41 67.25 -31.109 1 27.61 11 ILE B CA 1
ATOM 2921 C C . ILE B 1 11 ? 40.938 65.75 -30.875 1 27.61 11 ILE B C 1
ATOM 2923 O O . ILE B 1 11 ? 41 64.938 -31.828 1 27.61 11 ILE B O 1
ATOM 2927 N N . MET B 1 12 ? 41.688 65.25 -29.875 1 24.95 12 MET B N 1
ATOM 2928 C CA . MET B 1 12 ? 41.562 63.844 -29.484 1 24.95 12 MET B CA 1
ATOM 2929 C C . MET B 1 12 ? 40.125 63.5 -29.172 1 24.95 12 MET B C 1
ATOM 2931 O O . MET B 1 12 ? 39.5 64.125 -28.312 1 24.95 12 MET B O 1
ATOM 2935 N N . THR B 1 13 ? 39.312 63.094 -30.188 1 28.08 13 THR B N 1
ATOM 2936 C CA . THR B 1 13 ? 37.969 62.531 -30.031 1 28.08 13 THR B CA 1
ATOM 2937 C C . THR B 1 13 ? 38.031 61.344 -29.062 1 28.08 13 THR B C 1
ATOM 2939 O O . THR B 1 13 ? 38.688 60.344 -29.312 1 28.08 13 THR B O 1
ATOM 2942 N N . VAL B 1 14 ? 38.188 61.594 -27.766 1 28.09 14 VAL B N 1
ATOM 2943 C CA . VAL B 1 14 ? 38 60.562 -26.75 1 28.09 14 VAL B CA 1
ATOM 2944 C C . VAL B 1 14 ? 36.656 59.844 -26.984 1 28.09 14 VAL B C 1
ATOM 2946 O O . VAL B 1 14 ? 35.594 60.469 -26.984 1 28.09 14 VAL B O 1
ATOM 2949 N N . PHE B 1 15 ? 36.594 58.844 -27.875 1 27.56 15 PHE B N 1
ATOM 2950 C CA . PHE B 1 15 ? 35.5 57.906 -27.969 1 27.56 15 PHE B CA 1
ATOM 2951 C C . PHE B 1 15 ? 35.094 57.406 -26.578 1 27.56 15 PHE B C 1
ATOM 2953 O O . PHE B 1 15 ? 35.906 56.781 -25.891 1 27.56 15 PHE B O 1
ATOM 2960 N N . ALA B 1 16 ? 34.312 58.156 -25.812 1 27.8 16 ALA B N 1
ATOM 2961 C CA . ALA B 1 16 ? 33.594 57.688 -24.625 1 27.8 16 ALA B CA 1
ATOM 2962 C C . ALA B 1 16 ? 32.938 56.344 -24.875 1 27.8 16 ALA B C 1
ATOM 2964 O O . ALA B 1 16 ? 31.953 56.25 -25.625 1 27.8 16 ALA B O 1
ATOM 2965 N N . SER B 1 17 ? 33.719 55.312 -25.062 1 27.52 17 SER B N 1
ATOM 2966 C CA . SER B 1 17 ? 33.094 54 -24.984 1 27.52 17 SER B CA 1
ATOM 2967 C C . SER B 1 17 ? 32.125 53.906 -23.797 1 27.52 17 SER B C 1
ATOM 2969 O O . SER B 1 17 ? 32.531 54.125 -22.656 1 27.52 17 SER B O 1
ATOM 2971 N N . CYS B 1 18 ? 30.906 54.375 -23.922 1 27.28 18 CYS B N 1
ATOM 2972 C CA . CYS B 1 18 ? 29.828 54.094 -22.969 1 27.28 18 CYS B CA 1
ATOM 2973 C C . CYS B 1 18 ? 29.891 52.656 -22.469 1 27.28 18 CYS B C 1
ATOM 2975 O O . CYS B 1 18 ? 29.734 51.719 -23.266 1 27.28 18 CYS B O 1
ATOM 2977 N N . PHE B 1 19 ? 30.797 52.406 -21.531 1 30.25 19 PHE B N 1
ATOM 2978 C CA . PHE B 1 19 ? 30.609 51.188 -20.75 1 30.25 19 PHE B CA 1
ATOM 2979 C C . PHE B 1 19 ? 29.172 51.031 -20.281 1 30.25 19 PHE B C 1
ATOM 2981 O O . PHE B 1 19 ? 28.703 51.844 -19.484 1 30.25 19 PHE B O 1
ATOM 2988 N N . ARG B 1 20 ? 28.25 50.781 -21.188 1 31.62 20 ARG B N 1
ATOM 2989 C CA . ARG B 1 20 ? 27 50.25 -20.656 1 31.62 20 ARG B CA 1
ATOM 2990 C C . ARG B 1 20 ? 27.281 49.188 -19.594 1 31.62 20 ARG B C 1
ATOM 2992 O O . ARG B 1 20 ? 27.859 48.125 -19.906 1 31.62 20 ARG B O 1
ATOM 2999 N N . VAL B 1 21 ? 27.641 49.625 -18.438 1 33.38 21 VAL B N 1
ATOM 3000 C CA . VAL B 1 21 ? 27.484 48.719 -17.328 1 33.38 21 VAL B CA 1
ATOM 3001 C C . VAL B 1 21 ? 26.172 47.938 -17.484 1 33.38 21 VAL B C 1
ATOM 3003 O O . VAL B 1 21 ? 25.094 48.531 -17.5 1 33.38 21 VAL B O 1
ATOM 3006 N N . GLY B 1 22 ? 26.156 46.969 -18.328 1 32.12 22 GLY B N 1
ATOM 3007 C CA . GLY B 1 22 ? 25.047 46.031 -18.234 1 32.12 22 GLY B CA 1
ATOM 3008 C C . GLY B 1 22 ? 24.594 45.781 -16.812 1 32.12 22 GLY B C 1
ATOM 3009 O O . GLY B 1 22 ? 25.359 45.219 -16.016 1 32.12 22 GLY B O 1
ATOM 3010 N N . LEU B 1 23 ? 23.891 46.75 -16.25 1 31.48 23 LEU B N 1
ATOM 3011 C CA . LEU B 1 23 ? 23.203 46.375 -15.031 1 31.48 23 LEU B CA 1
ATOM 3012 C C . LEU B 1 23 ? 22.734 44.938 -15.117 1 31.48 23 LEU B C 1
ATOM 3014 O O . LEU B 1 23 ? 22.016 44.562 -16.047 1 31.48 23 LEU B O 1
ATOM 3018 N N . SER B 1 24 ? 23.562 44.062 -14.703 1 34.72 24 SER B N 1
ATOM 3019 C CA . SER B 1 24 ? 23.031 42.719 -14.453 1 34.72 24 SER B CA 1
ATOM 3020 C C . SER B 1 24 ? 21.578 42.781 -14.008 1 34.72 24 SER B C 1
ATOM 3022 O O . SER B 1 24 ? 21.203 43.625 -13.188 1 34.72 24 SER B O 1
ATOM 3024 N N . LYS B 1 25 ? 20.703 42.469 -14.875 1 42.94 25 LYS B N 1
ATOM 3025 C CA . LYS B 1 25 ? 19.328 42.312 -14.414 1 42.94 25 LYS B CA 1
ATOM 3026 C C . LYS B 1 25 ? 19.281 41.875 -12.961 1 42.94 25 LYS B C 1
ATOM 3028 O O . LYS B 1 25 ? 19.953 40.906 -12.57 1 42.94 25 LYS B O 1
ATOM 3033 N N . PRO B 1 26 ? 18.969 42.812 -12.047 1 35.44 26 PRO B N 1
ATOM 3034 C CA . PRO B 1 26 ? 18.797 42.219 -10.711 1 35.44 26 PRO B CA 1
ATOM 3035 C C . PRO B 1 26 ? 18.297 40.781 -10.758 1 35.44 26 PRO B C 1
ATOM 3037 O O . PRO B 1 26 ? 17.562 40.406 -11.672 1 35.44 26 PRO B O 1
ATOM 3040 N N . ASN B 1 27 ? 19.062 39.781 -10.391 1 37.69 27 ASN B N 1
ATOM 3041 C CA . ASN B 1 27 ? 18.547 38.438 -10.195 1 37.69 27 ASN B CA 1
ATOM 3042 C C . ASN B 1 27 ? 17.125 38.469 -9.633 1 37.69 27 ASN B C 1
ATOM 3044 O O . ASN B 1 27 ? 16.922 38.812 -8.461 1 37.69 27 ASN B O 1
ATOM 3048 N N . GLU B 1 28 ? 16.188 39.094 -10.219 1 39 28 GLU B N 1
ATOM 3049 C CA . GLU B 1 28 ? 14.797 38.938 -9.805 1 39 28 GLU B CA 1
ATOM 3050 C C . GLU B 1 28 ? 14.586 37.594 -9.117 1 39 28 GLU B C 1
ATOM 3052 O O . GLU B 1 28 ? 14.844 36.531 -9.703 1 39 28 GLU B O 1
ATOM 3057 N N . LEU B 1 29 ? 14.891 37.406 -7.891 1 43.69 29 LEU B N 1
ATOM 3058 C CA . LEU B 1 29 ? 14.578 36.25 -7.059 1 43.69 29 LEU B CA 1
ATOM 3059 C C . LEU B 1 29 ? 13.195 35.719 -7.379 1 43.69 29 LEU B C 1
ATOM 3061 O O . LEU B 1 29 ? 12.188 36.375 -7.121 1 43.69 29 LEU B O 1
ATOM 3065 N N . TYR B 1 30 ? 12.891 35.25 -8.523 1 48.53 30 TYR B N 1
ATOM 3066 C CA . TYR B 1 30 ? 11.664 34.594 -8.938 1 48.53 30 TYR B CA 1
ATOM 3067 C C . TYR B 1 30 ? 11.211 33.594 -7.875 1 48.53 30 TYR B C 1
ATOM 3069 O O . TYR B 1 30 ? 11.969 32.719 -7.48 1 48.53 30 TYR B O 1
ATOM 3077 N N . VAL B 1 31 ? 10.266 34.125 -7.02 1 62.38 31 VAL B N 1
ATOM 3078 C CA . VAL B 1 31 ? 9.57 33.281 -6.059 1 62.38 31 VAL B CA 1
ATOM 3079 C C . VAL B 1 31 ? 9.016 32.031 -6.773 1 62.38 31 VAL B C 1
ATOM 3081 O O . VAL B 1 31 ? 8.297 32.156 -7.77 1 62.38 31 VAL B O 1
ATOM 3084 N N . LYS B 1 32 ? 9.586 30.875 -6.523 1 77.38 32 LYS B N 1
ATOM 3085 C CA . LYS B 1 32 ? 9.047 29.609 -7.004 1 77.38 32 LYS B CA 1
ATOM 3086 C C . LYS B 1 32 ? 7.801 29.203 -6.215 1 77.38 32 LYS B C 1
ATOM 3088 O O . LYS B 1 32 ? 7.895 28.844 -5.043 1 77.38 32 LYS B O 1
ATOM 3093 N N . ASN B 1 33 ? 6.656 29.531 -6.816 1 91.69 33 ASN B N 1
ATOM 3094 C CA . ASN B 1 33 ? 5.383 29.219 -6.172 1 91.69 33 ASN B CA 1
ATOM 3095 C C . ASN B 1 33 ? 4.965 27.766 -6.434 1 91.69 33 ASN B C 1
ATOM 3097 O O . ASN B 1 33 ? 3.822 27.516 -6.816 1 91.69 33 ASN B O 1
ATOM 3101 N N . PHE B 1 34 ? 5.977 26.938 -6.293 1 96 34 PHE B N 1
ATOM 3102 C CA . PHE B 1 34 ? 5.703 25.516 -6.391 1 96 34 PHE B CA 1
ATOM 3103 C C . PHE B 1 34 ? 6.617 24.719 -5.457 1 96 34 PHE B C 1
ATOM 3105 O O . PHE B 1 34 ? 7.594 25.266 -4.934 1 96 34 PHE B O 1
ATOM 3112 N N . ILE B 1 35 ? 6.277 23.531 -5.16 1 97.25 35 ILE B N 1
ATOM 3113 C CA . ILE B 1 35 ? 7.09 22.562 -4.43 1 97.25 35 ILE B CA 1
ATOM 3114 C C . ILE B 1 35 ? 7.609 21.5 -5.391 1 97.25 35 ILE B C 1
ATOM 3116 O O . ILE B 1 35 ? 6.859 21 -6.23 1 97.25 35 ILE B O 1
ATOM 3120 N N . SER B 1 36 ? 8.906 21.203 -5.352 1 95.44 36 SER B N 1
ATOM 3121 C CA . SER B 1 36 ? 9.555 20.125 -6.117 1 95.44 36 SER B CA 1
ATOM 3122 C C . SER B 1 36 ? 10.32 19.188 -5.203 1 95.44 36 SER B C 1
ATOM 3124 O O . SER B 1 36 ? 10.461 19.438 -4.004 1 95.44 36 SER B O 1
ATOM 3126 N N . TRP B 1 37 ? 10.859 18.172 -5.809 1 92.75 37 TRP B N 1
ATOM 3127 C CA . TRP B 1 37 ? 11.648 17.219 -5.035 1 92.75 37 TRP B CA 1
ATOM 3128 C C . TRP B 1 37 ? 12.898 17.875 -4.461 1 92.75 37 TRP B C 1
ATOM 3130 O O . TRP B 1 37 ? 13.352 17.516 -3.371 1 92.75 37 TRP B O 1
ATOM 3140 N N . ASP B 1 38 ? 13.406 18.766 -5.148 1 91.94 38 ASP B N 1
ATOM 3141 C CA . ASP B 1 38 ? 14.609 19.469 -4.699 1 91.94 38 ASP B CA 1
ATOM 3142 C C . ASP B 1 38 ? 14.367 20.188 -3.379 1 91.94 38 ASP B C 1
ATOM 3144 O O . ASP B 1 38 ? 15.289 20.359 -2.582 1 91.94 38 ASP B O 1
ATOM 3148 N N . ASP B 1 39 ? 13.156 20.578 -3.104 1 95.06 39 ASP B N 1
ATOM 3149 C CA . ASP B 1 39 ? 12.797 21.312 -1.891 1 95.06 39 ASP B CA 1
ATOM 3150 C C . ASP B 1 39 ? 12.883 20.406 -0.661 1 95.06 39 ASP B C 1
ATOM 3152 O O . ASP B 1 39 ? 12.875 20.891 0.472 1 95.06 39 ASP B O 1
ATOM 3156 N N . MET B 1 40 ? 12.969 19.094 -0.878 1 94.81 40 MET B N 1
ATOM 3157 C CA . MET B 1 40 ? 12.969 18.141 0.225 1 94.81 40 MET B CA 1
ATOM 3158 C C . MET B 1 40 ? 14.25 17.312 0.235 1 94.81 40 MET B C 1
ATOM 3160 O O . MET B 1 40 ? 14.289 16.234 0.807 1 94.81 40 MET B O 1
ATOM 3164 N N . LYS B 1 41 ? 15.25 17.812 -0.42 1 90.75 41 LYS B N 1
ATOM 3165 C CA . LYS B 1 41 ? 16.547 17.156 -0.466 1 90.75 41 LYS B CA 1
ATOM 3166 C C . LYS B 1 41 ? 17.625 18.016 0.191 1 90.75 41 LYS B C 1
ATOM 3168 O O . LYS B 1 41 ? 17.688 19.219 -0.035 1 90.75 41 LYS B O 1
ATOM 3173 N N . VAL B 1 42 ? 18.281 17.375 1.067 1 89.62 42 VAL B N 1
ATOM 3174 C CA . VAL B 1 42 ? 19.469 17.984 1.656 1 89.62 42 VAL B CA 1
ATOM 3175 C C . VAL B 1 42 ? 20.656 17.016 1.55 1 89.62 42 VAL B C 1
ATOM 3177 O O . VAL B 1 42 ? 20.516 15.82 1.801 1 89.62 42 VAL B O 1
ATOM 3180 N N . ASP B 1 43 ? 21.719 17.469 1.062 1 78.5 43 ASP B N 1
ATOM 3181 C CA . ASP B 1 43 ? 22.938 16.688 1.069 1 78.5 43 ASP B CA 1
ATOM 3182 C C . ASP B 1 43 ? 23.625 16.75 2.432 1 78.5 43 ASP B C 1
ATOM 3184 O O . ASP B 1 43 ? 24.375 17.688 2.717 1 78.5 43 ASP B O 1
ATOM 3188 N N . GLY B 1 44 ? 23.375 15.859 3.23 1 66.94 44 GLY B N 1
ATOM 3189 C CA . GLY B 1 44 ? 23.875 15.852 4.594 1 66.94 44 GLY B CA 1
ATOM 3190 C C . GLY B 1 44 ? 25.391 15.805 4.672 1 66.94 44 GLY B C 1
ATOM 3191 O O . GLY B 1 44 ? 25.984 16.391 5.574 1 66.94 44 GLY B O 1
ATOM 3192 N N . HIS B 1 45 ? 25.984 15.039 3.848 1 62.09 45 HIS B N 1
ATOM 3193 C CA . HIS B 1 45 ? 27.438 14.938 3.855 1 62.09 45 HIS B CA 1
ATOM 3194 C C . HIS B 1 45 ? 28.094 16.297 3.617 1 62.09 45 HIS B C 1
ATOM 3196 O O . HIS B 1 45 ? 29.125 16.594 4.207 1 62.09 45 HIS B O 1
ATOM 3202 N N . LYS B 1 46 ? 27.531 17.094 2.91 1 57.41 46 LYS B N 1
ATOM 3203 C CA . LYS B 1 46 ? 28.141 18.375 2.57 1 57.41 46 LYS B CA 1
ATOM 3204 C C . LYS B 1 46 ? 27.938 19.391 3.688 1 57.41 46 LYS B C 1
ATOM 3206 O O . LYS B 1 46 ? 28.766 20.281 3.883 1 57.41 46 LYS B O 1
ATOM 3211 N N . ILE B 1 47 ? 26.812 19.219 4.344 1 60.72 47 ILE B N 1
ATOM 3212 C CA . ILE B 1 47 ? 26.516 20.172 5.41 1 60.72 47 ILE B CA 1
ATOM 3213 C C . ILE B 1 47 ? 27.516 20 6.551 1 60.72 47 ILE B C 1
ATOM 3215 O O . ILE B 1 47 ? 27.969 20.984 7.137 1 60.72 47 ILE B O 1
ATOM 3219 N N . ARG B 1 48 ? 27.828 18.844 7.055 1 53.22 48 ARG B N 1
ATOM 3220 C CA . ARG B 1 48 ? 28.797 18.609 8.117 1 53.22 48 ARG B CA 1
ATOM 3221 C C . ARG B 1 48 ? 30.141 19.266 7.793 1 53.22 48 ARG B C 1
ATOM 3223 O O . ARG B 1 48 ? 30.891 19.625 8.703 1 53.22 48 ARG B O 1
ATOM 3230 N N . LEU B 1 49 ? 30.391 19.328 6.508 1 47.25 49 LEU B N 1
ATOM 3231 C CA . LEU B 1 49 ? 31.703 19.875 6.199 1 47.25 49 LEU B CA 1
ATOM 3232 C C . LEU B 1 49 ? 31.703 21.391 6.254 1 47.25 49 LEU B C 1
ATOM 3234 O O . LEU B 1 49 ? 32.688 22.047 5.863 1 47.25 49 LEU B O 1
ATOM 3238 N N . ASN B 1 50 ? 30.906 22.047 7.188 1 46.81 50 ASN B N 1
ATOM 3239 C CA . ASN B 1 50 ? 30.938 23.453 7.605 1 46.81 50 ASN B CA 1
ATOM 3240 C C . ASN B 1 50 ? 30.812 24.391 6.41 1 46.81 50 ASN B C 1
ATOM 3242 O O . ASN B 1 50 ? 31.203 25.562 6.496 1 46.81 50 ASN B O 1
ATOM 3246 N N . THR B 1 51 ? 30.766 23.953 5.137 1 42.97 51 THR B N 1
ATOM 3247 C CA . THR B 1 51 ? 30.828 24.938 4.059 1 42.97 51 THR B CA 1
ATOM 3248 C C . THR B 1 51 ? 29.484 25.641 3.902 1 42.97 51 THR B C 1
ATOM 3250 O O . THR B 1 51 ? 28.438 25.094 4.238 1 42.97 51 THR B O 1
ATOM 3253 N N . SER B 1 52 ? 29.375 27.062 3.957 1 42.84 52 SER B N 1
ATOM 3254 C CA . SER B 1 52 ? 28.234 27.922 3.652 1 42.84 52 SER B CA 1
ATOM 3255 C C . SER B 1 52 ? 27.266 27.234 2.697 1 42.84 52 SER B C 1
ATOM 3257 O O . SER B 1 52 ? 27.531 27.156 1.495 1 42.84 52 SER B O 1
ATOM 3259 N N . THR B 1 53 ? 26.734 26.141 3.025 1 45.53 53 THR B N 1
ATOM 3260 C CA . THR B 1 53 ? 26.25 25.078 2.135 1 45.53 53 THR B CA 1
ATOM 3261 C C . THR B 1 53 ? 24.984 25.531 1.408 1 45.53 53 THR B C 1
ATOM 3263 O O . THR B 1 53 ? 23.922 25.672 2.025 1 45.53 53 THR B O 1
ATOM 3266 N N . VAL B 1 54 ? 25.109 26.625 0.65 1 44.69 54 VAL B N 1
ATOM 3267 C CA . VAL B 1 54 ? 24.109 26.828 -0.386 1 44.69 54 VAL B CA 1
ATOM 3268 C C . VAL B 1 54 ? 23.781 25.5 -1.056 1 44.69 54 VAL B C 1
ATOM 3270 O O . VAL B 1 54 ? 24.672 24.812 -1.552 1 44.69 54 VAL B O 1
ATOM 3273 N N . CYS B 1 55 ? 22.594 24.859 -0.736 1 52.72 55 CYS B N 1
ATOM 3274 C CA . CYS B 1 55 ? 22.109 23.562 -1.221 1 52.72 55 CYS B CA 1
ATOM 3275 C C . CYS B 1 55 ? 21.812 23.625 -2.715 1 52.72 55 CYS B C 1
ATOM 3277 O O . CYS B 1 55 ? 21.891 24.688 -3.328 1 52.72 55 CYS B O 1
ATOM 3279 N N . HIS B 1 56 ? 21.5 22.562 -3.383 1 46.62 56 HIS B N 1
ATOM 3280 C CA . HIS B 1 56 ? 21.266 22.219 -4.781 1 46.62 56 HIS B CA 1
ATOM 3281 C C . HIS B 1 56 ? 20.469 23.312 -5.492 1 46.62 56 HIS B C 1
ATOM 3283 O O . HIS B 1 56 ? 20.766 23.641 -6.648 1 46.62 56 HIS B O 1
ATOM 3289 N N . ASN B 1 57 ? 19.438 23.922 -4.914 1 49.28 57 ASN B N 1
ATOM 3290 C CA . ASN B 1 57 ? 18.656 24.969 -5.539 1 49.28 57 ASN B CA 1
ATOM 3291 C C . ASN B 1 57 ? 18.922 26.328 -4.898 1 49.28 57 ASN B C 1
ATOM 3293 O O . ASN B 1 57 ? 18.062 27.219 -4.93 1 49.28 57 ASN B O 1
ATOM 3297 N N . GLN B 1 58 ? 20.172 26.5 -4.375 1 59.47 58 GLN B N 1
ATOM 3298 C CA . GLN B 1 58 ? 20.578 27.766 -3.777 1 59.47 58 GLN B CA 1
ATOM 3299 C C . GLN B 1 58 ? 19.734 28.094 -2.555 1 59.47 58 GLN B C 1
ATOM 3301 O O . GLN B 1 58 ? 19.609 29.266 -2.184 1 59.47 58 GLN B O 1
ATOM 3306 N N . SER B 1 59 ? 19.203 26.969 -2.041 1 72.56 59 SER B N 1
ATOM 3307 C CA . SER B 1 59 ? 18.391 27.203 -0.855 1 72.56 59 SER B CA 1
ATOM 3308 C C . SER B 1 59 ? 19.234 27.266 0.404 1 72.56 59 SER B C 1
ATOM 3310 O O . SER B 1 59 ? 20.266 26.594 0.502 1 72.56 59 SER B O 1
ATOM 3312 N N . ARG B 1 60 ? 18.859 28.234 1.265 1 87.5 60 ARG B N 1
ATOM 3313 C CA . ARG B 1 60 ? 19.453 28.312 2.598 1 87.5 60 ARG B CA 1
ATOM 3314 C C . ARG B 1 60 ? 19.078 27.094 3.434 1 87.5 60 ARG B C 1
ATOM 3316 O O . ARG B 1 60 ? 17.938 26.609 3.377 1 87.5 60 ARG B O 1
ATOM 3323 N N . VAL B 1 61 ? 20.109 26.516 4.137 1 94.12 61 VAL B N 1
ATOM 3324 C CA . VAL B 1 61 ? 19.891 25.375 5.023 1 94.12 61 VAL B CA 1
ATOM 3325 C C . VAL B 1 61 ? 20.188 25.781 6.465 1 94.12 61 VAL B C 1
ATOM 3327 O O . VAL B 1 61 ? 21.234 26.391 6.742 1 94.12 61 VAL B O 1
ATOM 3330 N N . ILE B 1 62 ? 19.297 25.562 7.363 1 96.06 62 ILE B N 1
ATOM 3331 C CA . ILE B 1 62 ? 19.469 25.719 8.805 1 96.06 62 ILE B CA 1
ATOM 3332 C C . ILE B 1 62 ? 19.484 24.344 9.477 1 96.06 62 ILE B C 1
ATOM 3334 O O . ILE B 1 62 ? 18.547 23.578 9.336 1 96.06 62 ILE B O 1
ATOM 3338 N N . VAL B 1 63 ? 20.5 24.047 10.211 1 96.31 63 VAL B N 1
ATOM 3339 C CA . VAL B 1 63 ? 20.672 22.719 10.797 1 96.31 63 VAL B CA 1
ATOM 3340 C C . VAL B 1 63 ? 20.219 22.75 12.258 1 96.31 63 VAL B C 1
ATOM 3342 O O . VAL B 1 63 ? 20.641 23.625 13.031 1 96.31 63 VAL B O 1
ATOM 3345 N N . VAL B 1 64 ? 19.359 21.828 12.602 1 97.94 64 VAL B N 1
ATOM 3346 C CA . VAL B 1 64 ? 18.906 21.656 13.977 1 97.94 64 VAL B CA 1
ATOM 3347 C C . VAL B 1 64 ? 19.562 20.406 14.586 1 97.94 64 VAL B C 1
ATOM 3349 O O . VAL B 1 64 ? 19.438 19.312 14.039 1 97.94 64 VAL B O 1
ATOM 3352 N N . ASP B 1 65 ? 20.219 20.641 15.656 1 96.88 65 ASP B N 1
ATOM 3353 C CA . ASP B 1 65 ? 20.828 19.562 16.422 1 96.88 65 ASP B CA 1
ATOM 3354 C C . ASP B 1 65 ? 20.594 19.734 17.922 1 96.88 65 ASP B C 1
ATOM 3356 O O . ASP B 1 65 ? 21.156 20.641 18.547 1 96.88 65 ASP B O 1
ATOM 3360 N N . LYS B 1 66 ? 19.875 18.859 18.453 1 96.5 66 LYS B N 1
ATOM 3361 C CA . LYS B 1 66 ? 19.531 18.984 19.875 1 96.5 66 LYS B CA 1
ATOM 3362 C C . LYS B 1 66 ? 20.781 18.922 20.75 1 96.5 66 LYS B C 1
ATOM 3364 O O . LYS B 1 66 ? 20.75 19.359 21.906 1 96.5 66 LYS B O 1
ATOM 3369 N N . ASN B 1 67 ? 21.844 18.438 20.188 1 95.38 67 ASN B N 1
ATOM 3370 C CA . ASN B 1 67 ? 23.094 18.297 20.938 1 95.38 67 ASN B CA 1
ATOM 3371 C C . ASN B 1 67 ? 24 19.516 20.734 1 95.38 67 ASN B C 1
ATOM 3373 O O . ASN B 1 67 ? 25.125 19.531 21.25 1 95.38 67 ASN B O 1
ATOM 3377 N N . GLY B 1 68 ? 23.656 20.406 20.031 1 92.62 68 GLY B N 1
ATOM 3378 C CA . GLY B 1 68 ? 24.359 21.688 19.969 1 92.62 68 GLY B CA 1
ATOM 3379 C C . GLY B 1 68 ? 25.297 21.781 18.781 1 92.62 68 GLY B C 1
ATOM 3380 O O . GLY B 1 68 ? 25.969 22.812 18.594 1 92.62 68 GLY B O 1
ATOM 3381 N N . GLY B 1 69 ? 25.344 20.828 17.922 1 91.25 69 GLY B N 1
ATOM 3382 C CA . GLY B 1 69 ? 26.281 20.828 16.828 1 91.25 69 GLY B CA 1
ATOM 3383 C C . GLY B 1 69 ? 25.75 21.547 15.586 1 91.25 69 GLY B C 1
ATOM 3384 O O . GLY B 1 69 ? 26.438 21.594 14.562 1 91.25 69 GLY B O 1
ATOM 3385 N N . GLY B 1 70 ? 24.547 22.109 15.641 1 94.69 70 GLY B N 1
ATOM 3386 C CA . GLY B 1 70 ? 23.953 22.781 14.5 1 94.69 70 GLY B CA 1
ATOM 3387 C C . GLY B 1 70 ? 23.719 24.266 14.734 1 94.69 70 GLY B C 1
ATOM 3388 O O . GLY B 1 70 ? 24.406 24.891 15.539 1 94.69 70 GLY B O 1
ATOM 3389 N N . ASP B 1 71 ? 22.906 24.859 13.906 1 95.19 71 ASP B N 1
ATOM 3390 C CA . ASP B 1 71 ? 22.578 26.281 13.992 1 95.19 71 ASP B CA 1
ATOM 3391 C C . ASP B 1 71 ? 21.609 26.547 15.125 1 95.19 71 ASP B C 1
ATOM 3393 O O . ASP B 1 71 ? 21.531 27.672 15.641 1 95.19 71 ASP B O 1
ATOM 3397 N N . SER B 1 72 ? 20.797 25.594 15.422 1 97.12 72 SER B N 1
ATOM 3398 C CA . SER B 1 72 ? 19.828 25.688 16.5 1 97.12 72 SER B CA 1
ATOM 3399 C C . SER B 1 72 ? 19.703 24.375 17.25 1 97.12 72 SER B C 1
ATOM 3401 O O . SER B 1 72 ? 19.938 23.297 16.688 1 97.12 72 SER B O 1
ATOM 3403 N N . ILE B 1 73 ? 19.281 24.422 18.5 1 97.25 73 ILE B N 1
ATOM 3404 C CA . ILE B 1 73 ? 19.109 23.219 19.297 1 97.25 73 ILE B CA 1
ATOM 3405 C C . ILE B 1 73 ? 17.641 22.781 19.281 1 97.25 73 ILE B C 1
ATOM 3407 O O . ILE B 1 73 ? 17.312 21.672 19.688 1 97.25 73 ILE B O 1
ATOM 3411 N N . THR B 1 74 ? 16.781 23.75 18.844 1 98.38 74 THR B N 1
ATOM 3412 C CA . THR B 1 74 ? 15.352 23.453 18.766 1 98.38 74 THR B CA 1
ATOM 3413 C C . THR B 1 74 ? 14.836 23.703 17.344 1 98.38 74 THR B C 1
ATOM 3415 O O . THR B 1 74 ? 15.43 24.469 16.594 1 98.38 74 THR B O 1
ATOM 3418 N N . VAL B 1 75 ? 13.695 23 17 1 98.81 75 VAL B N 1
ATOM 3419 C CA . VAL B 1 75 ? 13.07 23.188 15.695 1 98.81 75 VAL B CA 1
ATOM 3420 C C . VAL B 1 75 ? 12.461 24.594 15.625 1 98.81 75 VAL B C 1
ATOM 3422 O O . VAL B 1 75 ? 12.641 25.297 14.633 1 98.81 75 VAL B O 1
ATOM 3425 N N . GLN B 1 76 ? 11.789 25.047 16.719 1 98.81 76 GLN B N 1
ATOM 3426 C CA . GLN B 1 76 ? 11.211 26.375 16.734 1 98.81 76 GLN B CA 1
ATOM 3427 C C . GLN B 1 76 ? 12.289 27.453 16.578 1 98.81 76 GLN B C 1
ATOM 3429 O O . GLN B 1 76 ? 12.07 28.469 15.914 1 98.81 76 GLN B O 1
ATOM 3434 N N . GLY B 1 77 ? 13.398 27.219 17.234 1 98.44 77 GLY B N 1
ATOM 3435 C CA . GLY B 1 77 ? 14.5 28.156 17.062 1 98.44 77 GLY B CA 1
ATOM 3436 C C . GLY B 1 77 ? 14.914 28.312 15.609 1 98.44 77 GLY B C 1
ATOM 3437 O O . GLY B 1 77 ? 15.219 29.422 15.172 1 98.44 77 GLY B O 1
ATOM 3438 N N . ALA B 1 78 ? 14.961 27.234 14.875 1 98.25 78 ALA B N 1
ATOM 3439 C CA . ALA B 1 78 ? 15.305 27.281 13.453 1 98.25 78 ALA B CA 1
ATOM 3440 C C . ALA B 1 78 ? 14.242 28.031 12.656 1 98.25 78 ALA B C 1
ATOM 3442 O O . ALA B 1 78 ? 14.562 28.812 11.766 1 98.25 78 ALA B O 1
ATOM 3443 N N . VAL B 1 79 ? 13.008 27.781 12.992 1 98.62 79 VAL B N 1
ATOM 3444 C CA . VAL B 1 79 ? 11.922 28.516 12.328 1 98.62 79 VAL B CA 1
ATOM 3445 C C . VAL B 1 79 ? 12.078 30.016 12.57 1 98.62 79 VAL B C 1
ATOM 3447 O O . VAL B 1 79 ? 11.906 30.812 11.648 1 98.62 79 VAL B O 1
ATOM 3450 N N . ASN B 1 80 ? 12.469 30.359 13.781 1 98.31 80 ASN B N 1
ATOM 3451 C CA . ASN B 1 80 ? 12.625 31.766 14.133 1 98.31 80 ASN B CA 1
ATOM 3452 C C . ASN B 1 80 ? 13.727 32.438 13.312 1 98.31 80 ASN B C 1
ATOM 3454 O O . ASN B 1 80 ? 13.695 33.656 13.102 1 98.31 80 ASN B O 1
ATOM 3458 N N . MET B 1 81 ? 14.594 31.672 12.836 1 96.88 81 MET B N 1
ATOM 3459 C CA . MET B 1 81 ? 15.727 32.188 12.07 1 96.88 81 MET B CA 1
ATOM 3460 C C . MET B 1 81 ? 15.305 32.531 10.641 1 96.88 81 MET B C 1
ATOM 3462 O O . MET B 1 81 ? 16.031 33.25 9.938 1 96.88 81 MET B O 1
ATOM 3466 N N . VAL B 1 82 ? 14.219 31.984 10.219 1 96.62 82 VAL B N 1
ATOM 3467 C CA . VAL B 1 82 ? 13.742 32.281 8.867 1 96.62 82 VAL B CA 1
ATOM 3468 C C . VAL B 1 82 ? 13.18 33.688 8.812 1 96.62 82 VAL B C 1
ATOM 3470 O O . VAL B 1 82 ? 12.43 34.094 9.695 1 96.62 82 VAL B O 1
ATOM 3473 N N . PRO B 1 83 ? 13.562 34.469 7.773 1 94.69 83 PRO B N 1
ATOM 3474 C CA . PRO B 1 83 ? 13.062 35.844 7.68 1 94.69 83 PRO B CA 1
ATOM 3475 C C . PRO B 1 83 ? 11.547 35.906 7.492 1 94.69 83 PRO B C 1
ATOM 3477 O O . PRO B 1 83 ? 10.969 35.062 6.824 1 94.69 83 PRO B O 1
ATOM 3480 N N . GLU B 1 84 ? 10.945 36.906 8.07 1 95.75 84 GLU B N 1
ATOM 3481 C CA . GLU B 1 84 ? 9.539 37.188 7.801 1 95.75 84 GLU B CA 1
ATOM 3482 C C . GLU B 1 84 ? 9.32 37.562 6.336 1 95.75 84 GLU B C 1
ATOM 3484 O O . GLU B 1 84 ? 10.156 38.25 5.73 1 95.75 84 GLU B O 1
ATOM 3489 N N . TYR B 1 85 ? 8.281 37.062 5.762 1 94.31 85 TYR B N 1
ATOM 3490 C CA . TYR B 1 85 ? 7.918 37.312 4.371 1 94.31 85 TYR B CA 1
ATOM 3491 C C . TYR B 1 85 ? 8.992 36.781 3.426 1 94.31 85 TYR B C 1
ATOM 3493 O O . TYR B 1 85 ? 9.336 37.438 2.438 1 94.31 85 TYR B O 1
ATOM 3501 N N . ASN B 1 86 ? 9.477 35.656 3.914 1 92.06 86 ASN B N 1
ATOM 3502 C CA . ASN B 1 86 ? 10.477 34.969 3.119 1 92.06 86 ASN B CA 1
ATOM 3503 C C . ASN B 1 86 ? 9.961 34.656 1.718 1 92.06 86 ASN B C 1
ATOM 3505 O O . ASN B 1 86 ? 8.797 34.281 1.545 1 92.06 86 ASN B O 1
ATOM 3509 N N . LYS B 1 87 ? 10.898 34.812 0.711 1 90.75 87 LYS B N 1
ATOM 3510 C CA . LYS B 1 87 ? 10.477 34.656 -0.674 1 90.75 87 LYS B CA 1
ATOM 3511 C C . LYS B 1 87 ? 11.172 33.438 -1.308 1 90.75 87 LYS B C 1
ATOM 3513 O O . LYS B 1 87 ? 10.898 33.094 -2.457 1 90.75 87 LYS B O 1
ATOM 3518 N N . GLN B 1 88 ? 12.031 32.844 -0.515 1 91.75 88 GLN B N 1
ATOM 3519 C CA . GLN B 1 88 ? 12.797 31.719 -1.024 1 91.75 88 GLN B CA 1
ATOM 3520 C C . GLN B 1 88 ? 12.672 30.5 -0.102 1 91.75 88 GLN B C 1
ATOM 3522 O O . GLN B 1 88 ? 12.391 30.656 1.09 1 91.75 88 GLN B O 1
ATOM 3527 N N . ARG B 1 89 ? 12.953 29.438 -0.781 1 94.69 89 ARG B N 1
ATOM 3528 C CA . ARG B 1 89 ? 12.922 28.219 0.006 1 94.69 89 ARG B CA 1
ATOM 3529 C C . ARG B 1 89 ? 14.016 28.219 1.067 1 94.69 89 ARG B C 1
ATOM 3531 O O . ARG B 1 89 ? 15.172 28.516 0.772 1 94.69 89 ARG B O 1
ATOM 3538 N N . VAL B 1 90 ? 13.633 27.906 2.289 1 95.94 90 VAL B N 1
ATOM 3539 C CA . VAL B 1 90 ? 14.57 27.641 3.371 1 95.94 90 VAL B CA 1
ATOM 3540 C C . VAL B 1 90 ? 14.367 26.234 3.902 1 95.94 90 VAL B C 1
ATOM 3542 O O . VAL B 1 90 ? 13.258 25.859 4.277 1 95.94 90 VAL B O 1
ATOM 3545 N N . LYS B 1 91 ? 15.43 25.5 3.867 1 96.81 91 LYS B N 1
ATOM 3546 C CA . LYS B 1 91 ? 15.375 24.141 4.367 1 96.81 91 LYS B CA 1
ATOM 3547 C C . LYS B 1 91 ? 15.906 24.047 5.793 1 96.81 91 LYS B C 1
ATOM 3549 O O . LYS B 1 91 ? 17.031 24.453 6.066 1 96.81 91 LYS B O 1
ATOM 3554 N N . ILE B 1 92 ? 15.078 23.594 6.633 1 97.88 92 ILE B N 1
ATOM 3555 C CA . ILE B 1 92 ? 15.484 23.281 7.996 1 97.88 92 ILE B CA 1
ATOM 3556 C C . ILE B 1 92 ? 15.789 21.781 8.109 1 97.88 92 ILE B C 1
ATOM 3558 O O . ILE B 1 92 ? 14.883 20.953 8.055 1 97.88 92 ILE B O 1
ATOM 3562 N N . TYR B 1 93 ? 17.016 21.5 8.188 1 97.12 93 TYR B N 1
ATOM 3563 C CA . TYR B 1 93 ? 17.5 20.125 8.289 1 97.12 93 TYR B CA 1
ATOM 3564 C C . TYR B 1 93 ? 17.578 19.688 9.75 1 97.12 93 TYR B C 1
ATOM 3566 O O . TYR B 1 93 ? 18.391 20.219 10.516 1 97.12 93 TYR B O 1
ATOM 3574 N N . ILE B 1 94 ? 16.812 18.734 10.133 1 98.12 94 ILE B N 1
ATOM 3575 C CA . ILE B 1 94 ? 16.688 18.328 11.531 1 98.12 94 ILE B CA 1
ATOM 3576 C C . ILE B 1 94 ? 17.375 16.984 11.75 1 98.12 94 ILE B C 1
ATOM 3578 O O . ILE B 1 94 ? 16.906 15.953 11.242 1 98.12 94 ILE B O 1
ATOM 3582 N N . LEU B 1 95 ? 18.359 16.938 12.5 1 96.44 95 LEU B N 1
ATOM 3583 C CA . LEU B 1 95 ? 19.109 15.727 12.766 1 96.44 95 LEU B CA 1
ATOM 3584 C C . LEU B 1 95 ? 18.344 14.789 13.688 1 96.44 95 LEU B C 1
ATOM 3586 O O . LEU B 1 95 ? 17.438 15.227 14.406 1 96.44 95 LEU B O 1
ATOM 3590 N N . PRO B 1 96 ? 18.719 13.562 13.68 1 96 96 PRO B N 1
ATOM 3591 C CA . PRO B 1 96 ? 17.984 12.586 14.484 1 96 96 PRO B CA 1
ATOM 3592 C C . PRO B 1 96 ? 17.922 12.969 15.961 1 96 96 PRO B C 1
ATOM 3594 O O . PRO B 1 96 ? 18.891 13.5 16.516 1 96 96 PRO B O 1
ATOM 3597 N N . GLY B 1 97 ? 16.828 12.711 16.562 1 97.81 97 GLY B N 1
ATOM 3598 C CA . GLY B 1 97 ? 16.547 13.023 17.953 1 97.81 97 GLY B CA 1
ATOM 3599 C C . GLY B 1 97 ? 15.062 13.195 18.234 1 97.81 97 GLY B C 1
ATOM 3600 O O . GLY B 1 97 ? 14.25 13.211 17.297 1 97.81 97 GLY B O 1
ATOM 3601 N N . ILE B 1 98 ? 14.781 13.188 19.516 1 98.31 98 ILE B N 1
ATOM 3602 C CA . ILE B 1 98 ? 13.438 13.539 19.938 1 98.31 98 ILE B CA 1
ATOM 3603 C C . ILE B 1 98 ? 13.391 14.992 20.391 1 98.31 98 ILE B C 1
ATOM 3605 O O . ILE B 1 98 ? 14.031 15.359 21.391 1 98.31 98 ILE B O 1
ATOM 3609 N N . TYR B 1 99 ? 12.734 15.758 19.656 1 98.75 99 TYR B N 1
ATOM 3610 C CA . TYR B 1 99 ? 12.547 17.172 19.969 1 98.75 99 TYR B CA 1
ATOM 3611 C C . TYR B 1 99 ? 11.211 17.406 20.672 1 98.75 99 TYR B C 1
ATOM 3613 O O . TYR B 1 99 ? 10.172 17.469 20.016 1 98.75 99 TYR B O 1
ATOM 3621 N N . ARG B 1 100 ? 11.289 17.562 22.016 1 98.44 100 ARG B N 1
ATOM 3622 C CA . ARG B 1 100 ? 10.078 17.781 22.797 1 98.44 100 ARG B CA 1
ATOM 3623 C C . ARG B 1 100 ? 9.758 19.266 22.891 1 98.44 100 ARG B C 1
ATOM 3625 O O . ARG B 1 100 ? 10.125 19.922 23.859 1 98.44 100 ARG B O 1
ATOM 3632 N N . GLU B 1 101 ? 8.969 19.75 21.953 1 98.31 101 GLU B N 1
ATOM 3633 C CA . GLU B 1 101 ? 8.609 21.156 21.844 1 98.31 101 GLU B CA 1
ATOM 3634 C C . GLU B 1 101 ? 7.348 21.344 21.016 1 98.31 101 GLU B C 1
ATOM 3636 O O . GLU B 1 101 ? 7.004 20.484 20.188 1 98.31 101 GLU B O 1
ATOM 3641 N N . LYS B 1 102 ? 6.625 22.453 21.281 1 97.81 102 LYS B N 1
ATOM 3642 C CA . LYS B 1 102 ? 5.605 22.938 20.359 1 97.81 102 LYS B CA 1
ATOM 3643 C C . LYS B 1 102 ? 6.219 23.797 19.25 1 97.81 102 LYS B C 1
ATOM 3645 O O . LYS B 1 102 ? 7.059 24.656 19.531 1 97.81 102 LYS B O 1
ATOM 3650 N N . VAL B 1 103 ? 5.852 23.484 18.078 1 98.88 103 VAL B N 1
ATOM 3651 C CA . VAL B 1 103 ? 6.43 24.203 16.953 1 98.88 103 VAL B CA 1
ATOM 3652 C C . VAL B 1 103 ? 5.324 24.875 16.141 1 98.88 103 VAL B C 1
ATOM 3654 O O . VAL B 1 103 ? 4.297 24.266 15.852 1 98.88 103 VAL B O 1
ATOM 3657 N N . VAL B 1 104 ? 5.512 26.156 15.852 1 98.75 104 VAL B N 1
ATOM 3658 C CA . VAL B 1 104 ? 4.602 26.906 14.992 1 98.75 104 VAL B CA 1
ATOM 3659 C C . VAL B 1 104 ? 5.375 27.516 13.828 1 98.75 104 VAL B C 1
ATOM 3661 O O . VAL B 1 104 ? 6.367 28.219 14.039 1 98.75 104 VAL B O 1
ATOM 3664 N N . VAL B 1 105 ? 5 27.188 12.609 1 98.88 105 VAL B N 1
ATOM 3665 C CA . VAL B 1 105 ? 5.453 27.891 11.422 1 98.88 105 VAL B CA 1
ATOM 3666 C C . VAL B 1 105 ? 4.441 28.984 11.047 1 98.88 105 VAL B C 1
ATOM 3668 O O . VAL B 1 105 ? 3.395 28.688 10.469 1 98.88 105 VAL B O 1
ATOM 3671 N N . PRO B 1 106 ? 4.785 30.172 11.328 1 98.38 106 PRO B N 1
ATOM 3672 C CA . PRO B 1 106 ? 3.766 31.219 11.18 1 98.38 106 PRO B CA 1
ATOM 3673 C C . PRO B 1 106 ? 3.463 31.547 9.719 1 98.38 106 PRO B C 1
ATOM 3675 O O . PRO B 1 106 ? 4.297 31.297 8.844 1 98.38 106 PRO B O 1
ATOM 3678 N N . ARG B 1 107 ? 2.346 32.156 9.516 1 97.88 107 ARG B N 1
ATOM 3679 C CA . ARG B 1 107 ? 1.808 32.438 8.188 1 97.88 107 ARG B CA 1
ATOM 3680 C C . ARG B 1 107 ? 2.756 33.312 7.391 1 97.88 107 ARG B C 1
ATOM 3682 O O . ARG B 1 107 ? 2.836 33.219 6.164 1 97.88 107 ARG B O 1
ATOM 3689 N N . PHE B 1 108 ? 3.48 34.156 8.062 1 97.44 108 PHE B N 1
ATOM 3690 C CA . PHE B 1 108 ? 4.293 35.156 7.379 1 97.44 108 PHE B CA 1
ATOM 3691 C C . PHE B 1 108 ? 5.68 34.594 7.066 1 97.44 108 PHE B C 1
ATOM 3693 O O . PHE B 1 108 ? 6.566 35.344 6.641 1 97.44 108 PHE B O 1
ATOM 3700 N N . LYS B 1 109 ? 5.906 33.281 7.219 1 97.44 109 LYS B N 1
ATOM 3701 C CA . LYS B 1 109 ? 7.16 32.656 6.84 1 97.44 109 LYS B CA 1
ATOM 3702 C C . LYS B 1 109 ? 6.918 31.484 5.879 1 97.44 109 LYS B C 1
ATOM 3704 O O . LYS B 1 109 ? 7.156 30.328 6.23 1 97.44 109 LYS B O 1
ATOM 3709 N N . PRO B 1 110 ? 6.562 31.766 4.668 1 97.38 110 PRO B N 1
ATOM 3710 C CA . PRO B 1 110 ? 6.309 30.719 3.674 1 97.38 110 PRO B CA 1
ATOM 3711 C C . PRO B 1 110 ? 7.59 30.062 3.17 1 97.38 110 PRO B C 1
ATOM 3713 O O . PRO B 1 110 ? 8.688 30.5 3.523 1 97.38 110 PRO B O 1
ATOM 3716 N N . TYR B 1 111 ? 7.453 28.938 2.453 1 97.19 111 TYR B N 1
ATOM 3717 C CA . TYR B 1 111 ? 8.508 28.266 1.71 1 97.19 111 TYR B CA 1
ATOM 3718 C C . TYR B 1 111 ? 9.531 27.641 2.658 1 97.19 111 TYR B C 1
ATOM 3720 O O . TYR B 1 111 ? 10.734 27.75 2.441 1 97.19 111 TYR B O 1
ATOM 3728 N N . ILE B 1 112 ? 9.016 27.016 3.67 1 98 112 ILE B N 1
ATOM 3729 C CA . ILE B 1 112 ? 9.875 26.312 4.613 1 98 112 ILE B CA 1
ATOM 3730 C C . ILE B 1 112 ? 9.758 24.797 4.395 1 98 112 ILE B C 1
ATOM 3732 O O . ILE B 1 112 ? 8.664 24.281 4.141 1 98 112 ILE B O 1
ATOM 3736 N N . SER B 1 113 ? 10.898 24.141 4.398 1 98.38 113 SER B N 1
ATOM 3737 C CA . SER B 1 113 ? 10.945 22.688 4.395 1 98.38 113 SER B CA 1
ATOM 3738 C C . SER B 1 113 ? 11.5 22.141 5.707 1 98.38 113 SER B C 1
ATOM 3740 O O . SER B 1 113 ? 12.508 22.641 6.215 1 98.38 113 SER B O 1
ATOM 3742 N N . PHE B 1 114 ? 10.812 21.156 6.305 1 98.75 114 PHE B N 1
ATOM 3743 C CA . PHE B 1 114 ? 11.406 20.312 7.328 1 98.75 114 PHE B CA 1
ATOM 3744 C C . PHE B 1 114 ? 11.969 19.031 6.711 1 98.75 114 PHE B C 1
ATOM 3746 O O . PHE B 1 114 ? 11.242 18.266 6.086 1 98.75 114 PHE B O 1
ATOM 3753 N N . VAL B 1 115 ? 13.25 18.828 6.891 1 97.88 115 VAL B N 1
ATOM 3754 C CA . VAL B 1 115 ? 13.906 17.688 6.25 1 97.88 115 VAL B CA 1
ATOM 3755 C C . VAL B 1 115 ? 14.664 16.875 7.293 1 97.88 115 VAL B C 1
ATOM 3757 O O . VAL B 1 115 ? 15.523 17.422 8.008 1 97.88 115 VAL B O 1
ATOM 3760 N N . GLY B 1 116 ? 14.328 15.594 7.484 1 96.19 116 GLY B N 1
ATOM 3761 C CA . GLY B 1 116 ? 15.109 14.664 8.289 1 96.19 116 GLY B CA 1
ATOM 3762 C C . GLY B 1 116 ? 16.094 13.859 7.473 1 96.19 116 GLY B C 1
ATOM 3763 O O . GLY B 1 116 ? 16.234 14.062 6.262 1 96.19 116 GLY B O 1
ATOM 3764 N N . ASN B 1 117 ? 16.797 12.922 8.195 1 92.19 117 ASN B N 1
ATOM 3765 C CA . ASN B 1 117 ? 17.703 12.023 7.48 1 92.19 117 ASN B CA 1
ATOM 3766 C C . ASN B 1 117 ? 16.938 11.07 6.57 1 92.19 117 ASN B C 1
ATOM 3768 O O . ASN B 1 117 ? 15.969 10.438 6.996 1 92.19 117 ASN B O 1
ATOM 3772 N N . GLU B 1 118 ? 17.391 11 5.367 1 86.62 118 GLU B N 1
ATOM 3773 C CA . GLU B 1 118 ? 16.719 10.188 4.359 1 86.62 118 GLU B CA 1
ATOM 3774 C C . GLU B 1 118 ? 16.547 8.75 4.84 1 86.62 118 GLU B C 1
ATOM 3776 O O . GLU B 1 118 ? 17.5 8.117 5.277 1 86.62 118 GLU B O 1
ATOM 3781 N N . GLY B 1 119 ? 15.359 8.273 4.809 1 84.12 119 GLY B N 1
ATOM 3782 C CA . GLY B 1 119 ? 15.062 6.891 5.148 1 84.12 119 GLY B CA 1
ATOM 3783 C C . GLY B 1 119 ? 14.992 6.648 6.645 1 84.12 119 GLY B C 1
ATOM 3784 O O . GLY B 1 119 ? 14.922 5.5 7.09 1 84.12 119 GLY B O 1
ATOM 3785 N N . GLN B 1 120 ? 15.023 7.711 7.422 1 88.44 120 GLN B N 1
ATOM 3786 C CA . GLN B 1 120 ? 15.031 7.574 8.875 1 88.44 120 GLN B CA 1
ATOM 3787 C C . GLN B 1 120 ? 13.898 8.367 9.516 1 88.44 120 GLN B C 1
ATOM 3789 O O . GLN B 1 120 ? 14.102 9.07 10.508 1 88.44 120 GLN B O 1
ATOM 3794 N N . MET B 1 121 ? 12.797 8.266 8.945 1 91.19 121 MET B N 1
ATOM 3795 C CA . MET B 1 121 ? 11.633 9.047 9.367 1 91.19 121 MET B CA 1
ATOM 3796 C C . MET B 1 121 ? 11.328 8.805 10.844 1 91.19 121 MET B C 1
ATOM 3798 O O . MET B 1 121 ? 10.805 9.688 11.523 1 91.19 121 MET B O 1
ATOM 3802 N N . VAL B 1 122 ? 11.75 7.695 11.391 1 92.94 122 VAL B N 1
ATOM 3803 C CA . VAL B 1 122 ? 11.359 7.348 12.758 1 92.94 122 VAL B CA 1
ATOM 3804 C C . VAL B 1 122 ? 12.414 7.844 13.734 1 92.94 122 VAL B C 1
ATOM 3806 O O . VAL B 1 122 ? 12.227 7.777 14.953 1 92.94 122 VAL B O 1
ATOM 3809 N N . ASN B 1 123 ? 13.484 8.43 13.211 1 94 123 ASN B N 1
ATOM 3810 C CA . ASN B 1 123 ? 14.594 8.828 14.078 1 94 123 ASN B CA 1
ATOM 3811 C C . ASN B 1 123 ? 14.562 10.328 14.367 1 94 123 ASN B C 1
ATOM 3813 O O . ASN B 1 123 ? 15.305 10.805 15.227 1 94 123 ASN B O 1
ATOM 3817 N N . THR B 1 124 ? 13.82 11.023 13.633 1 97.31 124 THR B N 1
ATOM 3818 C CA . THR B 1 124 ? 13.617 12.453 13.875 1 97.31 124 THR B CA 1
ATOM 3819 C C . THR B 1 124 ? 12.172 12.727 14.273 1 97.31 124 THR B C 1
ATOM 3821 O O . THR B 1 124 ? 11.273 12.711 13.43 1 97.31 124 THR B O 1
ATOM 3824 N N . ILE B 1 125 ? 11.977 13.016 15.547 1 98.62 125 ILE B N 1
ATOM 3825 C CA . ILE B 1 125 ? 10.625 13.086 16.094 1 98.62 125 ILE B CA 1
ATOM 3826 C C . ILE B 1 125 ? 10.391 14.461 16.719 1 98.62 125 ILE B C 1
ATOM 3828 O O . ILE B 1 125 ? 11.164 14.898 17.562 1 98.62 125 ILE B O 1
ATOM 3832 N N . ILE B 1 126 ? 9.43 15.164 16.266 1 98.88 126 ILE B N 1
ATOM 3833 C CA . ILE B 1 126 ? 8.914 16.328 16.969 1 98.88 126 ILE B CA 1
ATOM 3834 C C . ILE B 1 126 ? 7.684 15.945 17.781 1 98.88 126 ILE B C 1
ATOM 3836 O O . ILE B 1 126 ? 6.672 15.508 17.234 1 98.88 126 ILE B 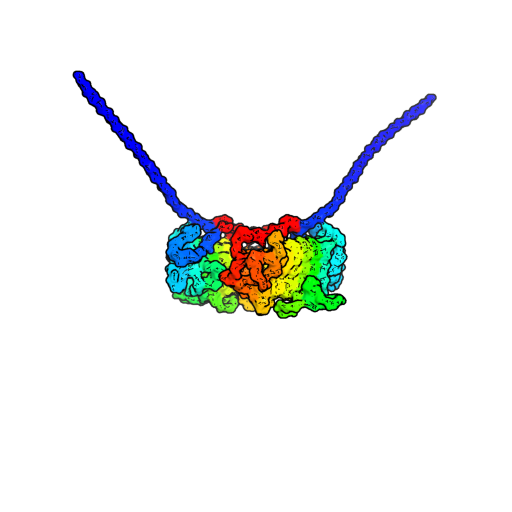O 1
ATOM 3840 N N . SER B 1 127 ? 7.828 16.156 19.094 1 98.69 127 SER B N 1
ATOM 3841 C CA . SER B 1 127 ? 6.836 15.547 19.984 1 98.69 127 SER B CA 1
ATOM 3842 C C . SER B 1 127 ? 6.328 16.562 21 1 98.69 127 SER B C 1
ATOM 3844 O O . SER B 1 127 ? 7.078 17.422 21.453 1 98.69 127 SER B O 1
ATOM 3846 N N . TRP B 1 128 ? 5.035 16.422 21.328 1 98.38 128 TRP B N 1
ATOM 3847 C CA . TRP B 1 128 ? 4.418 17.172 22.422 1 98.38 128 TRP B CA 1
ATOM 3848 C C . TRP B 1 128 ? 3.279 16.359 23.047 1 98.38 128 TRP B C 1
ATOM 3850 O O . TRP B 1 128 ? 3.105 15.18 22.75 1 98.38 128 TRP B O 1
ATOM 3860 N N . HIS B 1 129 ? 2.545 16.984 24.062 1 97.19 129 HIS B N 1
ATOM 3861 C CA . HIS B 1 129 ? 1.646 16.141 24.844 1 97.19 129 HIS B CA 1
ATOM 3862 C C . HIS B 1 129 ? 0.437 16.938 25.328 1 97.19 129 HIS B C 1
ATOM 3864 O O . HIS B 1 129 ? -0.114 16.641 26.391 1 97.19 129 HIS B O 1
ATOM 3870 N N . ASP B 1 130 ? 0.025 17.938 24.578 1 96 130 ASP B N 1
ATOM 3871 C CA . ASP B 1 130 ? -1.168 18.688 24.969 1 96 130 ASP B CA 1
ATOM 3872 C C . ASP B 1 130 ? -2.436 17.969 24.5 1 96 130 ASP B C 1
ATOM 3874 O O . ASP B 1 130 ? -2.432 17.297 23.469 1 96 130 ASP B O 1
ATOM 3878 N N . LYS B 1 131 ? -3.434 18.141 25.188 1 95.56 131 LYS B N 1
ATOM 3879 C CA . LYS B 1 131 ? -4.777 17.734 24.781 1 95.56 131 LYS B CA 1
ATOM 3880 C C . LYS B 1 131 ? -5.762 18.891 24.922 1 95.56 131 LYS B C 1
ATOM 3882 O O . LYS B 1 131 ? -5.469 19.891 25.594 1 95.56 131 LYS B O 1
ATOM 3887 N N . ALA B 1 132 ? -6.93 18.766 24.422 1 94.81 132 ALA B N 1
ATOM 3888 C CA . ALA B 1 132 ? -7.906 19.844 24.344 1 94.81 132 ALA B CA 1
ATOM 3889 C C . ALA B 1 132 ? -8.344 20.297 25.734 1 94.81 132 ALA B C 1
ATOM 3891 O O . ALA B 1 132 ? -8.617 21.484 25.938 1 94.81 132 ALA B O 1
ATOM 3892 N N . SER B 1 133 ? -8.43 19.359 26.688 1 92.81 133 SER B N 1
ATOM 3893 C CA . SER B 1 133 ? -8.961 19.672 28.016 1 92.81 133 SER B CA 1
ATOM 3894 C C . SER B 1 133 ? -7.906 20.328 28.891 1 92.81 133 SER B C 1
ATOM 3896 O O . SER B 1 133 ? -8.203 20.797 29.984 1 92.81 133 SER B O 1
ATOM 3898 N N . ASP B 1 134 ? -6.695 20.328 28.375 1 92.44 134 ASP B N 1
ATOM 3899 C CA . ASP B 1 134 ? -5.668 21 29.156 1 92.44 134 ASP B CA 1
ATOM 3900 C C . ASP B 1 134 ? -5.969 22.484 29.297 1 92.44 134 ASP B C 1
ATOM 3902 O O . ASP B 1 134 ? -6.766 23.031 28.531 1 92.44 134 ASP B O 1
ATOM 3906 N N . ARG B 1 135 ? -5.383 23.031 30.344 1 90.62 135 ARG B N 1
ATOM 3907 C CA . ARG B 1 135 ? -5.688 24.438 30.641 1 90.62 135 ARG B CA 1
ATOM 3908 C C . ARG B 1 135 ? -4.723 25.359 29.922 1 90.62 135 ARG B C 1
ATOM 3910 O O . ARG B 1 135 ? -3.529 25.078 29.812 1 90.62 135 ARG B O 1
ATOM 3917 N N . ASN B 1 136 ? -5.348 26.391 29.406 1 88.94 136 ASN B N 1
ATOM 3918 C CA . ASN B 1 136 ? -4.504 27.438 28.844 1 88.94 136 ASN B CA 1
ATOM 3919 C C . ASN B 1 136 ? -4.074 28.453 29.891 1 88.94 136 ASN B C 1
ATOM 3921 O O . ASN B 1 136 ? -4.332 28.266 31.078 1 88.94 136 ASN B O 1
ATOM 3925 N N . SER B 1 137 ? -3.365 29.531 29.438 1 86.12 137 SER B N 1
ATOM 3926 C CA . SER B 1 137 ? -2.822 30.516 30.375 1 86.12 137 SER B CA 1
ATOM 3927 C C . SER B 1 137 ? -3.936 31.297 31.062 1 86.12 137 SER B C 1
ATOM 3929 O O . SER B 1 137 ? -3.76 31.766 32.188 1 86.12 137 SER B O 1
ATOM 3931 N N . ASN B 1 138 ? -5.109 31.375 30.516 1 89.25 138 ASN B N 1
ATOM 3932 C CA . ASN B 1 138 ? -6.234 32.125 31.062 1 89.25 138 ASN B CA 1
ATOM 3933 C C . ASN B 1 138 ? -7.16 31.234 31.891 1 89.25 138 ASN B C 1
ATOM 3935 O O . ASN B 1 138 ? -8.219 31.672 32.344 1 89.25 138 ASN B O 1
ATOM 3939 N N . GLY B 1 139 ? -6.777 30.016 32 1 87.5 139 GLY B N 1
ATOM 3940 C CA . GLY B 1 139 ? -7.539 29.094 32.844 1 87.5 139 GLY B CA 1
ATOM 3941 C C . GLY B 1 139 ? -8.578 28.312 32.062 1 87.5 139 GLY B C 1
ATOM 3942 O O . GLY B 1 139 ? -9.164 27.359 32.594 1 87.5 139 GLY B O 1
ATOM 3943 N N . GLY B 1 140 ? -8.805 28.734 30.812 1 88.38 140 GLY B N 1
ATOM 3944 C CA . GLY B 1 140 ? -9.734 28 29.984 1 88.38 140 GLY B CA 1
ATOM 3945 C C . GLY B 1 140 ? -9.094 26.797 29.297 1 88.38 140 GLY B C 1
ATOM 3946 O O . GLY B 1 140 ? -7.891 26.578 29.422 1 88.38 140 GLY B O 1
ATOM 3947 N N . SER B 1 141 ? -9.938 26 28.703 1 90.31 141 SER B N 1
ATOM 3948 C CA . SER B 1 141 ? -9.445 24.828 27.984 1 90.31 141 SER B CA 1
ATOM 3949 C C . SER B 1 141 ? -8.625 25.234 26.766 1 90.31 141 SER B C 1
ATOM 3951 O O . SER B 1 141 ? -8.906 26.25 26.125 1 90.31 141 SER B O 1
ATOM 3953 N N . LEU B 1 142 ? -7.68 24.516 26.406 1 92.62 142 LEU B N 1
ATOM 3954 C CA . LEU B 1 142 ? -6.797 24.766 25.281 1 92.62 142 LEU B CA 1
ATOM 3955 C C . LEU B 1 142 ? -7.551 24.625 23.953 1 92.62 142 LEU B C 1
ATOM 3957 O O . LEU B 1 142 ? -7.355 25.422 23.031 1 92.62 142 LEU B O 1
ATOM 3961 N N . GLY B 1 143 ? -8.492 23.703 24.031 1 92.81 143 GLY B N 1
ATOM 3962 C CA . GLY B 1 143 ? -9.164 23.359 22.781 1 92.81 143 GLY B CA 1
ATOM 3963 C C . GLY B 1 143 ? -8.328 22.484 21.859 1 92.81 143 GLY B C 1
ATOM 3964 O O . GLY B 1 143 ? -7.117 22.375 22.047 1 92.81 143 GLY B O 1
ATOM 3965 N N . THR B 1 144 ? -8.977 21.906 20.875 1 93.75 144 THR B N 1
ATOM 3966 C CA . THR B 1 144 ? -8.344 20.938 19.984 1 93.75 144 THR B CA 1
ATOM 3967 C C . THR B 1 144 ? -7.25 21.594 19.141 1 93.75 144 THR B C 1
ATOM 3969 O O . THR B 1 144 ? -6.141 21.062 19.031 1 93.75 144 THR B O 1
ATOM 3972 N N . TYR B 1 145 ? -7.473 22.812 18.719 1 94.25 145 TYR B N 1
ATOM 3973 C CA . TYR B 1 145 ? -6.562 23.484 17.797 1 94.25 145 TYR B CA 1
ATOM 3974 C C . TYR B 1 145 ? -5.23 23.781 18.484 1 94.25 145 TYR B C 1
ATOM 3976 O O . TYR B 1 145 ? -4.168 23.562 17.891 1 94.25 145 TYR B O 1
ATOM 3984 N N . ARG B 1 146 ? -5.332 24.203 19.656 1 95.19 146 ARG B N 1
ATOM 3985 C CA . ARG B 1 146 ? -4.129 24.641 20.359 1 95.19 146 ARG B CA 1
ATOM 3986 C C . ARG B 1 146 ? -3.41 23.453 21 1 95.19 146 ARG B C 1
ATOM 3988 O O . ARG B 1 146 ? -2.328 23.609 21.562 1 95.19 146 ARG B O 1
ATOM 3995 N N . SER B 1 147 ? -3.943 22.281 20.891 1 96.88 147 SER B N 1
ATOM 3996 C CA . SER B 1 147 ? -3.273 21.094 21.422 1 96.88 147 SER B CA 1
ATOM 3997 C C . SER B 1 147 ? -2.184 20.609 20.469 1 96.88 147 SER B C 1
ATOM 3999 O O . SER B 1 147 ? -1.361 19.766 20.828 1 96.88 147 SER B O 1
ATOM 4001 N N . ALA B 1 148 ? -2.051 21.156 19.297 1 98.44 148 ALA B N 1
ATOM 4002 C CA . ALA B 1 148 ? -1.184 20.656 18.234 1 98.44 148 ALA B CA 1
ATOM 4003 C C . ALA B 1 148 ? 0.285 20.734 18.641 1 98.44 148 ALA B C 1
ATOM 4005 O O . ALA B 1 148 ? 0.741 21.75 19.156 1 98.44 148 ALA B O 1
ATOM 4006 N N . SER B 1 149 ? 1.006 19.562 18.422 1 98.81 149 SER B N 1
ATOM 4007 C CA . SER B 1 149 ? 2.455 19.578 18.594 1 98.81 149 SER B CA 1
ATOM 4008 C C . SER B 1 149 ? 3.123 20.5 17.562 1 98.81 149 SER B C 1
ATOM 4010 O O . SER B 1 149 ? 4.004 21.281 17.906 1 98.81 149 SER B O 1
ATOM 4012 N N . VAL B 1 150 ? 2.752 20.344 16.359 1 98.94 150 VAL B N 1
ATOM 4013 C CA . VAL B 1 150 ? 3.262 21.188 15.273 1 98.94 150 VAL B CA 1
ATOM 4014 C C . VAL B 1 150 ? 2.098 21.828 14.531 1 98.94 150 VAL B C 1
ATOM 4016 O O . VAL B 1 150 ? 1.132 21.156 14.164 1 98.94 150 VAL B O 1
ATOM 4019 N N . THR B 1 151 ? 2.164 23.172 14.367 1 98.88 151 THR B N 1
ATOM 4020 C CA . THR B 1 151 ? 1.191 23.922 13.586 1 98.88 151 THR B CA 1
ATOM 4021 C C . THR B 1 151 ? 1.859 24.594 12.391 1 98.88 151 THR B C 1
ATOM 4023 O O . THR B 1 151 ? 2.828 25.344 12.547 1 98.88 151 THR B O 1
ATOM 4026 N N . ILE B 1 152 ? 1.359 24.312 11.18 1 98.94 152 ILE B N 1
ATOM 4027 C CA . ILE B 1 152 ? 1.827 24.953 9.953 1 98.94 152 ILE B CA 1
ATOM 4028 C C . ILE B 1 152 ? 0.79 25.953 9.461 1 98.94 152 ILE B C 1
ATOM 4030 O O . ILE B 1 152 ? -0.269 25.578 8.961 1 98.94 152 ILE B O 1
ATOM 4034 N N . GLU B 1 153 ? 1.146 27.219 9.539 1 98.56 153 GLU B N 1
ATOM 4035 C CA . GLU B 1 153 ? 0.225 28.266 9.078 1 98.56 153 GLU B CA 1
ATOM 4036 C C . GLU B 1 153 ? 0.667 28.844 7.738 1 98.56 153 GLU B C 1
ATOM 4038 O O . GLU B 1 153 ? -0.111 29.516 7.062 1 98.56 153 GLU B O 1
ATOM 4043 N N . SER B 1 154 ? 1.865 28.516 7.289 1 97.88 154 SER B N 1
ATOM 4044 C CA . SER B 1 154 ? 2.439 29.141 6.105 1 97.88 154 SER B CA 1
ATOM 4045 C C . SER B 1 154 ? 2.141 28.344 4.848 1 97.88 154 SER B C 1
ATOM 4047 O O . SER B 1 154 ? 1.852 27.141 4.926 1 97.88 154 SER B O 1
ATOM 4049 N N . ASP B 1 155 ? 2.174 29.047 3.723 1 98.12 155 ASP B N 1
ATOM 4050 C CA . ASP B 1 155 ? 1.977 28.406 2.426 1 98.12 155 ASP B CA 1
ATOM 4051 C C . ASP B 1 155 ? 3.268 27.75 1.933 1 98.12 155 ASP B C 1
ATOM 4053 O O . ASP B 1 155 ? 4.363 28.156 2.334 1 98.12 155 ASP B O 1
ATOM 4057 N N . TYR B 1 156 ? 3.078 26.734 1.107 1 98.19 156 TYR B N 1
ATOM 4058 C CA . TYR B 1 156 ? 4.164 26.062 0.392 1 98.19 156 TYR B CA 1
ATOM 4059 C C . TYR B 1 156 ? 5.125 25.391 1.362 1 98.19 156 TYR B C 1
ATOM 4061 O O . TYR B 1 156 ? 6.336 25.375 1.135 1 98.19 156 TYR B O 1
ATOM 4069 N N . PHE B 1 157 ? 4.609 24.984 2.428 1 98.56 157 PHE B N 1
ATOM 4070 C CA . PHE B 1 157 ? 5.375 24.172 3.363 1 98.56 157 PHE B CA 1
ATOM 4071 C C . PHE B 1 157 ? 5.535 22.75 2.842 1 98.56 157 PHE B C 1
ATOM 4073 O O . PHE B 1 157 ? 4.621 22.219 2.215 1 98.56 157 PHE B O 1
ATOM 4080 N N . CYS B 1 158 ? 6.672 22.125 3.1 1 98.56 158 CYS B N 1
ATOM 4081 C CA . CYS B 1 158 ? 6.789 20.688 2.836 1 98.56 158 CYS B CA 1
ATOM 4082 C C . CYS B 1 158 ? 7.688 20.016 3.867 1 98.56 158 CYS B C 1
ATOM 4084 O O . CYS B 1 158 ? 8.438 20.703 4.578 1 98.56 158 CYS B O 1
ATOM 4086 N N . ALA B 1 159 ? 7.531 18.734 4.047 1 98.81 159 ALA B N 1
ATOM 4087 C CA . ALA B 1 159 ? 8.305 17.969 5.023 1 98.81 159 ALA B CA 1
ATOM 4088 C C . ALA B 1 159 ? 8.586 16.547 4.516 1 98.81 159 ALA B C 1
ATOM 4090 O O . ALA B 1 159 ? 7.777 15.969 3.789 1 98.81 159 ALA B O 1
ATOM 4091 N N . THR B 1 160 ? 9.742 16.047 4.914 1 97.62 160 THR B N 1
ATOM 4092 C CA . THR B 1 160 ? 10.109 14.672 4.586 1 97.62 160 THR B CA 1
ATOM 4093 C C . THR B 1 160 ? 10.961 14.055 5.691 1 97.62 160 THR B C 1
ATOM 4095 O O . THR B 1 160 ? 11.758 14.758 6.328 1 97.62 160 THR B O 1
ATOM 4098 N N . ASP B 1 161 ? 10.758 12.781 5.969 1 95.75 161 ASP B N 1
ATOM 4099 C CA . ASP B 1 161 ? 11.547 11.938 6.863 1 95.75 161 ASP B CA 1
ATOM 4100 C C . ASP B 1 161 ? 11.523 12.484 8.289 1 95.75 161 ASP B C 1
ATOM 4102 O O . ASP B 1 161 ? 12.562 12.547 8.953 1 95.75 161 ASP B O 1
ATOM 4106 N N . ILE B 1 162 ? 10.305 12.898 8.664 1 97.38 162 ILE B N 1
ATOM 4107 C CA . ILE B 1 162 ? 10.039 13.43 10 1 97.38 162 ILE B CA 1
ATOM 4108 C C . ILE B 1 162 ? 8.828 12.727 10.609 1 97.38 162 ILE B C 1
ATOM 4110 O O . ILE B 1 162 ? 7.871 12.406 9.898 1 97.38 162 ILE B O 1
ATOM 4114 N N . THR B 1 163 ? 8.906 12.516 11.875 1 98.44 163 THR B N 1
ATOM 4115 C CA . THR B 1 163 ? 7.734 12.07 12.625 1 98.44 163 THR B CA 1
ATOM 4116 C C . THR B 1 163 ? 7.141 13.219 13.438 1 98.44 163 THR B C 1
ATOM 4118 O O . THR B 1 163 ? 7.852 13.883 14.195 1 98.44 163 THR B O 1
ATOM 4121 N N . PHE B 1 164 ? 5.887 13.477 13.242 1 98.94 164 PHE B N 1
ATOM 4122 C CA . PHE B 1 164 ? 5.094 14.352 14.094 1 98.94 164 PHE B CA 1
ATOM 4123 C C . PHE B 1 164 ? 4.285 13.547 15.102 1 98.94 164 PHE B C 1
ATOM 4125 O O . PHE B 1 164 ? 3.553 12.625 14.719 1 98.94 164 PHE B O 1
ATOM 4132 N N . GLU B 1 165 ? 4.387 13.953 16.375 1 9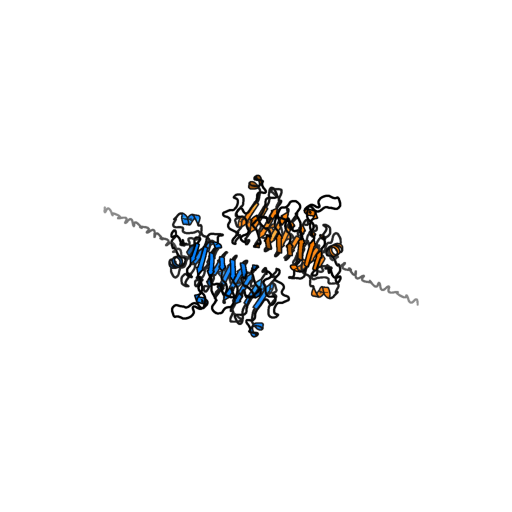8.75 165 GLU B N 1
ATOM 4133 C CA . GLU B 1 165 ? 3.801 13.07 17.375 1 98.75 165 GLU B CA 1
ATOM 4134 C C . GLU B 1 165 ? 3.09 13.875 18.469 1 98.75 165 GLU B C 1
ATOM 4136 O O . GLU B 1 165 ? 3.58 14.922 18.891 1 98.75 165 GLU B O 1
ATOM 4141 N N . ASN B 1 166 ? 1.916 13.492 18.812 1 98.75 166 ASN B N 1
ATOM 4142 C CA . ASN B 1 166 ? 1.287 13.812 20.094 1 98.75 166 ASN B CA 1
ATOM 4143 C C . ASN B 1 166 ? 1.133 12.578 20.969 1 98.75 166 ASN B C 1
ATOM 4145 O O . ASN B 1 166 ? 0.502 11.594 20.562 1 98.75 166 ASN B O 1
ATOM 4149 N N . THR B 1 167 ? 1.604 12.586 22.188 1 97.12 167 THR B N 1
ATOM 4150 C CA . THR B 1 167 ? 1.78 11.367 22.969 1 97.12 167 THR B CA 1
ATOM 4151 C C . THR B 1 167 ? 0.587 11.133 23.891 1 97.12 167 THR B C 1
ATOM 4153 O O . THR B 1 167 ? 0.598 10.219 24.719 1 97.12 167 THR B O 1
ATOM 4156 N N . VAL B 1 168 ? -0.383 11.953 23.859 1 94.56 168 VAL B N 1
ATOM 4157 C CA . VAL B 1 168 ? -1.562 11.781 24.703 1 94.56 168 VAL B CA 1
ATOM 4158 C C . VAL B 1 168 ? -2.217 10.438 24.406 1 94.56 168 VAL B C 1
ATOM 4160 O O . VAL B 1 168 ? -2.41 10.078 23.234 1 94.56 168 VAL B O 1
ATOM 4163 N N . ILE B 1 169 ? -2.486 9.688 25.453 1 84.62 169 ILE B N 1
ATOM 4164 C CA . ILE B 1 169 ? -3.197 8.414 25.344 1 84.62 169 ILE B CA 1
ATOM 4165 C C . ILE B 1 169 ? -4.551 8.523 26.047 1 84.62 169 ILE B C 1
ATOM 4167 O O . ILE B 1 169 ? -4.641 9.062 27.156 1 84.62 169 ILE B O 1
ATOM 4171 N N . GLY B 1 170 ? -5.59 8.352 25.516 1 74 170 GLY B N 1
ATOM 4172 C CA . GLY B 1 170 ? -6.898 8.336 26.156 1 74 170 GLY B CA 1
ATOM 4173 C C . GLY B 1 170 ? -7.848 7.328 25.547 1 74 170 GLY B C 1
ATOM 4174 O O . GLY B 1 170 ? -7.531 6.699 24.531 1 74 170 GLY B O 1
ATOM 4175 N N . ALA B 1 171 ? -8.844 7.074 26.391 1 72.25 171 ALA B N 1
ATOM 4176 C CA . ALA B 1 171 ? -9.898 6.246 25.812 1 72.25 171 ALA B CA 1
ATOM 4177 C C . ALA B 1 171 ? -10.469 6.895 24.547 1 72.25 171 ALA B C 1
ATOM 4179 O O . ALA B 1 171 ? -10.648 8.117 24.5 1 72.25 171 ALA B O 1
ATOM 4180 N N . PRO B 1 172 ? -10.672 6.113 23.578 1 71.81 172 PRO B N 1
ATOM 4181 C CA . PRO B 1 172 ? -11.203 6.672 22.328 1 71.81 172 PRO B CA 1
ATOM 4182 C C . PRO B 1 172 ? -12.508 7.43 22.531 1 71.81 172 PRO B C 1
ATOM 4184 O O . PRO B 1 172 ? -13.422 6.93 23.203 1 71.81 172 PRO B O 1
ATOM 4187 N N . GLY B 1 173 ? -12.602 8.648 22.031 1 74.06 173 GLY B N 1
ATOM 4188 C CA . GLY B 1 173 ? -13.82 9.438 22.016 1 74.06 173 GLY B CA 1
ATOM 4189 C C . GLY B 1 173 ? -14.07 10.195 23.297 1 74.06 173 GLY B C 1
ATOM 4190 O O . GLY B 1 173 ? -15.086 10.883 23.438 1 74.06 173 GLY B O 1
ATOM 4191 N N . GLU B 1 174 ? -13.156 10.07 24.188 1 74.19 174 GLU B N 1
ATOM 4192 C CA . GLU B 1 174 ? -13.344 10.812 25.438 1 74.19 174 GLU B CA 1
ATOM 4193 C C . GLU B 1 174 ? -13.25 12.32 25.203 1 74.19 174 GLU B C 1
ATOM 4195 O O . GLU B 1 174 ? -12.273 12.805 24.625 1 74.19 174 GLU B O 1
ATOM 4200 N N . PRO B 1 175 ? -14.383 12.984 25.578 1 77.5 175 PRO B N 1
ATOM 4201 C CA . PRO B 1 175 ? -14.344 14.438 25.406 1 77.5 175 PRO B CA 1
ATOM 4202 C C . PRO B 1 175 ? -13.133 15.078 26.078 1 77.5 175 PRO B C 1
ATOM 4204 O O . PRO B 1 175 ? -12.758 14.68 27.188 1 77.5 175 PRO B O 1
ATOM 4207 N N . GLY B 1 176 ? -12.57 15.961 25.344 1 83.44 176 GLY B N 1
ATOM 4208 C CA . GLY B 1 176 ? -11.438 16.688 25.891 1 83.44 176 GLY B CA 1
ATOM 4209 C C . GLY B 1 176 ? -10.109 15.992 25.672 1 83.44 176 GLY B C 1
ATOM 4210 O O . GLY B 1 176 ? -9.047 16.531 26 1 83.44 176 GLY B O 1
ATOM 4211 N N . ARG B 1 177 ? -10.172 14.852 25 1 88.69 177 ARG B N 1
ATOM 4212 C CA . ARG B 1 177 ? -8.945 14.086 24.828 1 88.69 177 ARG B CA 1
ATOM 4213 C C . ARG B 1 177 ? -8.375 14.273 23.422 1 88.69 177 ARG B C 1
ATOM 4215 O O . ARG B 1 177 ? -7.383 13.641 23.062 1 88.69 177 ARG B O 1
ATOM 4222 N N . GLN B 1 178 ? -9.016 15.141 22.703 1 93.56 178 GLN B N 1
ATOM 4223 C CA . GLN B 1 178 ? -8.461 15.5 21.391 1 93.56 178 GLN B CA 1
ATOM 4224 C C . GLN B 1 178 ? -7.027 16.016 21.531 1 93.56 178 GLN B C 1
ATOM 4226 O O . GLN B 1 178 ? -6.742 16.859 22.375 1 93.56 178 GLN B O 1
ATOM 4231 N N . ALA B 1 179 ? -6.129 15.438 20.797 1 97.69 179 ALA B N 1
ATOM 4232 C CA . ALA B 1 179 ? -4.703 15.75 20.859 1 97.69 179 ALA B CA 1
ATOM 4233 C C . ALA B 1 179 ? -4.062 15.688 19.469 1 97.69 179 ALA B C 1
ATOM 4235 O O . ALA B 1 179 ? -3.807 14.602 18.953 1 97.69 179 ALA B O 1
ATOM 4236 N N . VAL B 1 180 ? -3.771 16.875 18.984 1 98.38 180 VAL B N 1
ATOM 4237 C CA . VAL B 1 180 ? -3.342 17 17.594 1 98.38 180 VAL B CA 1
ATOM 4238 C C . VAL B 1 180 ? -1.821 16.891 17.516 1 98.38 180 VAL B C 1
ATOM 4240 O O . VAL B 1 180 ? -1.099 17.547 18.266 1 98.38 180 VAL B O 1
ATOM 4243 N N . ALA B 1 181 ? -1.334 15.992 16.625 1 98.88 181 ALA B N 1
ATOM 4244 C CA . ALA B 1 181 ? 0.099 15.922 16.359 1 98.88 181 ALA B CA 1
ATOM 4245 C C . ALA B 1 181 ? 0.515 16.969 15.328 1 98.88 181 ALA B C 1
ATOM 4247 O O . ALA B 1 181 ? 1.527 17.656 15.508 1 98.88 181 ALA B O 1
ATOM 4248 N N . LEU B 1 182 ? -0.281 17.125 14.312 1 98.94 182 LEU B N 1
ATOM 4249 C CA . LEU B 1 182 ? 0.008 18.062 13.234 1 98.94 182 LEU B CA 1
ATOM 4250 C C . LEU B 1 182 ? -1.251 18.812 12.812 1 98.94 182 LEU B C 1
ATOM 4252 O O . LEU B 1 182 ? -2.277 18.188 12.516 1 98.94 182 LEU B O 1
ATOM 4256 N N . ARG B 1 183 ? -1.207 20.125 12.883 1 98.88 183 ARG B N 1
ATOM 4257 C CA . ARG B 1 183 ? -2.262 21.016 12.383 1 98.88 183 ARG B CA 1
ATOM 4258 C C . ARG B 1 183 ? -1.782 21.797 11.18 1 98.88 183 ARG B C 1
ATOM 4260 O O . ARG B 1 183 ? -0.722 22.438 11.219 1 98.88 183 ARG B O 1
ATOM 4267 N N . ILE B 1 184 ? -2.549 21.781 10.07 1 98.94 184 ILE B N 1
ATOM 4268 C CA . ILE B 1 184 ? -2.176 22.5 8.859 1 98.94 184 ILE B CA 1
ATOM 4269 C C . ILE B 1 184 ? -3.25 23.531 8.523 1 98.94 184 ILE B C 1
ATOM 4271 O O . ILE B 1 184 ? -4.395 23.172 8.234 1 98.94 184 ILE B O 1
ATOM 4275 N N . TYR B 1 185 ? -2.832 24.703 8.562 1 98.06 185 TYR B N 1
ATOM 4276 C CA . TYR B 1 185 ? -3.723 25.812 8.242 1 98.06 185 TYR B CA 1
ATOM 4277 C C . TYR B 1 185 ? -3.299 26.484 6.945 1 98.06 185 TYR B C 1
ATOM 4279 O O . TYR B 1 185 ? -4.117 27.125 6.273 1 98.06 185 TYR B O 1
ATOM 4287 N N . GLY B 1 186 ? -2.043 26.375 6.57 1 98.12 186 GLY B N 1
ATOM 4288 C CA . GLY B 1 186 ? -1.521 26.984 5.352 1 98.12 186 GLY B CA 1
ATOM 4289 C C . GLY B 1 186 ? -1.973 26.266 4.094 1 98.12 186 GLY B C 1
ATOM 4290 O O . GLY B 1 186 ? -2.418 25.109 4.152 1 98.12 186 GLY B O 1
ATOM 4291 N N . ASP B 1 187 ? -1.817 26.969 2.994 1 98.31 187 ASP B N 1
ATOM 4292 C CA . ASP B 1 187 ? -2.229 26.438 1.703 1 98.31 187 ASP B CA 1
ATOM 4293 C C . ASP B 1 187 ? -1.041 25.844 0.954 1 98.31 187 ASP B C 1
ATOM 4295 O O . ASP B 1 187 ? 0.094 26.297 1.117 1 98.31 187 ASP B O 1
ATOM 4299 N N . LYS B 1 188 ? -1.354 24.781 0.154 1 98.62 188 LYS B N 1
ATOM 4300 C CA . LYS B 1 188 ? -0.378 24.172 -0.74 1 98.62 188 LYS B CA 1
ATOM 4301 C C . LYS B 1 188 ? 0.798 23.594 0.044 1 98.62 188 LYS B C 1
ATOM 4303 O O . LYS B 1 188 ? 1.931 24.062 -0.095 1 98.62 188 LYS B O 1
ATOM 4308 N N . ALA B 1 189 ? 0.561 22.562 0.753 1 98.81 189 ALA B N 1
ATOM 4309 C CA . ALA B 1 189 ? 1.586 21.875 1.535 1 98.81 189 ALA B CA 1
ATOM 4310 C C . ALA B 1 189 ? 1.74 20.438 1.083 1 98.81 189 ALA B C 1
ATOM 4312 O O . ALA B 1 189 ? 0.785 19.812 0.602 1 98.81 189 ALA B O 1
ATOM 4313 N N . MET B 1 190 ? 2.971 19.953 1.198 1 98.81 190 MET B N 1
ATOM 4314 C CA . MET B 1 190 ? 3.26 18.578 0.811 1 98.81 190 MET B CA 1
ATOM 4315 C C . MET B 1 190 ? 3.998 17.844 1.925 1 98.81 190 MET B C 1
ATOM 4317 O O . MET B 1 190 ? 4.902 18.406 2.551 1 98.81 190 MET B O 1
ATOM 4321 N N . PHE B 1 191 ? 3.562 16.672 2.184 1 98.81 191 PHE B N 1
ATOM 4322 C CA . PHE B 1 191 ? 4.191 15.773 3.143 1 98.81 191 PHE B CA 1
ATOM 4323 C C . PHE B 1 191 ? 4.59 14.469 2.475 1 98.81 191 PHE B C 1
ATOM 4325 O O . PHE B 1 191 ? 3.75 13.773 1.898 1 98.81 191 PHE B O 1
ATOM 4332 N N . TYR B 1 192 ? 5.871 14.242 2.48 1 97.75 192 TYR B N 1
ATOM 4333 C CA . TYR B 1 192 ? 6.441 13.094 1.783 1 97.75 192 TYR B CA 1
ATOM 4334 C C . TYR B 1 192 ? 7.266 12.234 2.732 1 97.75 192 TYR B C 1
ATOM 4336 O O . TYR B 1 192 ? 8.281 12.688 3.271 1 97.75 192 TYR B O 1
ATOM 4344 N N . LYS B 1 193 ? 6.895 10.938 2.938 1 96.06 193 LYS B N 1
ATOM 4345 C CA . LYS B 1 193 ? 7.605 10.016 3.818 1 96.06 193 LYS B CA 1
ATOM 4346 C C . LYS B 1 193 ? 7.676 10.555 5.242 1 96.06 193 LYS B C 1
ATOM 4348 O O . LYS B 1 193 ? 8.75 10.602 5.844 1 96.06 193 LYS B O 1
ATOM 4353 N N . VAL B 1 194 ? 6.508 10.93 5.73 1 97.88 194 VAL B N 1
ATOM 4354 C CA . VAL B 1 194 ? 6.43 11.359 7.121 1 97.88 194 VAL B CA 1
ATOM 4355 C C . VAL B 1 194 ? 5.555 10.391 7.914 1 97.88 194 VAL B C 1
ATOM 4357 O O . VAL B 1 194 ? 4.832 9.578 7.332 1 97.88 194 VAL B O 1
ATOM 4360 N N . LYS B 1 195 ? 5.738 10.453 9.172 1 97.75 195 LYS B N 1
ATOM 4361 C CA . LYS B 1 195 ? 4.891 9.711 10.094 1 97.75 195 LYS B CA 1
ATOM 4362 C C . LYS B 1 195 ? 4.164 10.641 11.055 1 97.75 195 LYS B C 1
ATOM 4364 O O . LYS B 1 195 ? 4.781 11.531 11.648 1 97.75 195 LYS B O 1
ATOM 4369 N N . ILE B 1 196 ? 2.846 10.531 11.125 1 98.81 196 ILE B N 1
ATOM 4370 C CA . ILE B 1 196 ? 2.02 11.32 12.023 1 98.81 196 ILE B CA 1
ATOM 4371 C C . ILE B 1 196 ? 1.312 10.406 13.023 1 98.81 196 ILE B C 1
ATOM 4373 O O . ILE B 1 196 ? 0.52 9.547 12.625 1 98.81 196 ILE B O 1
ATOM 4377 N N . VAL B 1 197 ? 1.582 10.648 14.328 1 98.25 197 VAL B N 1
ATOM 4378 C CA . VAL B 1 197 ? 1.186 9.664 15.328 1 98.25 197 VAL B CA 1
ATOM 4379 C C . VAL B 1 197 ? 0.397 10.344 16.438 1 98.25 197 VAL B C 1
ATOM 4381 O O . VAL B 1 197 ? 0.843 11.352 17 1 98.25 197 VAL B O 1
ATOM 4384 N N . GLY B 1 198 ? -0.688 9.812 16.75 1 97.88 198 GLY B N 1
ATOM 4385 C CA . GLY B 1 198 ? -1.551 10.242 17.844 1 97.88 198 GLY B CA 1
ATOM 4386 C C . GLY B 1 198 ? -2.695 9.289 18.109 1 97.88 198 GLY B C 1
ATOM 4387 O O . GLY B 1 198 ? -2.574 8.086 17.875 1 97.88 198 GLY B O 1
ATOM 4388 N N . GLU B 1 199 ? -3.771 9.773 18.766 1 95.44 199 GLU B N 1
ATOM 4389 C CA . GLU B 1 199 ? -4.961 8.984 19.047 1 95.44 199 GLU B CA 1
ATOM 4390 C C . GLU B 1 199 ? -6.211 9.625 18.453 1 95.44 199 GLU B C 1
ATOM 4392 O O . GLU B 1 199 ? -6.562 9.367 17.297 1 95.44 199 GLU B O 1
ATOM 4397 N N . GLN B 1 200 ? -6.711 10.586 19.125 1 95.69 200 GLN B N 1
ATOM 4398 C CA . GLN B 1 200 ? -7.875 11.312 18.609 1 95.69 200 GLN B CA 1
ATOM 4399 C C . GLN B 1 200 ? -7.465 12.641 17.984 1 95.69 200 GLN B C 1
ATOM 4401 O O . GLN B 1 200 ? -6.684 13.391 18.562 1 95.69 200 GLN B O 1
ATOM 4406 N N . ASP B 1 201 ? -7.988 12.859 16.75 1 97.38 201 ASP B N 1
ATOM 4407 C CA . ASP B 1 201 ? -7.695 14.078 16.016 1 97.38 201 ASP B CA 1
ATOM 4408 C C . ASP B 1 201 ? -6.195 14.242 15.789 1 97.38 201 ASP B C 1
ATOM 4410 O O . ASP B 1 201 ? -5.637 15.312 16.047 1 97.38 201 ASP B O 1
ATOM 4414 N N . THR B 1 202 ? -5.574 13.219 15.352 1 98.44 202 THR B N 1
ATOM 4415 C CA . THR B 1 202 ? -4.125 13.164 15.18 1 98.44 202 THR B CA 1
ATOM 4416 C C . THR B 1 202 ? -3.658 14.203 14.164 1 98.44 202 THR B C 1
ATOM 4418 O O . THR B 1 202 ? -2.756 14.992 14.453 1 98.44 202 THR B O 1
ATOM 4421 N N . LEU B 1 203 ? -4.195 14.148 12.992 1 98.94 203 LEU B N 1
ATOM 4422 C CA . LEU B 1 203 ? -3.936 15.094 11.922 1 98.94 203 LEU B CA 1
ATOM 4423 C C . LEU B 1 203 ? -5.125 16.031 11.719 1 98.94 203 LEU B C 1
ATOM 4425 O O . LEU B 1 203 ? -6.168 15.602 11.211 1 98.94 203 LEU B O 1
ATOM 4429 N N . LEU B 1 204 ? -4.957 17.281 12.156 1 98.81 204 LEU B N 1
ATOM 4430 C CA . LEU B 1 204 ? -5.941 18.312 11.852 1 98.81 204 LEU B CA 1
ATOM 4431 C C . LEU B 1 204 ? -5.59 19.016 10.547 1 98.81 204 LEU B C 1
ATOM 4433 O O . LEU B 1 204 ? -4.887 20.031 10.555 1 98.81 204 LEU B O 1
ATOM 4437 N N . ASP B 1 205 ? -6.012 18.422 9.469 1 98.81 205 ASP B N 1
ATOM 4438 C CA . ASP B 1 205 ? -5.902 18.969 8.125 1 98.81 205 ASP B CA 1
ATOM 4439 C C . ASP B 1 205 ? -6.961 20.047 7.879 1 98.81 205 ASP B C 1
ATOM 4441 O O . ASP B 1 205 ? -7.949 19.797 7.184 1 98.81 205 ASP B O 1
ATOM 4445 N N . GLU B 1 206 ? -6.711 21.219 8.352 1 98.06 206 GLU B N 1
ATOM 4446 C CA . GLU B 1 206 ? -7.734 22.203 8.703 1 98.06 206 GLU B CA 1
ATOM 4447 C C . GLU B 1 206 ? -8.25 22.938 7.465 1 98.06 206 GLU B C 1
ATOM 4449 O O . GLU B 1 206 ? -9.453 23.016 7.242 1 98.06 206 GLU B O 1
ATOM 4454 N N . THR B 1 207 ? -7.348 23.547 6.734 1 97.5 207 THR B N 1
ATOM 4455 C CA . THR B 1 207 ? -7.73 24.281 5.531 1 97.5 207 THR B CA 1
ATOM 4456 C C . THR B 1 207 ? -6.613 24.234 4.492 1 97.5 207 THR B C 1
ATOM 4458 O O . THR B 1 207 ? -5.449 24 4.832 1 97.5 207 THR B O 1
ATOM 4461 N N . GLY B 1 208 ? -7.043 24.391 3.223 1 98.12 208 GLY B N 1
ATOM 4462 C CA . GLY B 1 208 ? -6.047 24.438 2.162 1 98.12 208 GLY B CA 1
ATOM 4463 C C . GLY B 1 208 ? -6.004 23.188 1.325 1 98.12 208 GLY B C 1
ATOM 4464 O O . GLY B 1 208 ? -6.891 22.328 1.434 1 98.12 208 GLY B O 1
ATOM 4465 N N . SER B 1 209 ? -5.008 23.172 0.373 1 98.75 209 SER B N 1
ATOM 4466 C CA . SER B 1 209 ? -4.766 22.031 -0.513 1 98.75 209 SER B CA 1
ATOM 4467 C C . SER B 1 209 ? -3.48 21.312 -0.142 1 98.75 209 SER B C 1
ATOM 4469 O O . SER B 1 209 ? -2.402 21.906 -0.132 1 98.75 209 SER B O 1
ATOM 4471 N N . HIS B 1 210 ? -3.609 20.047 0.111 1 98.94 210 HIS B N 1
ATOM 4472 C CA . HIS B 1 210 ? -2.443 19.359 0.639 1 98.94 210 HIS B CA 1
ATOM 4473 C C . HIS B 1 210 ? -2.252 18 -0.05 1 98.94 210 HIS B C 1
ATOM 4475 O O . HIS B 1 210 ? -3.217 17.406 -0.521 1 98.94 210 HIS B O 1
ATOM 4481 N N . TYR B 1 211 ? -1.011 17.641 -0.179 1 98.88 211 TYR B N 1
ATOM 4482 C CA . TYR B 1 211 ? -0.618 16.359 -0.755 1 98.88 211 TYR B CA 1
ATOM 4483 C C . TYR B 1 211 ? 0.186 15.531 0.244 1 98.88 211 TYR B C 1
ATOM 4485 O O . TYR B 1 211 ? 1.266 15.945 0.673 1 98.88 211 TYR B O 1
ATOM 4493 N N . PHE B 1 212 ? -0.378 14.43 0.637 1 98.88 212 PHE B N 1
ATOM 4494 C CA . PHE B 1 212 ? 0.326 13.43 1.431 1 98.88 212 PHE B CA 1
ATOM 4495 C C . PHE B 1 212 ? 0.727 12.234 0.568 1 98.88 212 PHE B C 1
ATOM 4497 O O . PHE B 1 212 ? -0.127 11.586 -0.038 1 98.88 212 PHE B O 1
ATOM 4504 N N . TYR B 1 213 ? 1.986 12 0.554 1 97.81 213 TYR B N 1
ATOM 4505 C CA . TYR B 1 213 ? 2.514 10.953 -0.31 1 97.81 213 TYR B CA 1
ATOM 4506 C C . TYR B 1 213 ? 3.457 10.031 0.461 1 97.81 213 TYR B C 1
ATOM 4508 O O . TYR B 1 213 ? 4.367 10.5 1.146 1 97.81 213 TYR B O 1
ATOM 4516 N N . HIS B 1 214 ? 3.289 8.688 0.407 1 96.5 214 HIS B N 1
ATOM 4517 C CA . HIS B 1 214 ? 4.145 7.703 1.068 1 96.5 214 HIS B CA 1
ATOM 4518 C C . HIS B 1 214 ? 4.324 8.039 2.545 1 96.5 214 HIS B C 1
ATOM 4520 O O . HIS B 1 214 ? 5.453 8.117 3.035 1 96.5 214 HIS B O 1
ATOM 4526 N N . SER B 1 215 ? 3.229 8.188 3.205 1 97.5 215 SER B N 1
ATOM 4527 C CA . SER B 1 215 ? 3.289 8.609 4.602 1 97.5 215 SER B CA 1
ATOM 4528 C C . SER B 1 215 ? 2.457 7.691 5.492 1 97.5 215 SER B C 1
ATOM 4530 O O . SER B 1 215 ? 1.611 6.941 5 1 97.5 215 SER B O 1
ATOM 4532 N N . VAL B 1 216 ? 2.779 7.723 6.785 1 97.31 216 VAL B N 1
ATOM 4533 C CA . VAL B 1 216 ? 2.061 6.941 7.789 1 97.31 216 VAL B CA 1
ATOM 4534 C C . VAL B 1 216 ? 1.23 7.871 8.672 1 97.31 216 VAL B C 1
ATOM 4536 O O . VAL B 1 216 ? 1.742 8.875 9.188 1 97.31 216 VAL B O 1
ATOM 4539 N N . ILE B 1 217 ? -0.015 7.594 8.805 1 98.69 217 ILE B N 1
ATOM 4540 C CA . ILE B 1 217 ? -0.879 8.312 9.734 1 98.69 217 ILE B CA 1
ATOM 4541 C C . ILE B 1 217 ? -1.562 7.328 10.68 1 98.69 217 ILE B C 1
ATOM 4543 O O . ILE B 1 217 ? -2.232 6.395 10.234 1 98.69 217 ILE B O 1
ATOM 4547 N N . GLN B 1 218 ? -1.372 7.559 11.906 1 98.19 218 GLN B N 1
ATOM 4548 C CA . GLN B 1 218 ? -1.865 6.629 12.922 1 98.19 218 GLN B CA 1
ATOM 4549 C C . GLN B 1 218 ? -2.791 7.336 13.906 1 98.19 218 GLN B C 1
ATOM 4551 O O . GLN B 1 218 ? -2.521 8.461 14.32 1 98.19 218 GLN B O 1
ATOM 4556 N N . GLY B 1 219 ? -3.863 6.703 14.305 1 98.06 219 GLY B N 1
ATOM 4557 C CA . GLY B 1 219 ? -4.773 7.227 15.312 1 98.06 219 GLY B CA 1
ATOM 4558 C C . GLY B 1 219 ? -5.969 6.324 15.562 1 98.06 219 GLY B C 1
ATOM 4559 O O . GLY B 1 219 ? -6.016 5.195 15.07 1 98.06 219 GLY B O 1
ATOM 4560 N N . SER B 1 220 ? -6.957 6.812 16.375 1 96.94 220 SER B N 1
ATOM 4561 C CA . SER B 1 220 ? -8.07 5.965 16.781 1 96.94 220 SER B CA 1
ATOM 4562 C C . SER B 1 220 ? -9.406 6.566 16.375 1 96.94 220 SER B C 1
ATOM 4564 O O . SER B 1 220 ? -10.25 5.879 15.781 1 96.94 220 SER B O 1
ATOM 4566 N N . VAL B 1 221 ? -9.586 7.82 16.688 1 96.81 221 VAL B N 1
ATOM 4567 C CA . VAL B 1 221 ? -10.883 8.438 16.422 1 96.81 221 VAL B CA 1
ATOM 4568 C C . VAL B 1 221 ? -10.703 9.711 15.609 1 96.81 221 VAL B C 1
ATOM 4570 O O . VAL B 1 221 ? -9.984 10.625 16.031 1 96.81 221 VAL B O 1
ATOM 4573 N N . ASP B 1 222 ? -11.406 9.742 14.492 1 97.69 222 ASP B N 1
ATOM 4574 C CA . ASP B 1 222 ? -11.328 10.906 13.617 1 97.69 222 ASP B CA 1
ATOM 4575 C C . ASP B 1 222 ? -9.891 11.398 13.484 1 97.69 222 ASP B C 1
ATOM 4577 O O . ASP B 1 222 ? -9.617 12.594 13.648 1 97.69 222 ASP B O 1
ATOM 4581 N N . PHE B 1 223 ? -9.016 10.422 13.258 1 98.12 223 PHE B N 1
ATOM 4582 C CA . PHE B 1 223 ? -7.617 10.797 13.414 1 98.12 223 PHE B CA 1
ATOM 4583 C C . PHE B 1 223 ? -7.105 11.5 12.164 1 98.12 223 PHE B C 1
ATOM 4585 O O . PHE B 1 223 ? -5.957 11.953 12.133 1 98.12 223 PHE B O 1
ATOM 4592 N N . ILE B 1 224 ? -7.891 11.617 11.18 1 98.88 224 ILE B N 1
ATOM 4593 C CA . ILE B 1 224 ? -7.73 12.586 10.102 1 98.88 224 ILE B CA 1
ATOM 4594 C C . ILE B 1 224 ? -8.977 13.461 10.008 1 98.88 224 ILE B C 1
ATOM 4596 O O . ILE B 1 224 ? -10.047 13 9.602 1 98.88 224 ILE B O 1
ATOM 4600 N N . CYS B 1 225 ? -8.844 14.688 10.391 1 98.75 225 CYS B N 1
ATOM 4601 C CA . CYS B 1 225 ? -10.023 15.547 10.43 1 98.75 225 CYS B CA 1
ATOM 4602 C C . CYS B 1 225 ? -9.695 16.938 9.906 1 98.75 225 CYS B C 1
ATOM 4604 O O . CYS B 1 225 ? -8.531 17.328 9.836 1 98.75 225 CYS B O 1
ATOM 4606 N N . GLY B 1 226 ? -10.695 17.641 9.453 1 98.69 226 GLY B N 1
ATOM 4607 C CA . GLY B 1 226 ? -10.531 19.016 8.977 1 98.69 226 GLY B CA 1
ATOM 4608 C C . GLY B 1 226 ? -11.367 19.328 7.75 1 98.69 226 GLY B C 1
ATOM 4609 O O . GLY B 1 226 ? -12.305 18.594 7.43 1 98.69 226 GLY B O 1
ATOM 4610 N N . LYS B 1 227 ? -11.047 20.469 7.094 1 98.31 227 LYS B N 1
ATOM 4611 C CA . LYS B 1 227 ? -11.859 20.969 5.992 1 98.31 227 LYS B CA 1
ATOM 4612 C C . LYS B 1 227 ? -11.062 21.031 4.695 1 98.31 227 LYS B C 1
ATOM 4614 O O . LYS B 1 227 ? -11.586 21.422 3.652 1 98.31 227 LYS B O 1
ATOM 4619 N N . SER B 1 228 ? -9.922 20.531 4.672 1 98.75 228 SER B N 1
ATOM 4620 C CA . SER B 1 228 ? -8.992 20.719 3.566 1 98.75 228 SER B CA 1
ATOM 4621 C C . SER B 1 228 ? -9.414 19.906 2.346 1 98.75 228 SER B C 1
ATOM 4623 O O . SER B 1 228 ? -10.289 19.047 2.438 1 98.75 228 SER B O 1
ATOM 4625 N N . ARG B 1 229 ? -8.867 20.391 1.232 1 98.81 229 ARG B N 1
ATOM 4626 C CA . ARG B 1 229 ? -8.82 19.578 0.012 1 98.81 229 ARG B CA 1
ATOM 4627 C C . ARG B 1 229 ? -7.504 18.812 -0.082 1 98.81 229 ARG B C 1
ATOM 4629 O O . ARG B 1 229 ? -6.484 19.359 -0.509 1 98.81 229 ARG B O 1
ATOM 4636 N N . SER B 1 230 ? -7.57 17.516 0.257 1 98.94 230 SER B N 1
ATOM 4637 C CA . SER B 1 230 ? -6.297 16.828 0.438 1 98.94 230 SER B CA 1
ATOM 4638 C C . SER B 1 230 ? -6.305 15.469 -0.246 1 98.94 230 SER B C 1
ATOM 4640 O O . SER B 1 230 ? -7.312 14.758 -0.218 1 98.94 230 SER B O 1
ATOM 4642 N N . LEU B 1 231 ? -5.211 15.188 -0.893 1 98.94 231 LEU B N 1
ATOM 4643 C CA . LEU B 1 231 ? -4.949 13.875 -1.488 1 98.94 231 LEU B CA 1
ATOM 4644 C C . LEU B 1 231 ? -3.961 13.086 -0.642 1 98.94 231 LEU B C 1
ATOM 4646 O O . LEU B 1 231 ? -2.842 13.539 -0.392 1 98.94 231 LEU B O 1
ATOM 4650 N N . TYR B 1 232 ? -4.43 11.953 -0.128 1 98.88 232 TYR B N 1
ATOM 4651 C CA . TYR B 1 232 ? -3.59 10.953 0.524 1 98.88 232 TYR B CA 1
ATOM 4652 C C . TYR B 1 232 ? -3.287 9.797 -0.42 1 98.88 232 TYR B C 1
ATOM 4654 O O . TYR B 1 232 ? -4.156 8.961 -0.69 1 98.88 232 TYR B O 1
ATOM 4662 N N . GLN B 1 233 ? -2.062 9.781 -0.883 1 98.12 233 GLN B N 1
ATOM 4663 C CA . GLN B 1 233 ? -1.738 8.797 -1.914 1 98.12 233 GLN B CA 1
ATOM 4664 C C . GLN B 1 233 ? -0.691 7.805 -1.419 1 98.12 233 GLN B C 1
ATOM 4666 O O . GLN B 1 233 ? 0.363 8.203 -0.919 1 98.12 233 GLN B O 1
ATOM 4671 N N . GLU B 1 234 ? -0.958 6.496 -1.549 1 95.88 234 GLU B N 1
ATOM 4672 C CA . GLU B 1 234 ? -0.04 5.422 -1.179 1 95.88 234 GLU B CA 1
ATOM 4673 C C . GLU B 1 234 ? 0.456 5.59 0.254 1 95.88 234 GLU B C 1
ATOM 4675 O O . GLU B 1 234 ? 1.654 5.48 0.519 1 95.88 234 GLU B O 1
ATOM 4680 N N . CYS B 1 235 ? -0.476 5.91 1.096 1 97.5 235 CYS B N 1
ATOM 4681 C CA . CYS B 1 235 ? -0.19 6.082 2.516 1 97.5 235 CYS B CA 1
ATOM 4682 C C . CYS B 1 235 ? -0.601 4.848 3.309 1 97.5 235 CYS B C 1
ATOM 4684 O O . CYS B 1 235 ? -1.414 4.047 2.844 1 97.5 235 CYS B O 1
ATOM 4686 N N . LEU B 1 236 ? 0.074 4.668 4.441 1 96.69 236 LEU B N 1
ATOM 4687 C CA . LEU B 1 236 ? -0.355 3.703 5.453 1 96.69 236 LEU B CA 1
ATOM 4688 C C . LEU B 1 236 ? -1.207 4.379 6.52 1 96.69 236 LEU B C 1
ATOM 4690 O O . LEU B 1 236 ? -0.718 5.238 7.258 1 96.69 236 LEU B O 1
ATOM 4694 N N . ILE B 1 237 ? -2.48 4.047 6.508 1 98.56 237 ILE B N 1
ATOM 4695 C CA . ILE B 1 237 ? -3.42 4.555 7.504 1 98.56 237 ILE B CA 1
ATOM 4696 C C . ILE B 1 237 ? -3.678 3.484 8.562 1 98.56 237 ILE B C 1
ATOM 4698 O O . ILE B 1 237 ? -4.332 2.475 8.289 1 98.56 237 ILE B O 1
ATOM 4702 N N . GLN B 1 238 ? -3.248 3.734 9.797 1 97.31 238 GLN B N 1
ATOM 4703 C CA . GLN B 1 238 ? -3.219 2.676 10.805 1 97.31 238 GLN B CA 1
ATOM 4704 C C . GLN B 1 238 ? -4.078 3.041 12.008 1 97.31 238 GLN B C 1
ATOM 4706 O O . GLN B 1 238 ? -3.744 3.957 12.766 1 97.31 238 GLN B O 1
ATOM 4711 N N . SER B 1 239 ? -5.121 2.254 12.258 1 98.19 239 SER B N 1
ATOM 4712 C CA . SER B 1 239 ? -5.965 2.451 13.43 1 98.19 239 SER B CA 1
ATOM 4713 C C . SER B 1 239 ? -5.328 1.847 14.672 1 98.19 239 SER B C 1
ATOM 4715 O O . SER B 1 239 ? -4.766 0.751 14.625 1 98.19 239 SER B O 1
ATOM 4717 N N . THR B 1 240 ? -5.52 2.6 15.727 1 96.75 240 THR B N 1
ATOM 4718 C CA . THR B 1 240 ? -5.129 2.076 17.031 1 96.75 240 THR B CA 1
ATOM 4719 C C . THR B 1 240 ? -6.34 1.956 17.953 1 96.75 240 THR B C 1
ATOM 4721 O O . THR B 1 240 ? -6.191 1.924 19.172 1 96.75 240 THR B O 1
ATOM 4724 N N . ALA B 1 241 ? -7.461 2 17.406 1 96.19 241 ALA B N 1
ATOM 4725 C CA . ALA B 1 241 ? -8.68 1.854 18.203 1 96.19 241 ALA B CA 1
ATOM 4726 C C . ALA B 1 241 ? -8.695 0.52 18.938 1 96.19 241 ALA B C 1
ATOM 4728 O O . ALA B 1 241 ? -8.289 -0.506 18.391 1 96.19 241 ALA B O 1
ATOM 4729 N N . LYS B 1 242 ? -9.18 0.565 20.188 1 93.56 242 LYS B N 1
ATOM 4730 C CA . LYS B 1 242 ? -9.305 -0.676 20.953 1 93.56 242 LYS B CA 1
ATOM 4731 C C . LYS B 1 242 ? -10.594 -1.411 20.594 1 93.56 242 LYS B C 1
ATOM 4733 O O . LYS B 1 242 ? -10.602 -2.637 20.484 1 93.56 242 LYS B O 1
ATOM 4738 N N . LYS B 1 243 ? -11.609 -0.714 20.484 1 94.62 243 LYS B N 1
ATOM 4739 C CA . LYS B 1 243 ? -12.891 -1.304 20.109 1 94.62 243 LYS B CA 1
ATOM 4740 C C . LYS B 1 243 ? -13.422 -0.688 18.812 1 94.62 243 LYS B C 1
ATOM 4742 O O . LYS B 1 243 ? -13.234 -1.248 17.734 1 94.62 243 LYS B O 1
ATOM 4747 N N . ILE B 1 244 ? -13.945 0.556 18.953 1 95.94 244 ILE B N 1
ATOM 4748 C CA . ILE B 1 244 ? -14.516 1.233 17.797 1 95.94 244 ILE B CA 1
ATOM 4749 C C . ILE B 1 244 ? -13.812 2.572 17.578 1 95.94 244 ILE B C 1
ATOM 4751 O O . ILE B 1 244 ? -13.492 3.273 18.547 1 95.94 244 ILE B O 1
ATOM 4755 N N . GLY B 1 245 ? -13.57 2.949 16.375 1 97.19 245 GLY B N 1
ATOM 4756 C CA . GLY B 1 245 ? -13 4.234 16.016 1 97.19 245 GLY B CA 1
ATOM 4757 C C . GLY B 1 245 ? -13.469 4.734 14.656 1 97.19 245 GLY B C 1
ATOM 4758 O O . GLY B 1 245 ? -14.539 4.34 14.188 1 97.19 245 GLY B O 1
ATOM 4759 N N . ALA B 1 246 ? -12.75 5.719 14.117 1 98.44 246 ALA B N 1
ATOM 4760 C CA . ALA B 1 246 ? -13.031 6.301 12.812 1 98.44 246 ALA B CA 1
ATOM 4761 C C . ALA B 1 246 ? -11.773 6.934 12.211 1 98.44 246 ALA B C 1
ATOM 4763 O O . ALA B 1 246 ? -10.969 7.531 12.93 1 98.44 246 ALA B O 1
ATOM 4764 N N . ILE B 1 247 ? -11.711 6.809 10.914 1 98.81 247 ILE B N 1
ATOM 4765 C CA . ILE B 1 247 ? -10.523 7.324 10.25 1 98.81 247 ILE B CA 1
ATOM 4766 C C . ILE B 1 247 ? -10.703 8.812 9.945 1 98.81 247 ILE B C 1
ATOM 4768 O O . ILE B 1 247 ? -10.008 9.656 10.516 1 98.81 247 ILE B O 1
ATOM 4772 N N . ALA B 1 248 ? -11.703 9.18 9.18 1 98.88 248 ALA B N 1
ATOM 4773 C CA . ALA B 1 248 ? -11.797 10.531 8.641 1 98.88 248 ALA B CA 1
ATOM 4774 C C . ALA B 1 248 ? -13.023 11.258 9.18 1 98.88 248 ALA B C 1
ATOM 4776 O O . ALA B 1 248 ? -14.094 10.656 9.328 1 98.88 248 ALA B O 1
ATOM 4777 N N . ALA B 1 249 ? -12.891 12.461 9.508 1 98.75 249 ALA B N 1
ATOM 4778 C CA . ALA B 1 249 ? -13.984 13.406 9.758 1 98.75 249 ALA B CA 1
ATOM 4779 C C . ALA B 1 249 ? -13.781 14.695 8.977 1 98.75 249 ALA B C 1
ATOM 4781 O O . ALA B 1 249 ? -13.086 15.602 9.43 1 98.75 249 ALA B O 1
ATOM 4782 N N . HIS B 1 250 ? -14.422 14.766 7.824 1 98.75 250 HIS B N 1
ATOM 4783 C CA . HIS B 1 250 ? -14.305 15.938 6.965 1 98.75 250 HIS B CA 1
ATOM 4784 C C . HIS B 1 250 ? -15.438 16.922 7.219 1 98.75 250 HIS B C 1
ATOM 4786 O O . HIS B 1 250 ? -16.578 16.531 7.434 1 98.75 250 HIS B O 1
ATOM 4792 N N . HIS B 1 251 ? -15.055 18.172 7.164 1 97.94 251 HIS B N 1
ATOM 4793 C CA . HIS B 1 251 ? -16.047 19.203 7.465 1 97.94 251 HIS B CA 1
ATOM 4794 C C . HIS B 1 251 ? -16.281 20.109 6.266 1 97.94 251 HIS B C 1
ATOM 4796 O O . HIS B 1 251 ? -16.156 21.344 6.375 1 97.94 251 HIS B O 1
ATOM 4802 N N . ARG B 1 252 ? -16.672 19.594 5.129 1 97.19 252 ARG B N 1
ATOM 4803 C CA . ARG B 1 252 ? -17.172 20.406 4.023 1 97.19 252 ARG B CA 1
ATOM 4804 C C . ARG B 1 252 ? -18.516 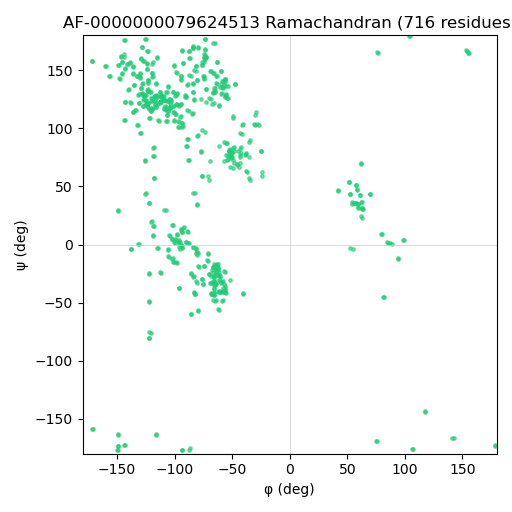21.031 4.355 1 97.19 252 ARG B C 1
ATOM 4806 O O . ARG B 1 252 ? -19.469 20.312 4.68 1 97.19 252 ARG B O 1
ATOM 4813 N N . ASP B 1 253 ? -18.641 22.375 4.242 1 94.94 253 ASP B N 1
ATOM 4814 C CA . ASP B 1 253 ? -19.781 23.094 4.777 1 94.94 253 ASP B CA 1
ATOM 4815 C C . ASP B 1 253 ? -20.844 23.328 3.703 1 94.94 253 ASP B C 1
ATOM 4817 O O . ASP B 1 253 ? -22.047 23.234 3.977 1 94.94 253 ASP B O 1
ATOM 4821 N N . LEU B 1 254 ? -20.438 23.594 2.521 1 96.56 254 LEU B N 1
ATOM 4822 C CA . LEU B 1 254 ? -21.359 23.953 1.451 1 96.56 254 LEU B CA 1
ATOM 4823 C C . LEU B 1 254 ? -21.281 22.953 0.3 1 96.56 254 LEU B C 1
ATOM 4825 O O . LEU B 1 254 ? -20.234 22.344 0.076 1 96.56 254 LEU B O 1
ATOM 4829 N N . PRO B 1 255 ? -22.328 22.859 -0.445 1 95.31 255 PRO B N 1
ATOM 4830 C CA . PRO B 1 255 ? -22.359 21.891 -1.532 1 95.31 255 PRO B CA 1
ATOM 4831 C C . PRO B 1 255 ? -21.344 22.203 -2.639 1 95.31 255 PRO B C 1
ATOM 4833 O O . PRO B 1 255 ? -20.828 21.297 -3.289 1 95.31 255 PRO B O 1
ATOM 4836 N N . ASP B 1 256 ? -21.031 23.5 -2.805 1 96 256 ASP B N 1
ATOM 4837 C CA . ASP B 1 256 ? -20.188 23.891 -3.924 1 96 256 ASP B CA 1
ATOM 4838 C C . ASP B 1 256 ? -18.719 23.984 -3.494 1 96 256 ASP B C 1
ATOM 4840 O O . ASP B 1 256 ? -17.844 24.25 -4.316 1 96 256 ASP B O 1
ATOM 4844 N N . ASP B 1 257 ? -18.453 23.781 -2.197 1 96.62 257 ASP B N 1
ATOM 4845 C CA . ASP B 1 257 ? -17.062 23.688 -1.792 1 96.62 257 ASP B CA 1
ATOM 4846 C C . ASP B 1 257 ? -16.344 22.547 -2.512 1 96.62 257 ASP B C 1
ATOM 4848 O O . ASP B 1 257 ? -16.906 21.469 -2.674 1 96.62 257 ASP B O 1
ATOM 4852 N N . ASN B 1 258 ? -15.18 22.766 -2.996 1 97.25 258 ASN B N 1
ATOM 4853 C CA . ASN B 1 258 ? -14.453 21.75 -3.738 1 97.25 258 ASN B CA 1
ATOM 4854 C C . ASN B 1 258 ? -13.539 20.938 -2.826 1 97.25 258 ASN B C 1
ATOM 4856 O O . ASN B 1 258 ? -12.617 20.266 -3.301 1 97.25 258 ASN B O 1
ATOM 4860 N N . THR B 1 259 ? -13.742 21.047 -1.531 1 98.38 259 THR B N 1
ATOM 4861 C CA . THR B 1 259 ? -12.875 20.391 -0.559 1 98.38 259 THR B CA 1
ATOM 4862 C C . THR B 1 259 ? -13.297 18.938 -0.348 1 98.38 259 THR B C 1
ATOM 4864 O O . THR B 1 259 ? -14.336 18.516 -0.85 1 98.38 259 THR B O 1
ATOM 4867 N N . GLY B 1 260 ? -12.492 18.172 0.328 1 98.81 260 GLY B N 1
ATOM 4868 C CA . GLY B 1 260 ? -12.688 16.766 0.615 1 98.81 260 GLY B CA 1
ATOM 4869 C C . GLY B 1 260 ? -11.391 16.016 0.868 1 98.81 260 GLY B C 1
ATOM 4870 O O . GLY B 1 260 ? -10.305 16.531 0.597 1 98.81 260 GLY B O 1
ATOM 4871 N N . PHE B 1 261 ? -11.508 14.836 1.426 1 98.94 261 PHE B N 1
ATOM 4872 C CA . PHE B 1 261 ? -10.383 13.922 1.587 1 98.94 261 PHE B CA 1
ATOM 4873 C C . PHE B 1 261 ? -10.438 12.805 0.549 1 98.94 261 PHE B C 1
ATOM 4875 O O . PHE B 1 261 ? -11.461 12.133 0.406 1 98.94 261 PHE B O 1
ATOM 4882 N N . SER B 1 262 ? -9.391 12.68 -0.196 1 98.94 262 SER B N 1
ATOM 4883 C CA . SER B 1 262 ? -9.273 11.578 -1.146 1 98.94 262 SER B CA 1
ATOM 4884 C C . SER B 1 262 ? -8.117 10.656 -0.784 1 98.94 262 SER B C 1
ATOM 4886 O O . SER B 1 262 ? -6.965 11.086 -0.731 1 98.94 262 SER B O 1
ATOM 4888 N N . PHE B 1 263 ? -8.453 9.398 -0.505 1 98.88 263 PHE B N 1
ATOM 4889 C CA . PHE B 1 263 ? -7.477 8.352 -0.251 1 98.88 263 PHE B CA 1
ATOM 4890 C C . PHE B 1 263 ? -7.289 7.473 -1.483 1 98.88 263 PHE B C 1
ATOM 4892 O O . PHE B 1 263 ? -8.242 6.855 -1.963 1 98.88 263 PHE B O 1
ATOM 4899 N N . VAL B 1 264 ? -6.035 7.469 -1.991 1 98.44 264 VAL B N 1
ATOM 4900 C CA . VAL B 1 264 ? -5.785 6.727 -3.223 1 98.44 264 VAL B CA 1
ATOM 4901 C C . VAL B 1 264 ? -4.652 5.727 -3.002 1 98.44 264 VAL B C 1
ATOM 4903 O O . VAL B 1 264 ? -3.533 6.113 -2.658 1 98.44 264 VAL B O 1
ATOM 4906 N N . SER B 1 265 ? -4.922 4.398 -3.207 1 96.06 265 SER B N 1
ATOM 4907 C CA . SER B 1 265 ? -3.934 3.334 -3.088 1 96.06 265 SER B CA 1
ATOM 4908 C C . SER B 1 265 ? -3.297 3.322 -1.702 1 96.06 265 SER B C 1
ATOM 4910 O O . SER B 1 265 ? -2.084 3.148 -1.571 1 96.06 265 SER B O 1
ATOM 4912 N N . CYS B 1 266 ? -4.191 3.652 -0.769 1 97.62 266 CYS B N 1
ATOM 4913 C CA . CYS B 1 266 ? -3.75 3.596 0.62 1 97.62 266 CYS B CA 1
ATOM 4914 C C . CYS B 1 266 ? -3.939 2.197 1.196 1 97.62 266 CYS B C 1
ATOM 4916 O O . CYS B 1 266 ? -4.664 1.38 0.627 1 97.62 266 CYS B O 1
ATOM 4918 N N . ILE B 1 267 ? -3.191 2.01 2.254 1 94.75 267 ILE B N 1
ATOM 4919 C CA . ILE B 1 267 ? -3.338 0.8 3.057 1 94.75 267 ILE B CA 1
ATOM 4920 C C . ILE B 1 267 ? -4.008 1.143 4.387 1 94.75 267 ILE B C 1
ATOM 4922 O O . ILE B 1 267 ? -3.49 1.955 5.156 1 94.75 267 ILE B O 1
ATOM 4926 N N . ILE B 1 268 ? -5.133 0.54 4.574 1 97.75 268 ILE B N 1
ATOM 4927 C CA . ILE B 1 268 ? -5.832 0.74 5.836 1 97.75 268 ILE B CA 1
ATOM 4928 C C . ILE B 1 268 ? -5.699 -0.509 6.707 1 97.75 268 ILE B C 1
ATOM 4930 O O . ILE B 1 268 ? -6.148 -1.592 6.32 1 97.75 268 ILE B O 1
ATOM 4934 N N . THR B 1 269 ? -5.016 -0.356 7.824 1 95.44 269 THR B N 1
ATOM 4935 C CA . THR B 1 269 ? -4.77 -1.476 8.727 1 95.44 269 THR B CA 1
ATOM 4936 C C . THR B 1 269 ? -4.828 -1.021 10.18 1 95.44 269 THR B C 1
ATOM 4938 O O . THR B 1 269 ? -5.242 0.105 10.469 1 95.44 269 THR B O 1
ATOM 4941 N N . GLY B 1 270 ? -4.438 -1.998 11.062 1 95.44 270 GLY B N 1
ATOM 4942 C CA . GLY B 1 270 ? -4.387 -1.689 12.484 1 95.44 270 GLY B CA 1
ATOM 4943 C C . GLY B 1 270 ? -5.344 -2.523 13.305 1 95.44 270 GLY B C 1
ATOM 4944 O O . GLY B 1 270 ? -5.512 -3.719 13.062 1 95.44 270 GLY B O 1
ATOM 4945 N N . SER B 1 271 ? -5.887 -1.803 14.344 1 96.31 271 SER B N 1
ATOM 4946 C CA . SER B 1 271 ? -6.699 -2.537 15.312 1 96.31 271 SER B CA 1
ATOM 4947 C C . SER B 1 271 ? -8.102 -1.938 15.422 1 96.31 271 SER B C 1
ATOM 4949 O O . SER B 1 271 ? -8.352 -0.846 14.914 1 96.31 271 SER B O 1
ATOM 4951 N N . GLY B 1 272 ? -8.977 -2.818 16.109 1 96.94 272 GLY B N 1
ATOM 4952 C CA . GLY B 1 272 ? -10.352 -2.377 16.344 1 96.94 272 GLY B CA 1
ATOM 4953 C C . GLY B 1 272 ? -11.211 -2.457 15.086 1 96.94 272 GLY B C 1
ATOM 4954 O O . GLY B 1 272 ? -10.875 -3.178 14.148 1 96.94 272 GLY B O 1
ATOM 4955 N N . LYS B 1 273 ? -12.352 -1.868 15.219 1 97.94 273 LYS B N 1
ATOM 4956 C CA . LYS B 1 273 ? -13.281 -1.664 14.102 1 97.94 273 LYS B CA 1
ATOM 4957 C C . LYS B 1 273 ? -13.5 -0.178 13.836 1 97.94 273 LYS B C 1
ATOM 4959 O O . LYS B 1 273 ? -13.852 0.576 14.75 1 97.94 273 LYS B O 1
ATOM 4964 N N . VAL B 1 274 ? -13.297 0.164 12.594 1 98.44 274 VAL B N 1
ATOM 4965 C CA . VAL B 1 274 ? -13.297 1.606 12.375 1 98.44 274 VAL B CA 1
ATOM 4966 C C . VAL B 1 274 ? -14.227 1.954 11.211 1 98.44 274 VAL B C 1
ATOM 4968 O O . VAL B 1 274 ? -14.344 1.188 10.25 1 98.44 274 VAL B O 1
ATOM 4971 N N . TYR B 1 275 ? -14.836 3.154 11.367 1 98.75 275 TYR B N 1
ATOM 4972 C CA . TYR B 1 275 ? -15.492 3.785 10.227 1 98.75 275 TYR B CA 1
ATOM 4973 C C . TYR B 1 275 ? -14.469 4.359 9.258 1 98.75 275 TYR B C 1
ATOM 4975 O O . TYR B 1 275 ? -13.445 4.906 9.672 1 98.75 275 TYR B O 1
ATOM 4983 N N . LEU B 1 276 ? -14.797 4.238 7.98 1 98.81 276 LEU B N 1
ATOM 4984 C CA . LEU B 1 276 ? -14 4.922 6.965 1 98.81 276 LEU B CA 1
ATOM 4985 C C . LEU B 1 276 ? -14.094 6.434 7.133 1 98.81 276 LEU B C 1
ATOM 4987 O O . LEU B 1 276 ? -13.117 7.148 6.871 1 98.81 276 LEU B O 1
ATOM 4991 N N . GLY B 1 277 ? -15.25 6.859 7.574 1 98.75 277 GLY B N 1
ATOM 4992 C CA . GLY B 1 277 ? -15.461 8.281 7.824 1 98.75 277 GLY B CA 1
ATOM 4993 C C . GLY B 1 277 ? -16.781 8.578 8.516 1 98.75 277 GLY B C 1
ATOM 4994 O O . GLY B 1 277 ? -17.703 7.758 8.484 1 98.75 277 GLY B O 1
ATOM 4995 N N . ARG B 1 278 ? -16.766 9.727 9.125 1 98.56 278 ARG B N 1
ATOM 4996 C CA . ARG B 1 278 ? -17.984 10.25 9.758 1 98.56 278 ARG B CA 1
ATOM 4997 C C . ARG B 1 278 ? -18.328 11.633 9.211 1 98.56 278 ARG B C 1
ATOM 4999 O O . ARG B 1 278 ? -17.422 12.406 8.859 1 98.56 278 ARG B O 1
ATOM 5006 N N . ALA B 1 279 ? -19.594 11.906 9.227 1 98.44 279 ALA B N 1
ATOM 5007 C CA . ALA B 1 279 ? -20.109 13.109 8.578 1 98.44 279 ALA B CA 1
ATOM 5008 C C . ALA B 1 279 ? -20.078 14.297 9.531 1 98.44 279 ALA B C 1
ATOM 5010 O O . ALA B 1 279 ? -21.141 14.812 9.914 1 98.44 279 ALA B O 1
ATOM 5011 N N . TRP B 1 280 ? -18.906 14.789 9.781 1 97.75 280 TRP B N 1
ATOM 5012 C CA . TRP B 1 280 ? -18.766 15.93 10.672 1 97.75 280 TRP B CA 1
ATOM 5013 C C . TRP B 1 280 ? -19.406 17.172 10.078 1 97.75 280 TRP B C 1
ATOM 5015 O O . TRP B 1 280 ? -20.109 17.922 10.773 1 97.75 280 TRP B O 1
ATOM 5025 N N . GLY B 1 281 ? -19.188 17.422 8.805 1 97.75 281 GLY B N 1
ATOM 5026 C CA . GLY B 1 281 ? -19.828 18.531 8.117 1 97.75 281 GLY B CA 1
ATOM 5027 C C . GLY B 1 281 ? -21.109 18.141 7.406 1 97.75 281 GLY B C 1
ATOM 5028 O O . GLY B 1 281 ? -21.312 16.969 7.082 1 97.75 281 GLY B O 1
ATOM 5029 N N . ASN B 1 282 ? -21.891 19.141 6.996 1 97.31 282 ASN B N 1
ATOM 5030 C CA . ASN B 1 282 ? -23.156 18.906 6.332 1 97.31 282 ASN B CA 1
ATOM 5031 C C . ASN B 1 282 ? -22.969 18.25 4.965 1 97.31 282 ASN B C 1
ATOM 5033 O O . ASN B 1 282 ? -23.812 17.469 4.52 1 97.31 282 ASN B O 1
ATOM 5037 N N . TYR B 1 283 ? -21.906 18.594 4.391 1 98.38 283 TYR B N 1
ATOM 5038 C CA . TYR B 1 283 ? -21.641 18.094 3.045 1 98.38 283 TYR B CA 1
ATOM 5039 C C . TYR B 1 283 ? -20.328 17.328 2.998 1 98.38 283 TYR B C 1
ATOM 5041 O O . TYR B 1 283 ? -19.625 17.359 1.992 1 98.38 283 TYR B O 1
ATOM 5049 N N . SER B 1 284 ? -20.016 16.609 4.078 1 98.62 284 SER B N 1
ATOM 5050 C CA . SER B 1 284 ? -18.766 15.883 4.203 1 98.62 284 SER B CA 1
ATOM 5051 C C . SER B 1 284 ? -18.469 15.062 2.951 1 98.62 284 SER B C 1
ATOM 5053 O O . SER B 1 284 ? -19.391 14.5 2.348 1 98.62 284 SER B O 1
ATOM 5055 N N . ARG B 1 285 ? -17.203 15.102 2.547 1 98.69 285 ARG B N 1
ATOM 5056 C CA . ARG B 1 285 ? -16.766 14.336 1.385 1 98.69 285 ARG B CA 1
ATOM 5057 C C . ARG B 1 285 ? -15.508 13.531 1.703 1 98.69 285 ARG B C 1
ATOM 5059 O O . ARG B 1 285 ? -14.484 14.102 2.086 1 98.69 285 ARG B O 1
ATOM 5066 N N . THR B 1 286 ? -15.531 12.234 1.556 1 98.94 286 THR B N 1
ATOM 5067 C CA . THR B 1 286 ? -14.406 11.312 1.717 1 98.94 286 THR B CA 1
ATOM 5068 C C . THR B 1 286 ? -14.477 10.188 0.689 1 98.94 286 THR B C 1
ATOM 5070 O O . THR B 1 286 ? -15.5 9.5 0.586 1 98.94 286 THR B O 1
ATOM 5073 N N . ILE B 1 287 ? -13.445 10.078 -0.064 1 98.88 287 ILE B N 1
ATOM 5074 C CA . ILE B 1 287 ? -13.414 9.094 -1.139 1 98.88 287 ILE B CA 1
ATOM 5075 C C . ILE B 1 287 ? -12.211 8.172 -0.954 1 98.88 287 ILE B C 1
ATOM 5077 O O . ILE B 1 287 ? -11.109 8.633 -0.659 1 98.88 287 ILE B O 1
ATOM 5081 N N . TYR B 1 288 ? -12.445 6.855 -1.052 1 98.81 288 TYR B N 1
ATOM 5082 C CA . TYR B 1 288 ? -11.398 5.844 -1.086 1 98.81 288 TYR B CA 1
ATOM 5083 C C . TYR B 1 288 ? -11.336 5.168 -2.449 1 98.81 288 TYR B C 1
ATOM 5085 O O . TYR B 1 288 ? -12.336 4.617 -2.92 1 98.81 288 TYR B O 1
ATOM 5093 N N . SER B 1 289 ? -10.148 5.25 -3.068 1 98.25 289 SER B N 1
ATOM 5094 C CA . SER B 1 289 ? -9.977 4.605 -4.367 1 98.25 289 SER B CA 1
ATOM 5095 C C . SER B 1 289 ? -8.773 3.668 -4.363 1 98.25 289 SER B C 1
ATOM 5097 O O . SER B 1 289 ? -7.672 4.062 -3.98 1 98.25 289 SER B O 1
ATOM 5099 N N . ASN B 1 290 ? -8.977 2.412 -4.773 1 95.5 290 ASN B N 1
ATOM 5100 C CA . ASN B 1 290 ? -7.922 1.422 -4.945 1 95.5 290 ASN B CA 1
ATOM 5101 C C . ASN B 1 290 ? -7.164 1.18 -3.645 1 95.5 290 ASN B C 1
ATOM 5103 O O . ASN B 1 290 ? -5.949 0.982 -3.656 1 95.5 290 ASN B O 1
ATOM 5107 N N . CYS B 1 291 ? -7.895 1.249 -2.594 1 97.31 291 CYS B N 1
ATOM 5108 C CA . CYS B 1 291 ? -7.262 1.073 -1.292 1 97.31 291 CYS B CA 1
ATOM 5109 C C . CYS B 1 291 ? -7.355 -0.376 -0.832 1 97.31 291 CYS B C 1
ATOM 5111 O O . CYS B 1 291 ? -8.32 -1.07 -1.143 1 97.31 291 CYS B O 1
ATOM 5113 N N . TYR B 1 292 ? -6.309 -0.795 -0.162 1 94.81 292 TYR B N 1
ATOM 5114 C CA . TYR B 1 292 ? -6.391 -2.057 0.566 1 94.81 292 TYR B CA 1
ATOM 5115 C C . TYR B 1 292 ? -7.039 -1.86 1.93 1 94.81 292 TYR B C 1
ATOM 5117 O O . TYR B 1 292 ? -6.598 -1.021 2.719 1 94.81 292 TYR B O 1
ATOM 5125 N N . PHE B 1 293 ? -8.117 -2.65 2.178 1 96.5 293 PHE B N 1
ATOM 5126 C CA . PHE B 1 293 ? -8.766 -2.664 3.486 1 96.5 293 PHE B CA 1
ATOM 5127 C C . PHE B 1 293 ? -8.5 -3.98 4.207 1 96.5 293 PHE B C 1
ATOM 5129 O O . PHE B 1 293 ? -8.945 -5.039 3.756 1 96.5 293 PHE B O 1
ATOM 5136 N N . ASP B 1 294 ? -7.797 -3.818 5.359 1 93.31 294 ASP B N 1
ATOM 5137 C CA . ASP B 1 294 ? -7.727 -4.973 6.246 1 93.31 294 ASP B CA 1
ATOM 5138 C C . ASP B 1 294 ? -9.062 -5.207 6.953 1 93.31 294 ASP B C 1
ATOM 5140 O O . ASP B 1 294 ? -10.031 -4.488 6.711 1 93.31 294 ASP B O 1
ATOM 5144 N N . ASN B 1 295 ? -9.039 -6.352 7.754 1 92.44 295 ASN B N 1
ATOM 5145 C CA . ASN B 1 295 ? -10.273 -6.703 8.453 1 92.44 295 ASN B CA 1
ATOM 5146 C C . ASN B 1 295 ? -10.5 -5.805 9.664 1 92.44 295 ASN B C 1
ATOM 5148 O O . ASN B 1 295 ? -10.719 -6.297 10.773 1 92.44 295 ASN B O 1
ATOM 5152 N N . VAL B 1 296 ? -10.586 -4.531 9.414 1 96.94 296 VAL B N 1
ATOM 5153 C CA . VAL B 1 296 ? -10.773 -3.59 10.508 1 96.94 296 VAL B CA 1
ATOM 5154 C C . VAL B 1 296 ? -11.914 -2.631 10.18 1 96.94 296 VAL B C 1
ATOM 5156 O O . VAL B 1 296 ? -12.258 -1.766 10.992 1 96.94 296 VAL B O 1
ATOM 5159 N N . ILE B 1 297 ? -12.539 -2.766 9.062 1 97.94 297 ILE B N 1
ATOM 5160 C CA . ILE B 1 297 ? -13.562 -1.817 8.633 1 97.94 297 ILE B CA 1
ATOM 5161 C C . ILE B 1 297 ? -14.93 -2.277 9.125 1 97.94 297 ILE B C 1
ATOM 5163 O O . ILE B 1 297 ? -15.312 -3.434 8.93 1 97.94 297 ILE B O 1
ATOM 5167 N N . ILE B 1 298 ? -15.609 -1.415 9.781 1 97.75 298 ILE B N 1
ATOM 5168 C CA . ILE B 1 298 ? -17 -1.667 10.148 1 97.75 298 ILE B CA 1
ATOM 5169 C C . ILE B 1 298 ? -17.828 -1.926 8.891 1 97.75 298 ILE B C 1
ATOM 5171 O O . ILE B 1 298 ? -17.719 -1.19 7.906 1 97.75 298 ILE B O 1
ATOM 5175 N N . PRO B 1 299 ? -18.688 -2.949 8.898 1 96.44 299 PRO B N 1
ATOM 5176 C CA . PRO B 1 299 ? -19.438 -3.293 7.691 1 96.44 299 PRO B CA 1
ATOM 5177 C C . PRO B 1 299 ? -20.266 -2.121 7.152 1 96.44 299 PRO B C 1
ATOM 5179 O O . PRO B 1 299 ? -20.312 -1.912 5.938 1 96.44 299 PRO B O 1
ATOM 5182 N N . ALA B 1 300 ? -20.797 -1.261 8.023 1 98.06 300 ALA B N 1
ATOM 5183 C CA . ALA B 1 300 ? -21.578 -0.106 7.594 1 98.06 300 ALA B CA 1
ATOM 5184 C C . ALA B 1 300 ? -20.719 0.908 6.855 1 98.06 300 ALA B C 1
ATOM 5186 O O . ALA B 1 300 ? -21.219 1.676 6.031 1 98.06 300 ALA B O 1
ATOM 5187 N N . GLY B 1 301 ? -19.453 0.904 7.18 1 98.38 301 GLY B N 1
ATOM 5188 C CA . GLY B 1 301 ? -18.469 1.724 6.492 1 98.38 301 GLY B CA 1
ATOM 5189 C C . GLY B 1 301 ? -18.438 3.158 6.988 1 98.38 301 GLY B C 1
ATOM 5190 O O . GLY B 1 301 ? -17.359 3.725 7.195 1 98.38 301 GLY B O 1
ATOM 5191 N N . TRP B 1 302 ? -19.688 3.766 7.156 1 98.75 302 TRP B N 1
ATOM 5192 C CA . TRP B 1 302 ? -19.781 5.203 7.379 1 98.75 302 TRP B CA 1
ATOM 5193 C C . TRP B 1 302 ? -20.781 5.523 8.484 1 98.75 302 TRP B C 1
ATOM 5195 O O . TRP B 1 302 ? -21.688 4.738 8.75 1 98.75 302 TRP B O 1
ATOM 5205 N N . SER B 1 303 ? -20.5 6.703 9.109 1 98.44 303 SER B N 1
ATOM 5206 C CA . SER B 1 303 ? -21.422 7.211 10.117 1 98.44 303 SER B CA 1
ATOM 5207 C C . SER B 1 303 ? -21.984 8.57 9.719 1 98.44 303 SER B C 1
ATOM 5209 O O . SER B 1 303 ? -21.266 9.406 9.156 1 98.44 303 SER B O 1
ATOM 5211 N N . ASP B 1 304 ? -23.25 8.773 10.07 1 98.12 304 ASP B N 1
ATOM 5212 C CA . ASP B 1 304 ? -23.922 10.023 9.703 1 98.12 304 ASP B CA 1
ATOM 5213 C C . ASP B 1 304 ? -23.812 11.055 10.828 1 98.12 304 ASP B C 1
ATOM 5215 O O . ASP B 1 304 ? -24.531 12.055 10.828 1 98.12 304 ASP B O 1
ATOM 5219 N N . TRP B 1 305 ? -23.031 10.773 11.742 1 97.19 305 TRP B N 1
ATOM 5220 C CA . TRP B 1 305 ? -22.844 11.688 12.859 1 97.19 305 TRP B CA 1
ATOM 5221 C C . TRP B 1 305 ? -24.156 11.875 13.641 1 97.19 305 TRP B C 1
ATOM 5223 O O . TRP B 1 305 ? -24.438 12.977 14.117 1 97.19 305 TRP B O 1
ATOM 5233 N N . ASN B 1 306 ? -24.922 10.938 13.672 1 96.56 306 ASN B N 1
ATOM 5234 C CA . ASN B 1 306 ? -26.234 10.914 14.312 1 96.56 306 ASN B CA 1
ATOM 5235 C C . ASN B 1 306 ? -27.156 11.984 13.734 1 96.56 306 ASN B C 1
ATOM 5237 O O . ASN B 1 306 ? -27.938 12.594 14.469 1 96.56 306 ASN B O 1
ATOM 5241 N N . ASP B 1 307 ? -27.047 12.305 12.531 1 97.5 307 ASP B N 1
ATOM 5242 C CA . ASP B 1 307 ? -27.891 13.25 11.812 1 97.5 307 ASP B CA 1
ATOM 5243 C C . ASP B 1 307 ? -28.344 12.68 10.461 1 97.5 307 ASP B C 1
ATOM 5245 O O . ASP B 1 307 ? -27.609 12.789 9.469 1 97.5 307 ASP B O 1
ATOM 5249 N N . PRO B 1 308 ? -29.516 12.25 10.406 1 97 308 PRO B N 1
ATOM 5250 C CA . PRO B 1 308 ? -30 11.578 9.195 1 97 308 PRO B CA 1
ATOM 5251 C C . PRO B 1 308 ? -30.078 12.516 7.992 1 97 308 PRO B C 1
ATOM 5253 O O . PRO B 1 308 ? -30.172 12.055 6.852 1 97 308 PRO B O 1
ATOM 5256 N N . LEU B 1 309 ? -30.094 13.789 8.227 1 96.5 309 LEU B N 1
ATOM 5257 C CA . LEU B 1 309 ? -30.109 14.734 7.113 1 96.5 309 LEU B CA 1
ATOM 5258 C C . LEU B 1 309 ? -28.859 14.594 6.266 1 96.5 309 LEU B C 1
ATOM 5260 O O . LEU B 1 309 ? -28.844 14.961 5.086 1 96.5 309 LEU B O 1
ATOM 5264 N N . ARG B 1 310 ? -27.812 14.008 6.855 1 96.75 310 ARG B N 1
ATOM 5265 C CA . ARG B 1 310 ? -26.547 13.812 6.152 1 96.75 310 ARG B CA 1
ATOM 5266 C C . ARG B 1 310 ? -26.703 12.82 5.008 1 96.75 310 ARG B C 1
ATOM 5268 O O . ARG B 1 310 ? -25.938 12.844 4.047 1 96.75 310 ARG B O 1
ATOM 5275 N N . HIS B 1 311 ? -27.719 12.016 5.027 1 97.56 311 HIS B N 1
ATOM 5276 C CA . HIS B 1 311 ? -27.922 10.969 4.035 1 97.56 311 HIS B CA 1
ATOM 5277 C C . HIS B 1 311 ? -28.094 11.555 2.637 1 97.56 311 HIS B C 1
ATOM 5279 O O . HIS B 1 311 ? -27.734 10.922 1.644 1 97.56 311 HIS B O 1
ATOM 5285 N N . LYS B 1 312 ? -28.469 12.75 2.631 1 97.12 312 LYS B N 1
ATOM 5286 C CA . LYS B 1 312 ? -28.812 13.359 1.35 1 97.12 312 LYS B CA 1
ATOM 5287 C C . LYS B 1 312 ? -27.688 14.258 0.842 1 97.12 312 LYS B C 1
ATOM 5289 O O . LYS B 1 312 ? -27.688 14.656 -0.324 1 97.12 312 LYS B O 1
ATOM 5294 N N . THR B 1 313 ? -26.703 14.555 1.729 1 97.88 313 THR B N 1
ATOM 5295 C CA . THR B 1 313 ? -25.828 15.656 1.371 1 97.88 313 THR B CA 1
ATOM 5296 C C . THR B 1 313 ? -24.375 15.195 1.322 1 97.88 313 THR B C 1
ATOM 5298 O O . THR B 1 313 ? -23.562 15.766 0.598 1 97.88 313 THR B O 1
ATOM 5301 N N . VAL B 1 314 ? -24.016 14.164 2.018 1 98.19 314 VAL B N 1
ATOM 5302 C CA . VAL B 1 314 ? -22.625 13.75 2.109 1 98.19 314 VAL B CA 1
ATOM 5303 C C . VAL B 1 314 ? -22.203 13.039 0.823 1 98.19 314 VAL B C 1
ATOM 5305 O O . VAL B 1 314 ? -23.062 12.562 0.071 1 98.19 314 VAL B O 1
ATOM 5308 N N . GLU B 1 315 ? -20.922 13.07 0.539 1 98.31 315 GLU B N 1
ATOM 5309 C CA . GLU B 1 315 ? -20.312 12.32 -0.55 1 98.31 315 GLU B CA 1
ATOM 5310 C C . GLU B 1 315 ? -19.281 11.328 -0.022 1 98.31 315 GLU B C 1
ATOM 5312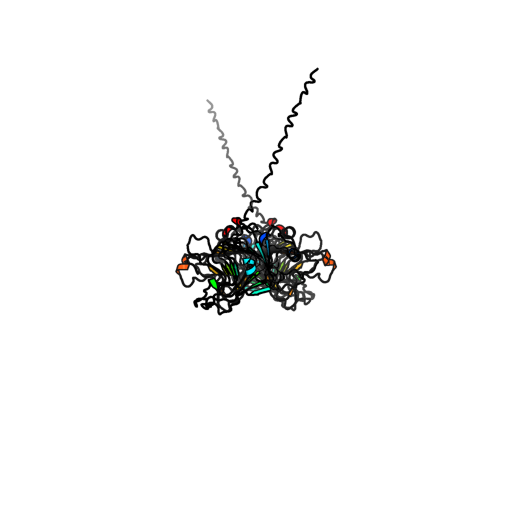 O O . GLU B 1 315 ? -18.078 11.617 -0.009 1 98.31 315 GLU B O 1
ATOM 5317 N N . PHE B 1 316 ? -19.75 10.203 0.388 1 98.75 316 PHE B N 1
ATOM 5318 C CA . PHE B 1 316 ? -18.938 9.086 0.834 1 98.75 316 PHE B CA 1
ATOM 5319 C C . PHE B 1 316 ? -18.875 8 -0.231 1 98.75 316 PHE B C 1
ATOM 5321 O O . PHE B 1 316 ? -19.906 7.48 -0.656 1 98.75 316 PHE B O 1
ATOM 5328 N N . GLY B 1 317 ? -17.656 7.734 -0.711 1 98.56 317 GLY B N 1
ATOM 5329 C CA . GLY B 1 317 ? -17.578 6.832 -1.849 1 98.56 317 GLY B CA 1
ATOM 5330 C C . GLY B 1 317 ? -16.375 5.918 -1.798 1 98.56 317 GLY B C 1
ATOM 5331 O O . GLY B 1 317 ? -15.344 6.27 -1.209 1 98.56 317 GLY B O 1
ATOM 5332 N N . GLU B 1 318 ? -16.516 4.793 -2.381 1 98.12 318 GLU B N 1
ATOM 5333 C CA . GLU B 1 318 ? -15.453 3.803 -2.568 1 98.12 318 GLU B CA 1
ATOM 5334 C C . GLU B 1 318 ? -15.352 3.377 -4.031 1 98.12 318 GLU B C 1
ATOM 5336 O O . GLU B 1 318 ? -16.375 3.225 -4.711 1 98.12 318 GLU B O 1
ATOM 5341 N N . PHE B 1 319 ? -14.125 3.264 -4.453 1 96.75 319 PHE B N 1
ATOM 5342 C CA . PHE B 1 319 ? -13.875 2.779 -5.805 1 96.75 319 PHE B CA 1
ATOM 5343 C C . PHE B 1 319 ? -12.781 1.721 -5.805 1 96.75 319 PHE B C 1
ATOM 5345 O O . PHE B 1 319 ? -11.625 2.016 -5.496 1 96.75 319 PHE B O 1
ATOM 5352 N N . GLN B 1 320 ? -13.023 0.518 -6.156 1 92.31 320 GLN B N 1
ATOM 5353 C CA . GLN B 1 320 ? -12.141 -0.614 -6.43 1 92.31 320 GLN B CA 1
ATOM 5354 C C . GLN B 1 320 ? -11.195 -0.869 -5.262 1 92.31 320 GLN B C 1
ATOM 5356 O O . GLN B 1 320 ? -10.008 -1.129 -5.461 1 92.31 320 GLN B O 1
ATOM 5361 N N . SER B 1 321 ? -11.75 -0.652 -4.121 1 94.31 321 SER B N 1
ATOM 5362 C CA . SER B 1 321 ? -10.961 -1.076 -2.965 1 94.31 321 SER B CA 1
ATOM 5363 C C . SER B 1 321 ? -11.008 -2.592 -2.793 1 94.31 321 SER B C 1
ATOM 5365 O O . SER B 1 321 ? -11.898 -3.256 -3.328 1 94.31 321 SER B O 1
ATOM 5367 N N . TRP B 1 322 ? -9.969 -3.094 -2.105 1 92.62 322 TRP B N 1
ATOM 5368 C CA . TRP B 1 322 ? -9.82 -4.543 -2.031 1 92.62 322 TRP B CA 1
ATOM 5369 C C . TRP B 1 322 ? -9.289 -4.969 -0.666 1 92.62 322 TRP B C 1
ATOM 5371 O O . TRP B 1 322 ? -9 -4.125 0.185 1 92.62 322 TRP B O 1
ATOM 5381 N N . GLY B 1 323 ? -9.203 -6.289 -0.473 1 89.94 323 GLY B N 1
ATOM 5382 C CA . GLY B 1 323 ? -8.82 -6.82 0.824 1 89.94 323 GLY B CA 1
ATOM 5383 C C . GLY B 1 323 ? -9.992 -7.383 1.607 1 89.94 323 GLY B C 1
ATOM 5384 O O . GLY B 1 323 ? -11.148 -7.266 1.181 1 89.94 323 GLY B O 1
ATOM 5385 N N . THR B 1 324 ? -9.695 -7.883 2.777 1 86.81 324 THR B N 1
ATOM 5386 C CA . THR B 1 324 ? -10.68 -8.609 3.568 1 86.81 324 THR B CA 1
ATOM 5387 C C . THR B 1 324 ? -11.75 -7.656 4.105 1 86.81 324 THR B C 1
ATOM 5389 O O . THR B 1 324 ? -12.883 -8.062 4.363 1 86.81 324 THR B O 1
ATOM 5392 N N . GLY B 1 325 ? -11.414 -6.465 4.25 1 91.75 325 GLY B N 1
ATOM 5393 C CA . GLY B 1 325 ? -12.359 -5.484 4.766 1 91.75 325 GLY B CA 1
ATOM 5394 C C . GLY B 1 325 ? -13.094 -4.73 3.672 1 91.75 325 GLY B C 1
ATOM 5395 O O . GLY B 1 325 ? -13.812 -3.77 3.949 1 91.75 325 GLY B O 1
ATOM 5396 N N . SER B 1 326 ? -13.039 -5.16 2.438 1 92.62 326 SER B N 1
ATOM 5397 C CA . SER B 1 326 ? -13.531 -4.367 1.317 1 92.62 326 SER B CA 1
ATOM 5398 C C . SER B 1 326 ? -14.922 -4.828 0.885 1 92.62 326 SER B C 1
ATOM 5400 O O . SER B 1 326 ? -15.484 -4.301 -0.076 1 92.62 326 SER B O 1
ATOM 5402 N N . ASP B 1 327 ? -15.5 -5.824 1.567 1 89.56 327 ASP B N 1
ATOM 5403 C CA . ASP B 1 327 ? -16.859 -6.258 1.261 1 89.56 327 ASP B CA 1
ATOM 5404 C C . ASP B 1 327 ? -17.859 -5.121 1.472 1 89.56 327 ASP B C 1
ATOM 5406 O O . ASP B 1 327 ? -18 -4.613 2.586 1 89.56 327 ASP B O 1
ATOM 5410 N N . THR B 1 328 ? -18.562 -4.73 0.418 1 92.5 328 THR B N 1
ATOM 5411 C CA . THR B 1 328 ? -19.422 -3.553 0.506 1 92.5 328 THR B CA 1
ATOM 5412 C C . THR B 1 328 ? -20.875 -3.961 0.733 1 92.5 328 THR B C 1
ATOM 5414 O O . THR B 1 328 ? -21.766 -3.109 0.769 1 92.5 328 THR B O 1
ATOM 5417 N N . SER B 1 329 ? -21.141 -5.203 0.895 1 90.5 329 SER B N 1
ATOM 5418 C CA . SER B 1 329 ? -22.531 -5.672 0.99 1 90.5 329 SER B CA 1
ATOM 5419 C C . SER B 1 329 ? -23.219 -5.109 2.229 1 90.5 329 SER B C 1
ATOM 5421 O O . SER B 1 329 ? -24.438 -4.961 2.25 1 90.5 329 SER B O 1
ATOM 5423 N N . GLY B 1 330 ? -22.453 -4.762 3.311 1 94.94 330 GLY B N 1
ATOM 5424 C CA . GLY B 1 330 ? -23.016 -4.242 4.543 1 94.94 330 GLY B CA 1
ATOM 5425 C C . GLY B 1 330 ? -22.969 -2.729 4.633 1 94.94 330 GLY B C 1
ATOM 5426 O O . GLY B 1 330 ? -23.344 -2.15 5.652 1 94.94 330 GLY B O 1
ATOM 5427 N N . ARG B 1 331 ? -22.578 -2.084 3.492 1 97.56 331 ARG B N 1
ATOM 5428 C CA . ARG B 1 331 ? -22.453 -0.629 3.52 1 97.56 331 ARG B CA 1
ATOM 5429 C C . ARG B 1 331 ? -23.828 0.031 3.664 1 97.56 331 ARG B C 1
ATOM 5431 O O . ARG B 1 331 ? -24.828 -0.51 3.205 1 97.56 331 ARG B O 1
ATOM 5438 N N . VAL B 1 332 ? -23.781 1.199 4.332 1 98.44 332 VAL B N 1
ATOM 5439 C CA . VAL B 1 332 ? -25 1.987 4.406 1 98.44 332 VAL B CA 1
ATOM 5440 C C . VAL B 1 332 ? -25.469 2.348 2.996 1 98.44 332 VAL B C 1
ATOM 5442 O O . VAL B 1 332 ? -24.656 2.605 2.111 1 98.44 332 VAL B O 1
ATOM 5445 N N . PRO B 1 333 ? -26.734 2.486 2.807 1 97.5 333 PRO B N 1
ATOM 5446 C CA . PRO B 1 333 ? -27.25 2.678 1.451 1 97.5 333 PRO B CA 1
ATOM 5447 C C . PRO B 1 333 ? -26.984 4.078 0.908 1 97.5 333 PRO B C 1
ATOM 5449 O O . PRO B 1 333 ? -27.125 4.316 -0.295 1 97.5 333 PRO B O 1
ATOM 5452 N N . TRP B 1 334 ? -26.688 5.008 1.803 1 97.88 334 TRP B N 1
ATOM 5453 C CA . TRP B 1 334 ? -26.484 6.379 1.354 1 97.88 334 TRP B CA 1
ATOM 5454 C C . TRP B 1 334 ? -25.016 6.621 1.013 1 97.88 334 TRP B C 1
ATOM 5456 O O . TRP B 1 334 ? -24.625 7.73 0.641 1 97.88 334 TRP B O 1
ATOM 5466 N N . SER B 1 335 ? -24.172 5.602 1.122 1 97.94 335 SER B N 1
ATOM 5467 C CA . SER B 1 335 ? -22.844 5.664 0.544 1 97.94 335 SER B CA 1
ATOM 5468 C C . SER B 1 335 ? -22.844 5.207 -0.91 1 97.94 335 SER B C 1
ATOM 5470 O O . SER B 1 335 ? -23.828 4.645 -1.388 1 97.94 335 SER B O 1
ATOM 5472 N N . LYS B 1 336 ? -21.703 5.504 -1.602 1 97 336 LYS B N 1
ATOM 5473 C CA . LYS B 1 336 ? -21.703 5.234 -3.035 1 97 336 LYS B CA 1
ATOM 5474 C C . LYS B 1 336 ? -20.547 4.301 -3.418 1 97 336 LYS B C 1
ATOM 5476 O O . LYS B 1 336 ? -19.422 4.484 -2.967 1 97 336 LYS B O 1
ATOM 5481 N N . LYS B 1 337 ? -20.891 3.312 -4.207 1 95.38 337 LYS B N 1
ATOM 5482 C CA . LYS B 1 337 ? -19.891 2.619 -5.012 1 95.38 337 LYS B CA 1
ATOM 5483 C C . LYS B 1 337 ? -19.625 3.357 -6.32 1 95.38 337 LYS B C 1
ATOM 5485 O O . LYS B 1 337 ? -20.469 3.361 -7.219 1 95.38 337 LYS B O 1
ATOM 5490 N N . LEU B 1 338 ? -18.484 3.881 -6.469 1 97.62 338 LEU B N 1
ATOM 5491 C CA . LEU B 1 338 ? -18.219 4.809 -7.559 1 97.62 338 LEU B CA 1
ATOM 5492 C C . LEU B 1 338 ? -17.797 4.062 -8.82 1 97.62 338 LEU B C 1
ATOM 5494 O O . LEU B 1 338 ? -17.109 3.047 -8.742 1 97.62 338 LEU B O 1
ATOM 5498 N N . THR B 1 339 ? -18.203 4.613 -9.922 1 94.88 339 THR B N 1
ATOM 5499 C CA . THR B 1 339 ? -17.656 4.203 -11.211 1 94.88 339 THR B CA 1
ATOM 5500 C C . THR B 1 339 ? -16.297 4.855 -11.445 1 94.88 339 THR B C 1
ATOM 5502 O O . THR B 1 339 ? -15.891 5.762 -10.711 1 94.88 339 THR B O 1
ATOM 5505 N N . TYR B 1 340 ? -15.617 4.387 -12.469 1 92.94 340 TYR B N 1
ATOM 5506 C CA . TYR B 1 340 ? -14.336 4.988 -12.82 1 92.94 340 TYR B CA 1
ATOM 5507 C C . TYR B 1 340 ? -14.492 6.477 -13.117 1 92.94 340 TYR B C 1
ATOM 5509 O O . TYR B 1 340 ? -13.711 7.297 -12.641 1 92.94 340 TYR B O 1
ATOM 5517 N N . GLY B 1 341 ? -15.461 6.734 -13.898 1 96.25 341 GLY B N 1
ATOM 5518 C CA . GLY B 1 341 ? -15.695 8.125 -14.242 1 96.25 341 GLY B CA 1
ATOM 5519 C C . GLY B 1 341 ? -15.938 9.008 -13.031 1 96.25 341 GLY B C 1
ATOM 5520 O O . GLY B 1 341 ? -15.469 10.148 -12.984 1 96.25 341 GLY B O 1
ATOM 5521 N N . GLU B 1 342 ? -16.625 8.531 -12.023 1 97.31 342 GLU B N 1
ATOM 5522 C CA . GLU B 1 342 ? -16.938 9.281 -10.82 1 97.31 342 GLU B CA 1
ATOM 5523 C C . GLU B 1 342 ? -15.719 9.414 -9.914 1 97.31 342 GLU B C 1
ATOM 5525 O O . GLU B 1 342 ? -15.555 10.414 -9.219 1 97.31 342 GLU B O 1
ATOM 5530 N N . ALA B 1 343 ? -14.883 8.414 -9.891 1 97.94 343 ALA B N 1
ATOM 5531 C CA . ALA B 1 343 ? -13.727 8.375 -9 1 97.94 343 ALA B CA 1
ATOM 5532 C C . ALA B 1 343 ? -12.547 9.141 -9.602 1 97.94 343 ALA B C 1
ATOM 5534 O O . ALA B 1 343 ? -11.727 9.703 -8.867 1 97.94 343 ALA B O 1
ATOM 5535 N N . LYS B 1 344 ? -12.422 9.258 -10.883 1 97.44 344 LYS B N 1
ATOM 5536 C CA . LYS B 1 344 ? -11.266 9.734 -11.633 1 97.44 344 LYS B CA 1
ATOM 5537 C C . LYS B 1 344 ? -10.852 11.133 -11.188 1 97.44 344 LYS B C 1
ATOM 5539 O O . LYS B 1 344 ? -9.664 11.391 -10.969 1 97.44 344 LYS B O 1
ATOM 5544 N N . PRO B 1 345 ? -11.781 12.008 -10.938 1 97.69 345 PRO B N 1
ATOM 5545 C CA . PRO B 1 345 ? -11.383 13.359 -10.539 1 97.69 345 PRO B CA 1
ATOM 5546 C C . PRO B 1 345 ? -10.664 13.391 -9.195 1 97.69 345 PRO B C 1
ATOM 5548 O O . PRO B 1 345 ? -10.031 14.391 -8.852 1 97.69 345 PRO B O 1
ATOM 5551 N N . PHE B 1 346 ? -10.789 12.336 -8.414 1 98.38 346 PHE B N 1
ATOM 5552 C CA . PHE B 1 346 ? -10.242 12.32 -7.059 1 98.38 346 PHE B CA 1
ATOM 5553 C C . PHE B 1 346 ? -8.969 11.484 -6.996 1 98.38 346 PHE B C 1
ATOM 5555 O O . PHE B 1 346 ? -8.391 11.305 -5.922 1 98.38 346 PHE B O 1
ATOM 5562 N N . MET B 1 347 ? -8.406 11.008 -8.086 1 97.56 347 MET B N 1
ATOM 5563 C CA . MET B 1 347 ? -7.445 9.914 -8.031 1 97.56 347 MET B CA 1
ATOM 5564 C C . MET B 1 347 ? -6.027 10.422 -8.266 1 97.56 347 MET B C 1
ATOM 5566 O O . MET B 1 347 ? -5.074 9.648 -8.242 1 97.56 347 MET B O 1
ATOM 5570 N N . ASP B 1 348 ? -5.91 11.719 -8.562 1 96.88 348 ASP B N 1
ATOM 5571 C CA . ASP B 1 348 ? -4.559 12.227 -8.781 1 96.88 348 ASP B CA 1
ATOM 5572 C C . ASP B 1 348 ? -4.453 13.695 -8.359 1 96.88 348 ASP B C 1
ATOM 5574 O O . ASP B 1 348 ? -5.383 14.242 -7.762 1 96.88 348 ASP B O 1
ATOM 5578 N N . ILE B 1 349 ? -3.307 14.32 -8.633 1 98 349 ILE B N 1
ATOM 5579 C CA . ILE B 1 349 ? -2.969 15.625 -8.078 1 98 349 ILE B CA 1
ATOM 5580 C C . ILE B 1 349 ? -3.844 16.703 -8.719 1 98 349 ILE B C 1
ATOM 5582 O O . ILE B 1 349 ? -3.881 17.844 -8.242 1 98 349 ILE B O 1
ATOM 5586 N N . LYS B 1 350 ? -4.637 16.375 -9.742 1 97.56 350 LYS B N 1
ATOM 5587 C CA . LYS B 1 350 ? -5.578 17.344 -10.305 1 97.56 350 LYS B CA 1
ATOM 5588 C C . LYS B 1 350 ? -6.664 17.703 -9.297 1 97.56 350 LYS B C 1
ATOM 5590 O O . LYS B 1 350 ? -7.164 18.828 -9.289 1 97.56 350 LYS B O 1
ATOM 5595 N N . PHE B 1 351 ? -7 16.766 -8.453 1 98.56 351 PHE B N 1
ATOM 5596 C CA . PHE B 1 351 ? -8.008 16.984 -7.426 1 98.56 351 PHE B CA 1
ATOM 5597 C C . PHE B 1 351 ? -7.641 18.188 -6.559 1 98.56 351 PHE B C 1
ATOM 5599 O O . PHE B 1 351 ? -8.508 18.984 -6.18 1 98.56 351 PHE B O 1
ATOM 5606 N N . ILE B 1 352 ? -6.344 18.297 -6.258 1 98.75 352 ILE B N 1
ATOM 5607 C CA . ILE B 1 352 ? -5.891 19.344 -5.359 1 98.75 352 ILE B CA 1
ATOM 5608 C C . ILE B 1 352 ? -5.262 20.484 -6.168 1 98.75 352 ILE B C 1
ATOM 5610 O O . ILE B 1 352 ? -4.449 21.25 -5.648 1 98.75 352 ILE B O 1
ATOM 5614 N N . ASP B 1 353 ? -5.508 20.531 -7.438 1 97.88 353 ASP B N 1
ATOM 5615 C CA . ASP B 1 353 ? -4.902 21.5 -8.352 1 97.88 353 ASP B CA 1
ATOM 5616 C C . ASP B 1 353 ? -3.377 21.438 -8.289 1 97.88 353 ASP B C 1
ATOM 5618 O O . ASP B 1 353 ? -2.703 22.469 -8.344 1 97.88 353 ASP B O 1
ATOM 5622 N N . GLY B 1 354 ? -2.934 20.234 -8.109 1 98.06 354 GLY B N 1
ATOM 5623 C CA . GLY B 1 354 ? -1.517 20.016 -7.875 1 98.06 354 GLY B CA 1
ATOM 5624 C C . GLY B 1 354 ? -0.644 20.469 -9.031 1 98.06 354 GLY B C 1
ATOM 5625 O O . GLY B 1 354 ? 0.51 20.859 -8.828 1 98.06 354 GLY B O 1
ATOM 5626 N N . LYS B 1 355 ? -1.111 20.516 -10.234 1 96.06 355 LYS B N 1
ATOM 5627 C CA . LYS B 1 355 ? -0.322 20.938 -11.383 1 96.06 355 LYS B CA 1
ATOM 5628 C C . LYS B 1 355 ? 0.097 22.406 -11.25 1 96.06 355 LYS B C 1
ATOM 5630 O O . LYS B 1 355 ? 1.073 22.828 -11.867 1 96.06 355 LYS B O 1
ATOM 5635 N N . GLN B 1 356 ? -0.562 23.094 -10.438 1 96.69 356 GLN B N 1
ATOM 5636 C CA . GLN B 1 356 ? -0.299 24.516 -10.289 1 96.69 356 GLN B CA 1
ATOM 5637 C C . GLN B 1 356 ? 0.83 24.766 -9.289 1 96.69 356 GLN B C 1
ATOM 5639 O O . GLN B 1 356 ? 1.462 25.828 -9.312 1 96.69 356 GLN B O 1
ATOM 5644 N N . TRP B 1 357 ? 1.003 23.797 -8.398 1 98.06 357 TRP B N 1
ATOM 5645 C CA . TRP B 1 357 ? 1.921 24.156 -7.32 1 98.06 357 TRP B CA 1
ATOM 5646 C C . TRP B 1 357 ? 2.852 23 -6.984 1 98.06 357 TRP B C 1
ATOM 5648 O O . TRP B 1 357 ? 3.715 23.125 -6.113 1 98.06 357 TRP B O 1
ATOM 5658 N N . LEU B 1 358 ? 2.631 21.812 -7.672 1 97.81 358 LEU B N 1
ATOM 5659 C CA . LEU B 1 358 ? 3.545 20.672 -7.562 1 97.81 358 LEU B CA 1
ATOM 5660 C C . LEU B 1 358 ? 4.266 20.438 -8.883 1 97.81 358 LEU B C 1
ATOM 5662 O O . LEU B 1 358 ? 3.623 20.281 -9.93 1 97.81 358 LEU B O 1
ATOM 5666 N N . LYS B 1 359 ? 5.559 20.453 -8.875 1 94.88 359 LYS B N 1
ATOM 5667 C CA . LYS B 1 359 ? 6.395 20.078 -10.016 1 94.88 359 LYS B CA 1
ATOM 5668 C C . LYS B 1 359 ? 7.273 18.875 -9.68 1 94.88 359 LYS B C 1
ATOM 5670 O O . LYS B 1 359 ? 8.492 19.016 -9.57 1 94.88 359 LYS B O 1
ATOM 5675 N N . LEU B 1 360 ? 6.656 17.828 -9.68 1 90.75 360 LEU B N 1
ATOM 5676 C CA . LEU B 1 360 ? 7.297 16.625 -9.164 1 90.75 360 LEU B CA 1
ATOM 5677 C C . LEU B 1 360 ? 7.789 15.742 -10.305 1 90.75 360 LEU B C 1
ATOM 5679 O O . LEU B 1 360 ? 7.18 15.703 -11.375 1 90.75 360 LEU B O 1
#

Foldseek 3Di:
DDPPPPPPPPPPPPPPPPPCPVPPPPPPLPQQLFDEPQLQDDDVVVVLVVPCPCDPVNAAEFEAPCVPSTNHNAPQVSLVPQDFQDREAHEYEYEFDEHEAAHENAARRARYEYYYDPPQLVRAEQEYAFWQQDADPVRHGCHLQNLESYEYQYEPYEYASHEFEHPQDDAPPPPRSRHERYAYNYAHYEYEHHEFDDAHCHYAPAEYEYEYYAYEQEYAAQVAEYAYAYEHEQYEYEHAHAAEYEHHEYAHADLPDLHAYEYAQYEYYYDHAYAPYEDNHLQYEYEYEQYEDEQRYDQQNYYDNPDCSSLVHYAAEYENYDYPNPDNPSHDPSYDHDDCVRCVCRHDCVSSPNVVHYDD/DPPPPPPPPPPPPPPPPPPPPPPPPPPPLPQQLFDEPQLQDDDPVVVLVVPCCCDPVSAAEFEAPCVPSTNHNAPQVSLVPADFQDREAHEYEYEFDEHEAAHENAARRARYEYYYDPPQLVRAEQEYAFWQQDADPVRHGCHLQNLESYEYQYEPYEYASHEFEHPQDDAPPPPRSRHERYAYNYAHYEYEHHEFDDAHCHYAPAEYEYEYYAYEQEYAAQVAEYAYAYEHEQYEYEHAHAAEYEHHEYAHADLPDLHAYEYAQYEYYYDHAYAPYEDNHLQYEYEYEQYEDEQRYDQQNYYDNPDCSSLVHYAAEYENYDYPNPDNPSHDPSYDHDDCVRCVCRHDCVSRPNVVHYDD